Protein AF-0000000087672083 (afdb_homodimer)

Nearest PDB structures (foldseek):
  3wfo-assembly3_C  TM=3.255E-01  e=3.707E+00  Aquifex aeolicus VF5
  3wfo-assembly2_B  TM=3.212E-01  e=5.115E+00  Aquifex aeolicus VF5
  3wfp-assembly9_A  TM=3.029E-01  e=4.848E+00  Aquifex aeolicus VF5
  3wfo-assembly3_C  TM=3.254E-01  e=4.378E+00  Aquifex aeolicus VF5
  3wfo-assembly2_B  TM=3.212E-01  e=5.744E+00  Aquifex aeolicus VF5

Structure (mmCIF, N/CA/C/O backbone):
data_AF-0000000087672083-model_v1
#
loop_
_entity.id
_entity.type
_entity.pdbx_description
1 polymer 'DUF1353 domain-containing protein'
#
loop_
_atom_site.group_PDB
_atom_site.id
_atom_site.type_symbol
_atom_site.label_atom_id
_atom_site.label_alt_id
_atom_site.label_comp_id
_atom_site.label_asym_id
_atom_site.label_entity_id
_atom_site.label_seq_id
_atom_site.pdbx_PDB_ins_code
_atom_site.Cartn_x
_atom_site.Cartn_y
_atom_site.Cartn_z
_atom_site.occupancy
_atom_site.B_iso_or_equiv
_atom_site.auth_seq_id
_atom_site.auth_comp_id
_atom_site.auth_asym_id
_atom_site.auth_atom_id
_atom_site.pdbx_PDB_model_num
ATOM 1 N N . MET A 1 1 ? -14.633 42.812 -26.453 1 24.3 1 MET A N 1
ATOM 2 C CA . MET A 1 1 ? -14.539 42.719 -25 1 24.3 1 MET A CA 1
ATOM 3 C C . MET A 1 1 ? -13.562 41.625 -24.594 1 24.3 1 MET A C 1
ATOM 5 O O . MET A 1 1 ? -13.766 40.469 -24.922 1 24.3 1 MET A O 1
ATOM 9 N N . ALA A 1 2 ? -12.234 41.938 -24.375 1 26.53 2 ALA A N 1
ATOM 10 C CA . ALA A 1 2 ? -11.055 41.125 -24.094 1 26.53 2 ALA A CA 1
ATOM 11 C C . ALA A 1 2 ? -11.172 40.438 -22.734 1 26.53 2 ALA A C 1
ATOM 13 O O . ALA A 1 2 ? -11.273 41.125 -21.703 1 26.53 2 ALA A O 1
ATOM 14 N N . ALA A 1 3 ? -11.906 39.406 -22.609 1 29.39 3 ALA A N 1
ATOM 15 C CA . ALA A 1 3 ? -12.031 38.75 -21.312 1 29.39 3 ALA A CA 1
ATOM 16 C C . ALA A 1 3 ? -10.656 38.469 -20.703 1 29.39 3 ALA A C 1
ATOM 18 O O . ALA A 1 3 ? -9.852 37.719 -21.266 1 29.39 3 ALA A O 1
ATOM 19 N N . ILE A 1 4 ? -10.023 39.5 -20.094 1 28.81 4 ILE A N 1
ATOM 20 C CA . ILE A 1 4 ? -8.82 39.344 -19.297 1 28.81 4 ILE A CA 1
ATOM 21 C C . ILE A 1 4 ? -8.977 38.188 -18.312 1 28.81 4 ILE A C 1
ATOM 23 O O . ILE A 1 4 ? -9.875 38.188 -17.469 1 28.81 4 ILE A O 1
ATOM 27 N N . ILE A 1 5 ? -8.711 37.062 -18.766 1 32.25 5 ILE A N 1
ATOM 28 C CA . ILE A 1 5 ? -8.57 35.938 -17.875 1 32.25 5 ILE A CA 1
ATOM 29 C C . ILE A 1 5 ? -7.766 36.344 -16.641 1 32.25 5 ILE A C 1
ATOM 31 O O . ILE A 1 5 ? -6.602 36.719 -16.75 1 32.25 5 ILE A O 1
ATOM 35 N N . MET A 1 6 ? -8.367 37.031 -15.727 1 29.22 6 MET A N 1
ATOM 36 C CA . MET A 1 6 ? -7.777 37.375 -14.445 1 29.22 6 MET A CA 1
ATOM 37 C C . MET A 1 6 ? -6.938 36.25 -13.891 1 29.22 6 MET A C 1
ATOM 39 O O . MET A 1 6 ? -7.449 35.125 -13.68 1 29.22 6 MET A O 1
ATOM 43 N N . LEU A 1 7 ? -5.738 36.125 -14.328 1 33.31 7 LEU A N 1
ATOM 44 C CA . LEU A 1 7 ? -4.66 35.375 -13.711 1 33.31 7 LEU A CA 1
ATOM 45 C C . LEU A 1 7 ? -4.648 35.594 -12.203 1 33.31 7 LEU A C 1
ATOM 47 O O . LEU A 1 7 ? -4.246 36.625 -11.711 1 33.31 7 LEU A O 1
ATOM 51 N N . SER A 1 8 ? -5.727 35.406 -11.531 1 34.47 8 SER A N 1
ATOM 52 C CA . SER A 1 8 ? -5.617 35.469 -10.078 1 34.47 8 SER A CA 1
ATOM 53 C C . SER A 1 8 ? -4.219 35.094 -9.609 1 34.47 8 SER A C 1
ATOM 55 O O . SER A 1 8 ? -3.533 34.312 -10.266 1 34.47 8 SER A O 1
ATOM 57 N N . ALA A 1 9 ? -3.486 35.844 -8.906 1 34.03 9 ALA A N 1
ATOM 58 C CA . ALA A 1 9 ? -2.184 35.75 -8.258 1 34.03 9 ALA A CA 1
ATOM 59 C C . ALA A 1 9 ? -1.976 34.344 -7.688 1 34.03 9 ALA A C 1
ATOM 61 O O . ALA A 1 9 ? -2.443 34.031 -6.59 1 34.03 9 ALA A O 1
ATOM 62 N N . CYS A 1 10 ? -2.209 33.219 -8.289 1 40.88 10 CYS A N 1
ATOM 63 C CA . CYS A 1 10 ? -1.862 31.828 -8 1 40.88 10 CYS A CA 1
ATOM 64 C C . CYS A 1 10 ? -0.426 31.719 -7.508 1 40.88 10 CYS A C 1
ATOM 66 O O . CYS A 1 10 ? 0.514 32.031 -8.234 1 40.88 10 CYS A O 1
ATOM 68 N N . THR A 1 11 ? -0.114 32.188 -6.289 1 45.75 11 THR A N 1
ATOM 69 C CA . THR A 1 11 ? 1.214 32.031 -5.715 1 45.75 11 THR A CA 1
ATOM 70 C C . THR A 1 11 ? 1.834 30.703 -6.188 1 45.75 11 THR A C 1
ATOM 72 O O . THR A 1 11 ? 1.262 29.625 -5.984 1 45.75 11 THR A O 1
ATOM 75 N N . THR A 1 12 ? 2.41 30.656 -7.395 1 58.56 12 THR A N 1
ATOM 76 C CA . THR A 1 12 ? 3.135 29.562 -8.039 1 58.56 12 THR A CA 1
ATOM 77 C C . THR A 1 12 ? 4.234 29.031 -7.129 1 58.56 12 THR A C 1
ATOM 79 O O . THR A 1 12 ? 5.059 29.797 -6.625 1 58.56 12 THR A O 1
ATOM 82 N N . ILE A 1 13 ? 3.91 28.047 -6.281 1 68.69 13 ILE A N 1
ATOM 83 C CA . ILE A 1 13 ? 4.961 27.359 -5.539 1 68.69 13 ILE A CA 1
ATOM 84 C C . ILE A 1 13 ? 6.105 27 -6.477 1 68.69 13 ILE A C 1
ATOM 86 O O . ILE A 1 13 ? 5.887 26.406 -7.539 1 68.69 13 ILE A O 1
ATOM 90 N N . SER A 1 14 ? 7.324 27.656 -6.211 1 80.81 14 SER A N 1
ATOM 91 C CA . SER A 1 14 ? 8.516 27.234 -6.938 1 80.81 14 SER A CA 1
ATOM 92 C C . SER A 1 14 ? 9.055 25.906 -6.395 1 80.81 14 SER A C 1
ATOM 94 O O . SER A 1 14 ? 9.883 25.891 -5.484 1 80.81 14 SER A O 1
ATOM 96 N N . PHE A 1 15 ? 8.625 24.891 -6.941 1 84.62 15 PHE A N 1
ATOM 97 C CA . PHE A 1 15 ? 8.953 23.562 -6.469 1 84.62 15 PHE A CA 1
ATOM 98 C C . PHE A 1 15 ? 10.461 23.375 -6.371 1 84.62 15 PHE A C 1
ATOM 100 O O . PHE A 1 15 ? 10.969 22.859 -5.363 1 84.62 15 PHE A O 1
ATOM 107 N N . ASP A 1 16 ? 11.203 23.875 -7.324 1 84.25 16 ASP A N 1
ATOM 108 C CA . ASP A 1 16 ? 12.633 23.594 -7.422 1 84.25 16 ASP A CA 1
ATOM 109 C C . ASP A 1 16 ? 13.406 24.328 -6.328 1 84.25 16 ASP A C 1
ATOM 111 O O . ASP A 1 16 ? 14.539 23.969 -6.008 1 84.25 16 ASP A O 1
ATOM 115 N N . GLU A 1 17 ? 12.766 25.266 -5.73 1 89.25 17 GLU A N 1
ATOM 116 C CA . GLU A 1 17 ? 13.453 26.078 -4.723 1 89.25 17 GLU A CA 1
ATOM 117 C C . GLU A 1 17 ? 13.109 25.609 -3.312 1 89.25 17 GLU A C 1
ATOM 119 O O . GLU A 1 17 ? 13.688 26.094 -2.336 1 89.25 17 GLU A O 1
ATOM 124 N N . LEU A 1 18 ? 12.266 24.672 -3.234 1 92.19 18 LEU A N 1
ATOM 125 C CA . LEU A 1 18 ? 11.875 24.188 -1.908 1 92.19 18 LEU A CA 1
ATOM 126 C C . LEU A 1 18 ? 12.984 23.344 -1.289 1 92.19 18 LEU A C 1
ATOM 128 O O . LEU A 1 18 ? 13.523 22.453 -1.94 1 92.19 18 LEU A O 1
ATOM 132 N N . PRO A 1 19 ? 13.328 23.719 -0.019 1 95.75 19 PRO A N 1
ATOM 133 C CA . PRO A 1 19 ? 14.352 22.891 0.64 1 95.75 19 PRO A CA 1
ATOM 134 C C . PRO A 1 19 ? 13.859 21.484 0.981 1 95.75 19 PRO A C 1
ATOM 136 O O . PRO A 1 19 ? 12.727 21.328 1.437 1 95.75 19 PRO A O 1
ATOM 139 N N . PRO A 1 20 ? 14.742 20.5 0.75 1 96 20 PRO A N 1
ATOM 140 C CA . PRO A 1 20 ? 14.352 19.141 1.126 1 96 20 PRO A CA 1
ATOM 141 C C . PRO A 1 20 ? 14.281 18.938 2.639 1 96 20 PRO A C 1
ATOM 143 O O . PRO A 1 20 ? 15.125 19.453 3.371 1 96 20 PRO A O 1
ATOM 146 N N . GLY A 1 21 ? 13.219 18.266 3.059 1 97.81 21 GLY A N 1
ATOM 147 C CA . GLY A 1 21 ? 13.188 17.766 4.422 1 97.81 21 GLY A CA 1
ATOM 148 C C . GLY A 1 21 ? 13.906 16.438 4.586 1 97.81 21 GLY A C 1
ATOM 149 O O . GLY A 1 21 ? 14.891 16.172 3.889 1 97.81 21 GLY A O 1
ATOM 150 N N . LYS A 1 22 ? 13.406 15.742 5.59 1 97.94 22 LYS A N 1
ATOM 151 C CA . LYS A 1 22 ? 13.969 14.422 5.871 1 97.94 22 LYS A CA 1
ATOM 152 C C . LYS A 1 22 ? 12.891 13.469 6.367 1 97.94 22 LYS A C 1
ATOM 154 O O . LYS A 1 22 ? 12.102 13.805 7.254 1 97.94 22 LYS A O 1
ATOM 159 N N . PHE A 1 23 ? 12.922 12.336 5.672 1 97.38 23 PHE A N 1
ATOM 160 C CA . PHE A 1 23 ? 12.039 11.266 6.125 1 97.38 23 PHE A CA 1
ATOM 161 C C . PHE A 1 23 ? 12.797 10.258 6.973 1 97.38 23 PHE A C 1
ATOM 163 O O . PHE A 1 23 ? 13.945 9.922 6.668 1 97.38 23 PHE A O 1
ATOM 170 N N . THR A 1 24 ? 12.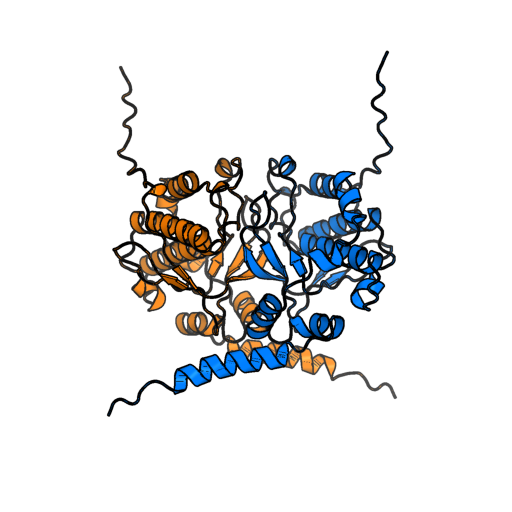156 9.828 8.023 1 97.31 24 THR A N 1
ATOM 171 C CA . THR A 1 24 ? 12.57 8.656 8.781 1 97.31 24 THR A CA 1
ATOM 172 C C . THR A 1 24 ? 11.375 7.758 9.086 1 97.31 24 THR A C 1
ATOM 174 O O . THR A 1 24 ? 10.227 8.188 8.977 1 97.31 24 THR A O 1
ATOM 177 N N . GLY A 1 25 ? 11.727 6.5 9.32 1 96.69 25 GLY A N 1
ATOM 178 C CA . GLY A 1 25 ? 10.688 5.547 9.68 1 96.69 25 GLY A CA 1
ATOM 179 C C . GLY A 1 25 ? 10.148 4.773 8.492 1 96.69 25 GLY A C 1
ATOM 180 O O . GLY A 1 25 ? 10.703 4.848 7.395 1 96.69 25 GLY A O 1
ATOM 181 N N . SER A 1 26 ? 9.102 3.973 8.789 1 95.56 26 SER A N 1
ATOM 182 C CA . SER A 1 26 ? 8.578 3.062 7.777 1 95.56 26 SER A CA 1
ATOM 183 C C . SER A 1 26 ? 7.133 3.393 7.434 1 95.56 26 SER A C 1
ATOM 185 O O . SER A 1 26 ? 6.449 4.082 8.195 1 95.56 26 SER A O 1
ATOM 187 N N . LEU A 1 27 ? 6.727 2.951 6.223 1 95.69 27 LEU A N 1
ATOM 188 C CA . LEU A 1 27 ? 5.359 3.18 5.762 1 95.69 27 LEU A CA 1
ATOM 189 C C . LEU A 1 27 ? 4.652 1.857 5.484 1 95.69 27 LEU A C 1
ATOM 191 O O . LEU A 1 27 ? 4.961 1.174 4.508 1 95.69 27 LEU A O 1
ATOM 195 N N . PHE A 1 28 ? 3.75 1.547 6.398 1 95.56 28 PHE A N 1
ATOM 196 C CA . PHE A 1 28 ? 2.889 0.378 6.262 1 95.56 28 PHE A CA 1
ATOM 197 C C . PHE A 1 28 ? 1.454 0.794 5.961 1 95.56 28 PHE A C 1
ATOM 199 O O . PHE A 1 28 ? 0.945 1.754 6.543 1 95.56 28 PHE A O 1
ATOM 206 N N . VAL A 1 29 ? 0.848 0.032 5.039 1 94.69 29 VAL A N 1
ATOM 207 C CA . VAL A 1 29 ? -0.569 0.279 4.789 1 94.69 29 VAL A CA 1
ATOM 208 C C . VAL A 1 29 ? -1.313 -1.05 4.676 1 94.69 29 VAL A C 1
ATOM 210 O O . VAL A 1 29 ? -0.71 -2.082 4.375 1 94.69 29 VAL A O 1
ATOM 213 N N . MET A 1 30 ? -2.557 -0.983 4.992 1 95.19 30 MET A N 1
ATOM 214 C CA . MET A 1 30 ? -3.477 -2.102 4.812 1 95.19 30 MET A CA 1
ATOM 215 C C . MET A 1 30 ? -4.555 -1.759 3.787 1 95.19 30 MET A C 1
ATOM 217 O O . MET A 1 30 ? -5.238 -0.742 3.916 1 95.19 30 MET A O 1
ATOM 221 N N . TRP A 1 31 ? -4.668 -2.619 2.807 1 91.81 31 TRP A N 1
ATOM 222 C CA . TRP A 1 31 ? -5.68 -2.408 1.776 1 91.81 31 TRP A CA 1
ATOM 223 C C . TRP A 1 31 ? -7.074 -2.697 2.318 1 91.81 31 TRP A C 1
ATOM 225 O O . TRP A 1 31 ? -7.285 -3.697 3.008 1 91.81 31 TRP A O 1
ATOM 235 N N . VAL A 1 32 ? -8.047 -1.75 1.985 1 91.5 32 VAL A N 1
ATOM 236 C CA . VAL A 1 32 ? -9.383 -1.965 2.521 1 91.5 32 VAL A CA 1
ATOM 237 C C . VAL A 1 32 ? -10.414 -1.854 1.398 1 91.5 32 VAL A C 1
ATOM 239 O O . VAL A 1 32 ? -11.617 -2.008 1.632 1 91.5 32 VAL A O 1
ATOM 242 N N . GLY A 1 33 ? -9.961 -1.588 0.198 1 85.94 33 GLY A N 1
ATOM 243 C CA . GLY A 1 33 ? -10.914 -1.52 -0.894 1 85.94 33 GLY A CA 1
ATOM 244 C C . GLY A 1 33 ? -10.391 -0.769 -2.104 1 85.94 33 GLY A C 1
ATOM 245 O O . GLY A 1 33 ? -9.227 -0.36 -2.129 1 85.94 33 GLY A O 1
ATOM 246 N N . GLU A 1 34 ? -11.211 -0.625 -3.033 1 78.12 34 GLU A N 1
ATOM 247 C CA . GLU A 1 34 ? -10.812 -0.081 -4.328 1 78.12 34 GLU A CA 1
ATOM 248 C C . GLU A 1 34 ? -10.609 1.429 -4.254 1 78.12 34 GLU A C 1
ATOM 250 O O . GLU A 1 34 ? -9.945 2.016 -5.117 1 78.12 34 GLU A O 1
ATOM 255 N N . GLY A 1 35 ? -11.141 1.939 -3.273 1 71.5 35 GLY A N 1
ATOM 256 C CA . GLY A 1 35 ? -11.062 3.389 -3.18 1 71.5 35 GLY A CA 1
ATOM 257 C C . GLY A 1 35 ? -12.141 4.094 -3.982 1 71.5 35 GLY A C 1
ATOM 258 O O . GLY A 1 35 ? -13.172 3.506 -4.297 1 71.5 35 GLY A O 1
ATOM 259 N N . GLY A 1 36 ? -11.977 5.348 -4.172 1 63.97 36 GLY A N 1
ATOM 260 C CA . GLY A 1 36 ? -12.969 6.164 -4.855 1 63.97 36 GLY A CA 1
ATOM 261 C C . GLY A 1 36 ? -12.992 5.945 -6.355 1 63.97 36 GLY A C 1
ATOM 262 O O . GLY A 1 36 ? -12.602 4.879 -6.84 1 63.97 36 GLY A O 1
ATOM 263 N N . SER A 1 37 ? -13.508 6.848 -6.977 1 59.03 37 SER A N 1
ATOM 264 C CA . SER A 1 37 ? -13.789 6.754 -8.406 1 59.03 37 SER A CA 1
ATOM 265 C C . SER A 1 37 ? -12.508 6.57 -9.211 1 59.03 37 SER A C 1
ATOM 267 O O . SER A 1 37 ? -12.539 6.047 -10.328 1 59.03 37 SER A O 1
ATOM 269 N N . SER A 1 38 ? -11.398 6.883 -8.648 1 57.69 38 SER A N 1
ATOM 270 C CA . SER A 1 38 ? -10.148 6.762 -9.383 1 57.69 38 SER A CA 1
ATOM 271 C C . SER A 1 38 ? -9.578 5.352 -9.273 1 57.69 38 SER A C 1
ATOM 273 O O . SER A 1 38 ? -8.703 4.969 -10.055 1 57.69 38 SER A O 1
ATOM 275 N N . GLY A 1 39 ? -10.094 4.656 -8.383 1 60.34 39 GLY A N 1
ATOM 276 C CA . GLY A 1 39 ? -9.672 3.271 -8.242 1 60.34 39 GLY A CA 1
ATOM 277 C C . GLY A 1 39 ? -8.25 3.127 -7.734 1 60.34 39 GLY A C 1
ATOM 278 O O . GLY A 1 39 ? -7.539 2.199 -8.125 1 60.34 39 GLY A O 1
ATOM 279 N N . ASP A 1 40 ? -7.699 4.043 -6.984 1 65.81 40 ASP A N 1
ATOM 280 C CA . ASP A 1 40 ? -6.32 4.062 -6.516 1 65.81 40 ASP A CA 1
ATOM 281 C C . ASP A 1 40 ? -6.137 3.154 -5.305 1 65.81 40 ASP A C 1
ATOM 283 O O . ASP A 1 40 ? -5.031 3.033 -4.773 1 65.81 40 ASP A O 1
ATOM 287 N N . GLY A 1 41 ? -7.215 2.473 -4.984 1 75 41 GLY A N 1
ATOM 288 C CA . GLY A 1 41 ? -7.18 1.704 -3.75 1 75 41 GLY A CA 1
ATOM 289 C C . GLY A 1 41 ? -7.406 2.553 -2.514 1 75 41 GLY A C 1
ATOM 290 O O . GLY A 1 41 ? -7.113 3.75 -2.512 1 75 41 GLY A O 1
ATOM 291 N N . LYS A 1 42 ? -8.008 2.045 -1.545 1 85.19 42 LYS A N 1
ATOM 292 C CA . LYS A 1 42 ? -8.156 2.635 -0.217 1 85.19 42 LYS A CA 1
ATOM 293 C C . LYS A 1 42 ? -7.371 1.841 0.826 1 85.19 42 LYS A C 1
ATOM 295 O O . LYS A 1 42 ? -7.438 0.61 0.856 1 85.19 42 LYS A O 1
ATOM 300 N N . PHE A 1 43 ? -6.633 2.633 1.58 1 90.81 43 PHE A N 1
ATOM 301 C CA . PHE A 1 43 ? -5.754 1.987 2.547 1 90.81 43 PHE A CA 1
ATOM 302 C C . PHE A 1 43 ? -5.895 2.629 3.922 1 90.81 43 PHE A C 1
ATOM 304 O O . PHE A 1 43 ? -6.301 3.789 4.031 1 90.81 43 PHE A O 1
ATOM 311 N N . VAL A 1 44 ? -5.594 1.835 4.91 1 94.44 44 VAL A N 1
ATOM 312 C CA . VAL A 1 44 ? -5.293 2.377 6.23 1 94.44 44 VAL A CA 1
ATOM 313 C C . VAL A 1 44 ? -3.785 2.561 6.387 1 94.44 44 VAL A C 1
ATOM 315 O O . VAL A 1 44 ? -3.014 1.625 6.16 1 94.44 44 VAL A O 1
ATOM 318 N N . PHE A 1 45 ? -3.379 3.764 6.617 1 95.94 45 PHE A N 1
ATOM 319 C CA . PHE A 1 45 ? -2.006 3.955 7.062 1 95.94 45 PHE A CA 1
ATOM 320 C C . PHE A 1 45 ? -1.804 3.379 8.461 1 95.94 45 PHE A C 1
ATOM 322 O O . PHE A 1 45 ? -2.562 3.689 9.383 1 95.94 45 PHE A O 1
ATOM 329 N N . VAL A 1 46 ? -0.755 2.529 8.57 1 96.38 46 VAL A N 1
ATOM 330 C CA . VAL A 1 46 ? -0.514 1.783 9.797 1 96.38 46 VAL A CA 1
ATOM 331 C C . VAL A 1 46 ? 0.82 2.209 10.406 1 96.38 46 VAL A C 1
ATOM 333 O O . VAL A 1 46 ? 1.869 1.658 10.062 1 96.38 46 VAL A O 1
ATOM 336 N N . PRO A 1 47 ? 0.769 3.074 11.438 1 96.19 47 PRO A N 1
ATOM 337 C CA . PRO A 1 47 ? 2.033 3.453 12.07 1 96.19 47 PRO A CA 1
ATOM 338 C C . PRO A 1 47 ? 2.727 2.277 12.758 1 96.19 47 PRO A C 1
ATOM 340 O O . PRO A 1 47 ? 2.092 1.536 13.516 1 96.19 47 PRO A O 1
ATOM 343 N N . ASP A 1 48 ? 3.936 2.143 12.422 1 94 48 ASP A N 1
ATOM 344 C CA . ASP A 1 48 ? 4.781 1.239 13.195 1 94 48 ASP A CA 1
ATOM 345 C C . ASP A 1 48 ? 5.27 1.91 14.477 1 94 48 ASP A C 1
ATOM 347 O O . ASP A 1 48 ? 6.055 2.855 14.43 1 94 48 ASP A O 1
ATOM 351 N N . PRO A 1 49 ? 4.801 1.381 15.656 1 92 49 PRO A N 1
ATOM 352 C CA . PRO A 1 49 ? 5.164 2.07 16.891 1 92 49 PRO A CA 1
ATOM 353 C C . PRO A 1 49 ? 6.672 2.09 17.141 1 92 49 PRO A C 1
ATOM 355 O O . PRO A 1 49 ? 7.176 2.965 17.844 1 92 49 PRO A O 1
ATOM 358 N N . SER A 1 50 ? 7.426 1.164 16.516 1 90.12 50 SER A N 1
ATOM 359 C CA . SER A 1 50 ? 8.867 1.09 16.75 1 90.12 50 SER A CA 1
ATOM 360 C C . SER A 1 50 ? 9.641 1.883 15.695 1 90.12 50 SER A C 1
ATOM 362 O O . SER A 1 50 ? 10.844 2.098 15.836 1 90.12 50 SER A O 1
ATOM 364 N N . ASP A 1 51 ? 9 2.314 14.695 1 95.06 51 ASP A N 1
ATOM 365 C CA . ASP A 1 51 ? 9.641 2.998 13.578 1 95.06 51 ASP A CA 1
ATOM 366 C C . ASP A 1 51 ? 8.648 3.91 12.852 1 95.06 51 ASP A C 1
ATOM 368 O O . ASP A 1 51 ? 8.461 3.789 11.641 1 95.06 51 ASP A O 1
ATOM 372 N N . ARG A 1 52 ? 8.164 4.883 13.57 1 96.38 52 ARG A N 1
ATOM 373 C CA . ARG A 1 52 ? 7.102 5.738 13.062 1 96.38 52 ARG A CA 1
ATOM 374 C C . ARG A 1 52 ? 7.59 6.594 11.898 1 96.38 52 ARG A C 1
ATOM 376 O O . ARG A 1 52 ? 8.656 7.203 11.977 1 96.38 52 ARG A O 1
ATOM 383 N N . LEU A 1 53 ? 6.785 6.645 10.836 1 97.44 53 LEU A N 1
ATOM 384 C CA . LEU A 1 53 ? 7.07 7.586 9.758 1 97.44 53 LEU A CA 1
ATOM 385 C C . LEU A 1 53 ? 7.086 9.016 10.281 1 97.44 53 LEU A C 1
ATOM 387 O O . LEU A 1 53 ? 6.133 9.461 10.922 1 97.44 53 LEU A O 1
ATOM 391 N N . THR A 1 54 ? 8.18 9.664 10.062 1 98.12 54 THR A N 1
ATOM 392 C CA . THR A 1 54 ? 8.375 11.031 10.523 1 98.12 54 THR A CA 1
ATOM 393 C C . THR A 1 54 ? 8.961 11.906 9.422 1 98.12 54 THR A C 1
ATOM 395 O O . THR A 1 54 ? 9.891 11.484 8.727 1 98.12 54 THR A O 1
ATOM 398 N N . PHE A 1 55 ? 8.367 13.055 9.25 1 98.5 55 PHE A N 1
ATOM 399 C CA . PHE A 1 55 ? 8.898 14.031 8.312 1 98.5 55 PHE A CA 1
ATOM 400 C C . PHE A 1 55 ? 9.352 15.289 9.047 1 98.5 55 PHE A C 1
ATOM 402 O O . PHE A 1 55 ? 8.578 15.891 9.797 1 98.5 55 PHE A O 1
ATOM 409 N N . GLN A 1 56 ? 10.578 15.609 8.867 1 98.5 56 GLN A N 1
ATOM 410 C CA . GLN A 1 56 ? 11.125 16.891 9.32 1 98.5 56 GLN A CA 1
ATOM 411 C C . GLN A 1 56 ? 11.242 17.875 8.164 1 98.5 56 GLN A C 1
ATOM 413 O O . GLN A 1 56 ? 11.914 17.594 7.168 1 98.5 56 GLN A O 1
ATOM 418 N N . ARG A 1 57 ? 10.656 18.969 8.328 1 97.56 57 ARG A N 1
ATOM 419 C CA . ARG A 1 57 ? 10.656 19.953 7.258 1 97.56 57 ARG A CA 1
ATOM 420 C C . ARG A 1 57 ? 12.055 20.5 7.016 1 97.56 57 ARG A C 1
ATOM 422 O O . ARG A 1 57 ? 12.875 20.562 7.938 1 97.56 57 ARG A O 1
ATOM 429 N N . GLY A 1 58 ? 12.242 20.844 5.746 1 95.5 58 GLY A N 1
ATOM 430 C CA . GLY A 1 58 ? 13.477 21.547 5.406 1 95.5 58 GLY A CA 1
ATOM 431 C C . GLY A 1 58 ? 13.375 23.047 5.566 1 95.5 58 GLY A C 1
ATOM 432 O O . GLY A 1 58 ? 14.359 23.719 5.879 1 95.5 58 GLY A O 1
ATOM 433 N N . GLY A 1 59 ? 12.227 23.484 5.312 1 93.31 59 GLY A N 1
ATOM 434 C CA . GLY A 1 59 ? 12 24.922 5.375 1 93.31 59 GLY A CA 1
ATOM 435 C C . GLY A 1 59 ? 11.609 25.406 6.758 1 93.31 59 GLY A C 1
ATOM 436 O O . GLY A 1 59 ? 11.641 24.641 7.723 1 93.31 59 GLY A O 1
ATOM 437 N N . THR A 1 60 ? 11.328 26.734 6.762 1 92.06 60 THR A N 1
ATOM 438 C CA . THR A 1 60 ? 10.906 27.359 8 1 92.06 60 THR A CA 1
ATOM 439 C C . THR A 1 60 ? 9.383 27.438 8.078 1 92.06 60 THR A C 1
ATOM 441 O O . THR A 1 60 ? 8.688 27.109 7.109 1 92.06 60 THR A O 1
ATOM 444 N N . GLY A 1 61 ? 8.828 27.625 9.273 1 93.25 61 GLY A N 1
ATOM 445 C CA . GLY A 1 61 ? 7.387 27.75 9.445 1 93.25 61 GLY A CA 1
ATOM 446 C C . GLY A 1 61 ? 6.797 26.656 10.32 1 93.25 61 GLY A C 1
ATOM 447 O O . GLY A 1 61 ? 7.531 25.891 10.953 1 93.25 61 GLY A O 1
ATOM 448 N N . PRO A 1 62 ? 5.516 26.625 10.32 1 96.38 62 PRO A N 1
ATOM 449 C CA . PRO A 1 62 ? 4.859 25.641 11.18 1 96.38 62 PRO A CA 1
ATOM 450 C C . PRO A 1 62 ? 5.004 24.203 10.656 1 96.38 62 PRO A C 1
ATOM 452 O O . PRO A 1 62 ? 5.387 24.016 9.5 1 96.38 62 PRO A O 1
ATOM 455 N N . GLY A 1 63 ? 4.746 23.312 11.516 1 96.81 63 GLY A N 1
ATOM 456 C CA . GLY A 1 63 ? 4.781 21.922 11.102 1 96.81 63 GLY A CA 1
ATOM 457 C C . GLY A 1 63 ? 6.188 21.406 10.875 1 96.81 63 GLY A C 1
ATOM 458 O O . GLY A 1 63 ? 6.441 20.688 9.898 1 96.81 63 GLY A O 1
ATOM 459 N N . GLN A 1 64 ? 7.035 21.688 11.758 1 97.19 64 GLN A N 1
ATOM 460 C CA . GLN A 1 64 ? 8.438 21.328 11.602 1 97.19 64 GLN A CA 1
ATOM 461 C C . GLN A 1 64 ? 8.633 19.828 11.656 1 97.19 64 GLN A C 1
ATOM 463 O O . GLN A 1 64 ? 9.516 19.281 10.992 1 97.19 64 GLN A O 1
ATOM 468 N N . THR A 1 65 ? 7.934 19.203 12.492 1 97.88 65 THR A N 1
ATOM 469 C CA . THR A 1 65 ? 7.941 17.75 12.594 1 97.88 65 THR A CA 1
ATOM 470 C C . THR A 1 65 ? 6.527 17.188 12.453 1 97.88 65 THR A C 1
ATOM 472 O O . THR A 1 65 ? 5.617 17.594 13.172 1 97.88 65 THR A O 1
ATOM 475 N N . ILE A 1 66 ? 6.383 16.297 11.508 1 97.94 66 ILE A N 1
ATOM 476 C CA . ILE A 1 66 ? 5.074 15.719 11.234 1 97.94 66 ILE A CA 1
ATOM 477 C C . ILE A 1 66 ? 5.148 14.203 11.383 1 97.94 66 ILE A C 1
ATOM 479 O O . ILE A 1 66 ? 5.941 13.547 10.703 1 97.94 66 ILE A O 1
ATOM 483 N N . VAL A 1 67 ? 4.363 13.656 12.266 1 97.94 67 VAL A N 1
ATOM 484 C CA . VAL A 1 67 ? 4.25 12.219 12.523 1 97.94 67 VAL A CA 1
ATOM 485 C C . VAL A 1 67 ? 2.809 11.766 12.312 1 97.94 67 VAL A C 1
ATOM 487 O O . VAL A 1 67 ? 1.983 11.859 13.227 1 97.94 67 VAL A O 1
ATOM 490 N N . PRO A 1 68 ? 2.541 11.211 11.141 1 96.94 68 PRO A N 1
ATOM 491 C CA . PRO A 1 68 ? 1.16 10.82 10.844 1 96.94 68 PRO A CA 1
ATOM 492 C C . PRO A 1 68 ? 0.645 9.727 11.773 1 96.94 68 PRO A C 1
ATOM 494 O O . PRO A 1 68 ? 1.401 8.828 12.156 1 96.94 68 PRO A O 1
ATOM 497 N N . GLY A 1 69 ? -0.611 9.875 12.109 1 95.88 69 GLY A N 1
ATOM 498 C CA . GLY A 1 69 ? -1.323 8.805 12.789 1 95.88 69 GLY A CA 1
ATOM 499 C C . GLY A 1 69 ? -2.17 7.957 11.859 1 95.88 69 GLY A C 1
ATOM 500 O O . GLY A 1 69 ? -2.125 8.133 10.641 1 95.88 69 GLY A O 1
ATOM 501 N N . VAL A 1 70 ? -2.881 7.047 12.492 1 95.75 70 VAL A N 1
ATOM 502 C CA . VAL A 1 70 ? -3.744 6.156 11.727 1 95.75 70 VAL A CA 1
ATOM 503 C C . VAL A 1 70 ? -4.754 6.977 10.93 1 95.75 70 VAL A C 1
ATOM 505 O O . VAL A 1 70 ? -5.367 7.906 11.461 1 95.75 70 VAL A O 1
ATOM 508 N N . MET A 1 71 ? -4.914 6.641 9.648 1 94.75 71 MET A N 1
ATOM 509 C CA . MET A 1 71 ? -5.895 7.309 8.797 1 94.75 71 MET A CA 1
ATOM 510 C C . MET A 1 71 ? -6.148 6.5 7.527 1 94.75 71 MET A C 1
ATOM 512 O O . MET A 1 71 ? -5.34 5.648 7.156 1 94.75 71 MET A O 1
ATOM 516 N N . TYR A 1 72 ? -7.266 6.746 6.957 1 91.62 72 TYR A N 1
ATOM 517 C CA . TYR A 1 72 ? -7.438 6.262 5.594 1 91.62 72 TYR A CA 1
ATOM 518 C C . TYR A 1 72 ? -6.648 7.117 4.609 1 91.62 72 TYR A C 1
ATOM 520 O O . TYR A 1 72 ? -6.5 8.328 4.809 1 91.62 72 TYR A O 1
ATOM 528 N N . THR A 1 73 ? -6.086 6.406 3.662 1 87.31 73 THR A N 1
ATOM 529 C CA . THR A 1 73 ? -5.352 7.109 2.617 1 87.31 73 THR A CA 1
ATOM 530 C C . THR A 1 73 ? -5.516 6.406 1.272 1 87.31 73 THR A C 1
ATOM 532 O O . THR A 1 73 ? -5.758 5.199 1.224 1 87.31 73 THR A O 1
ATOM 535 N N . ASP A 1 74 ? -5.465 7.113 0.287 1 74.81 74 ASP A N 1
ATOM 536 C CA . ASP A 1 74 ? -5.492 6.539 -1.055 1 74.81 74 ASP A CA 1
ATOM 537 C C . ASP A 1 74 ? -4.164 6.762 -1.773 1 74.81 74 ASP A C 1
ATOM 539 O O . ASP A 1 74 ? -4.082 6.621 -2.996 1 74.81 74 ASP A O 1
ATOM 543 N N . GLY A 1 75 ? -3.082 6.945 -1.043 1 64.19 75 GLY A N 1
ATOM 544 C CA . GLY A 1 75 ? -1.769 7.125 -1.644 1 64.19 75 GLY A CA 1
ATOM 545 C C . GLY A 1 75 ? -1.689 8.336 -2.551 1 64.19 75 GLY A C 1
ATOM 546 O O . GLY A 1 75 ? -0.792 8.43 -3.391 1 64.19 75 GLY A O 1
ATOM 547 N N . GLY A 1 76 ? -2.447 9.305 -2.539 1 57.44 76 GLY A N 1
ATOM 548 C CA . GLY A 1 76 ? -2.57 10.539 -3.297 1 57.44 76 GLY A CA 1
ATOM 549 C C . GLY A 1 76 ? -3.637 10.477 -4.371 1 57.44 76 GLY A C 1
ATOM 550 O O . GLY A 1 76 ? -3.623 9.578 -5.215 1 57.44 76 GLY A O 1
ATOM 551 N N . SER A 1 77 ? -4.887 10.953 -4.004 1 52.5 77 SER A N 1
ATOM 552 C CA . SER A 1 77 ? -5.961 11 -4.992 1 52.5 77 SER A CA 1
ATOM 553 C C . SER A 1 77 ? -5.629 11.969 -6.121 1 52.5 77 SER A C 1
ATOM 555 O O . SER A 1 77 ? -5.504 13.18 -5.898 1 52.5 77 SER A O 1
ATOM 557 N N . ILE A 1 78 ? -4.801 11.438 -6.984 1 48.81 78 ILE A N 1
ATOM 558 C CA . ILE A 1 78 ? -4.582 12.344 -8.102 1 48.81 78 ILE A CA 1
ATOM 559 C C . ILE A 1 78 ? -5.871 12.484 -8.914 1 48.81 78 ILE A C 1
ATOM 561 O O . ILE A 1 78 ? -6.422 11.492 -9.391 1 48.81 78 ILE A O 1
ATOM 565 N N . PRO A 1 79 ? -6.449 13.625 -8.68 1 44.22 79 PRO A N 1
ATOM 566 C CA . PRO A 1 79 ? -7.59 13.82 -9.578 1 44.22 79 PRO A CA 1
ATOM 567 C C . PRO A 1 79 ? -7.34 13.258 -10.977 1 44.22 79 PRO A C 1
ATOM 569 O O . PRO A 1 79 ? -6.215 13.32 -11.477 1 44.22 79 PRO A O 1
ATOM 572 N N . GLN A 1 80 ? -8.359 12.625 -11.422 1 44.75 80 GLN A N 1
ATOM 573 C CA . GLN A 1 80 ? -8.312 11.914 -12.695 1 44.75 80 GLN A CA 1
ATOM 574 C C . GLN A 1 80 ? -7.664 12.773 -13.781 1 44.75 80 GLN A C 1
ATOM 576 O O . GLN A 1 80 ? -6.922 12.258 -14.617 1 44.75 80 GLN A O 1
ATOM 581 N N . VAL A 1 81 ? -7.98 13.969 -13.719 1 39.16 81 VAL A N 1
ATOM 582 C CA . VAL A 1 81 ? -7.496 14.836 -14.781 1 39.16 81 VAL A CA 1
ATOM 583 C C . VAL A 1 81 ? -5.973 14.883 -14.766 1 39.16 81 VAL A C 1
ATOM 585 O O . VAL A 1 81 ? -5.34 15.117 -15.797 1 39.16 81 VAL A O 1
ATOM 588 N N . PHE A 1 82 ? -5.52 14.602 -13.719 1 45.03 82 PHE A N 1
ATOM 589 C CA . PHE A 1 82 ? -4.066 14.719 -13.633 1 45.03 82 PHE A CA 1
ATOM 590 C C . PHE A 1 82 ? -3.404 13.359 -13.805 1 45.03 82 PHE A C 1
ATOM 592 O O . PHE A 1 82 ? -2.178 13.266 -13.906 1 45.03 82 PHE A O 1
ATOM 599 N N . GLN A 1 83 ? -4.25 12.352 -13.773 1 43.28 83 GLN A N 1
ATOM 600 C CA . GLN A 1 83 ? -3.717 11 -13.852 1 43.28 83 GLN A CA 1
ATOM 601 C C . GLN A 1 83 ? -3.123 10.719 -15.234 1 43.28 83 GLN A C 1
ATOM 603 O O . GLN A 1 83 ? -2.57 9.648 -15.477 1 43.28 83 GLN A O 1
ATOM 608 N N . VAL A 1 84 ? -3.418 11.641 -16.094 1 38.28 84 VAL A N 1
ATOM 609 C CA . VAL A 1 84 ? -2.91 11.5 -17.453 1 38.28 84 VAL A CA 1
ATOM 610 C C . VAL A 1 84 ? -1.392 11.664 -17.453 1 38.28 84 VAL A C 1
ATOM 612 O O . VAL A 1 84 ? -0.723 11.281 -18.422 1 38.28 84 VAL A O 1
ATOM 615 N N . PHE A 1 85 ? -0.912 12.344 -16.562 1 41.25 85 PHE A N 1
ATOM 616 C CA . PHE A 1 85 ? 0.518 12.617 -16.656 1 41.25 85 PHE A CA 1
ATOM 617 C C . PHE A 1 85 ? 1.325 11.484 -16.031 1 41.25 85 PHE A C 1
ATOM 619 O O . PHE A 1 85 ? 0.913 10.906 -15.023 1 41.25 85 PHE A O 1
ATOM 626 N N . ARG A 1 86 ? 2.32 11.133 -16.672 1 40.47 86 ARG A N 1
ATOM 627 C CA . ARG A 1 86 ? 3.352 10.164 -16.312 1 40.47 86 ARG A CA 1
ATOM 628 C C . ARG A 1 86 ? 3.965 10.508 -14.953 1 40.47 86 ARG A C 1
ATOM 630 O O . ARG A 1 86 ? 4.242 11.672 -14.672 1 40.47 86 ARG A O 1
ATOM 637 N N . GLY A 1 87 ? 4.098 9.625 -14.117 1 41.81 87 GLY A N 1
ATOM 638 C CA . GLY A 1 87 ? 4.703 9.906 -12.82 1 41.81 87 GLY A CA 1
ATOM 639 C C . GLY A 1 87 ? 3.691 10.273 -11.758 1 41.81 87 GLY A C 1
ATOM 640 O O . GLY A 1 87 ? 4.047 10.43 -10.586 1 41.81 87 GLY A O 1
ATOM 641 N N . LEU A 1 88 ? 2.607 10.461 -12.234 1 52.16 88 LEU A N 1
ATOM 642 C CA . LEU A 1 88 ? 1.593 10.883 -11.273 1 52.16 88 LEU A CA 1
ATOM 643 C C . LEU A 1 88 ? 0.875 9.672 -10.68 1 52.16 88 LEU A C 1
ATOM 645 O O . LEU A 1 88 ? -0.344 9.695 -10.492 1 52.16 88 LEU A O 1
ATOM 649 N N . HIS A 1 89 ? 1.683 8.742 -10.422 1 60.06 89 HIS A N 1
ATOM 650 C CA . HIS A 1 89 ? 1.016 7.574 -9.852 1 60.06 89 HIS A CA 1
ATOM 651 C C . HIS A 1 89 ? 0.911 7.688 -8.336 1 60.06 89 HIS A C 1
ATOM 653 O O . HIS A 1 89 ? 1.878 8.062 -7.668 1 60.06 89 HIS A O 1
ATOM 659 N N . PRO A 1 90 ? -0.236 7.5 -7.852 1 61.38 90 PRO A N 1
ATOM 660 C CA . PRO A 1 90 ? -0.638 7.75 -6.465 1 61.38 90 PRO A CA 1
ATOM 661 C C . PRO A 1 90 ? 0.289 7.082 -5.449 1 61.38 90 PRO A C 1
ATOM 663 O O . PRO A 1 90 ? 0.406 7.547 -4.312 1 61.38 90 PRO A O 1
ATOM 666 N N . TRP A 1 91 ? 1.356 6.281 -5.895 1 74.38 91 TRP A N 1
ATOM 667 C CA . TRP A 1 91 ? 2.119 5.617 -4.844 1 74.38 91 TRP A CA 1
ATOM 668 C C . TRP A 1 91 ? 3.619 5.742 -5.098 1 74.38 91 TRP A C 1
ATOM 670 O O . TRP A 1 91 ? 4.43 5.223 -4.328 1 74.38 91 TRP A O 1
ATOM 680 N N . GLY A 1 92 ? 3.971 6.543 -5.93 1 78.25 92 GLY A N 1
ATOM 681 C CA . GLY A 1 92 ? 5.379 6.805 -6.176 1 78.25 92 GLY A CA 1
ATOM 682 C C . GLY A 1 92 ? 6.023 7.668 -5.105 1 78.25 92 GLY A C 1
ATOM 683 O O . GLY A 1 92 ? 7.207 7.512 -4.805 1 78.25 92 GLY A O 1
ATOM 684 N N . TYR A 1 93 ? 5.188 8.531 -4.547 1 86.44 93 TYR A N 1
ATOM 685 C CA . TYR A 1 93 ? 5.645 9.43 -3.494 1 86.44 93 TYR A CA 1
ATOM 686 C C . TYR A 1 93 ? 4.875 9.195 -2.201 1 86.44 93 TYR A C 1
ATOM 688 O O . TYR A 1 93 ? 4.578 10.141 -1.467 1 86.44 93 TYR A O 1
ATOM 696 N N . ALA A 1 94 ? 4.641 7.992 -1.932 1 88.75 94 ALA A N 1
ATOM 697 C CA . ALA A 1 94 ? 3.693 7.594 -0.894 1 88.75 94 ALA A CA 1
ATOM 698 C C . ALA A 1 94 ? 4.004 8.289 0.429 1 88.75 94 ALA A C 1
ATOM 700 O O . ALA A 1 94 ? 3.107 8.852 1.067 1 88.75 94 ALA A O 1
ATOM 701 N N . PRO A 1 95 ? 5.246 8.336 0.896 1 94.06 95 PRO A N 1
ATOM 702 C CA . PRO A 1 95 ? 5.488 9.016 2.17 1 94.06 95 PRO A CA 1
ATOM 703 C C . PRO A 1 95 ? 5.066 10.484 2.145 1 94.06 95 PRO A C 1
ATOM 705 O O . PRO A 1 95 ? 4.52 10.992 3.127 1 94.06 95 PRO A O 1
ATOM 708 N N . ALA A 1 96 ? 5.324 11.086 1.038 1 92.81 96 ALA A N 1
ATOM 709 C CA . ALA A 1 96 ? 4.934 12.484 0.909 1 92.81 96 ALA A CA 1
ATOM 710 C C . ALA A 1 96 ? 3.414 12.641 0.934 1 92.81 96 ALA A C 1
ATOM 712 O O . ALA A 1 96 ? 2.885 13.547 1.576 1 92.81 96 ALA A O 1
ATOM 713 N N . TYR A 1 97 ? 2.762 11.758 0.319 1 90.06 97 TYR A N 1
ATOM 714 C CA . TYR A 1 97 ? 1.305 11.812 0.267 1 90.06 97 TYR A CA 1
ATOM 715 C C . TYR A 1 97 ? 0.7 11.539 1.639 1 90.06 97 TYR A C 1
ATOM 717 O O . TYR A 1 97 ? -0.288 12.172 2.025 1 90.06 97 TYR A O 1
ATOM 725 N N . VAL A 1 98 ? 1.297 10.641 2.314 1 93.25 98 VAL A N 1
ATOM 726 C CA . VAL A 1 98 ? 0.799 10.312 3.646 1 93.25 98 VAL A CA 1
ATOM 727 C C . VAL A 1 98 ? 0.95 11.523 4.566 1 93.25 98 VAL A C 1
ATOM 729 O O . VAL A 1 98 ? 0.038 11.844 5.332 1 93.25 98 VAL A O 1
ATOM 732 N N . VAL A 1 99 ? 2.072 12.164 4.469 1 95.94 99 VAL A N 1
ATOM 733 C CA . VAL A 1 99 ? 2.293 13.367 5.258 1 95.94 99 VAL A CA 1
ATOM 734 C C . VAL A 1 99 ? 1.251 14.422 4.895 1 95.94 99 VAL A C 1
ATOM 736 O O . VAL A 1 99 ? 0.646 15.039 5.773 1 95.94 99 VAL A O 1
ATOM 739 N N . HIS A 1 100 ? 1.038 14.578 3.65 1 93.31 100 HIS A N 1
ATOM 740 C CA . HIS A 1 100 ? 0.072 15.562 3.189 1 93.31 100 HIS A CA 1
ATOM 741 C C . HIS A 1 100 ? -1.334 15.234 3.68 1 93.31 100 HIS A C 1
ATOM 743 O O . HIS A 1 100 ? -2.051 16.109 4.164 1 93.31 100 HIS A O 1
ATOM 749 N N . ASP A 1 101 ? -1.711 14.008 3.492 1 92 101 ASP A N 1
ATOM 750 C CA . ASP A 1 101 ? -3.025 13.57 3.955 1 92 101 ASP A CA 1
ATOM 751 C C . ASP A 1 101 ? -3.197 13.836 5.449 1 92 101 ASP A C 1
ATOM 753 O O . ASP A 1 101 ? -4.289 14.188 5.898 1 92 101 ASP A O 1
ATOM 757 N N . TRP A 1 102 ? -2.191 13.625 6.168 1 94.94 102 TRP A N 1
ATOM 758 C CA . TRP A 1 102 ? -2.262 13.836 7.609 1 94.94 102 TRP A CA 1
ATOM 759 C C . TRP A 1 102 ? -2.518 15.305 7.93 1 94.94 102 TRP A C 1
ATOM 761 O O . TRP A 1 102 ? -3.264 15.625 8.859 1 94.94 102 TRP A O 1
ATOM 771 N N . LEU A 1 103 ? -1.854 16.203 7.176 1 96 103 LEU A N 1
ATOM 772 C CA . LEU A 1 103 ? -2.096 17.625 7.367 1 96 103 LEU A CA 1
ATOM 773 C C . LEU A 1 103 ? -3.568 17.969 7.148 1 96 103 LEU A C 1
ATOM 775 O O . LEU A 1 103 ? -4.152 18.734 7.914 1 96 103 LEU A O 1
ATOM 779 N N . PHE A 1 104 ? -4.137 17.359 6.16 1 93.25 104 PHE A N 1
ATOM 780 C CA . PHE A 1 104 ? -5.555 17.562 5.891 1 93.25 104 PHE A CA 1
ATOM 781 C C . PHE A 1 104 ? -6.406 17.016 7.023 1 93.25 104 PHE A C 1
ATOM 783 O O . PHE A 1 104 ? -7.328 17.672 7.5 1 93.25 104 PHE A O 1
ATOM 790 N N . THR A 1 105 ? -6.121 15.852 7.418 1 93.12 105 THR A N 1
ATOM 791 C CA . THR A 1 105 ? -6.863 15.211 8.492 1 93.12 105 THR A CA 1
ATOM 792 C C . THR A 1 105 ? -6.805 16.047 9.766 1 93.12 105 THR A C 1
ATOM 794 O O . THR A 1 105 ? -7.832 16.297 10.398 1 93.12 105 THR A O 1
ATOM 797 N N . ALA A 1 106 ? -5.609 16.469 10.117 1 95.31 106 ALA A N 1
ATOM 798 C CA . ALA A 1 106 ? -5.426 17.266 11.336 1 95.31 106 ALA A CA 1
ATOM 799 C C . ALA A 1 106 ? -6.223 18.562 11.258 1 95.31 106 ALA A C 1
ATOM 801 O O . ALA A 1 106 ? -6.93 18.922 12.203 1 95.31 106 ALA A O 1
ATOM 802 N N . HIS A 1 107 ? -6.129 19.203 10.156 1 96 107 HIS A N 1
ATOM 803 C CA . HIS A 1 107 ? -6.832 20.469 9.984 1 96 107 HIS A CA 1
ATOM 804 C C . HIS A 1 107 ? -8.344 20.266 10.07 1 96 107 HIS A C 1
ATOM 806 O O . HIS A 1 107 ? -9.023 21.016 10.773 1 96 107 HIS A O 1
ATOM 812 N N . GLN A 1 108 ? -8.812 19.297 9.383 1 94.31 108 GLN A N 1
ATOM 813 C CA . GLN A 1 108 ? -10.25 19.062 9.344 1 94.31 108 GLN A CA 1
ATOM 814 C C . GLN A 1 108 ? -10.773 18.641 10.719 1 94.31 108 GLN A C 1
ATOM 816 O O . GLN A 1 108 ? -11.867 19.047 11.117 1 94.31 108 GLN A O 1
ATOM 821 N N . CYS A 1 109 ? -10.023 17.891 11.359 1 94.94 109 CYS A N 1
ATOM 822 C CA . CYS A 1 109 ? -10.453 17.453 12.688 1 94.94 109 CYS A CA 1
ATOM 823 C C . CYS A 1 109 ? -10.43 18.609 13.672 1 94.94 109 CYS A C 1
ATOM 825 O O . CYS A 1 109 ? -11.336 18.75 14.5 1 94.94 109 CYS A O 1
ATOM 827 N N . LEU A 1 110 ? -9.414 19.453 13.562 1 95.88 110 LEU A N 1
ATOM 828 C CA . LEU A 1 110 ? -9.383 20.656 14.383 1 95.88 110 LEU A CA 1
ATOM 829 C C . LEU A 1 110 ? -10.57 21.562 14.07 1 95.88 110 LEU A C 1
ATOM 831 O O . LEU A 1 110 ? -11.227 22.078 14.977 1 95.88 110 LEU A O 1
ATOM 835 N N . SER A 1 111 ? -10.828 21.703 12.805 1 95.31 111 SER A N 1
ATOM 836 C CA . SER A 1 111 ? -11.938 22.547 12.367 1 95.31 111 SER A CA 1
ATOM 837 C C . SER A 1 111 ? -13.273 22.016 12.875 1 95.31 111 SER A C 1
ATOM 839 O O . SER A 1 111 ? -14.211 22.781 13.102 1 95.31 111 SER A O 1
ATOM 841 N N . ASP A 1 112 ? -13.297 20.766 13.055 1 94.94 112 ASP A N 1
ATOM 842 C CA . ASP A 1 112 ? -14.523 20.125 13.516 1 94.94 112 ASP A CA 1
ATOM 843 C C . ASP A 1 112 ? -14.57 20.047 15.039 1 94.94 112 ASP A C 1
ATOM 845 O O . ASP A 1 112 ? -15.445 19.391 15.609 1 94.94 112 ASP A O 1
ATOM 849 N N . GLY A 1 113 ? -13.555 20.578 15.727 1 93.88 113 GLY A N 1
ATOM 850 C CA . GLY A 1 113 ? -13.641 20.75 17.1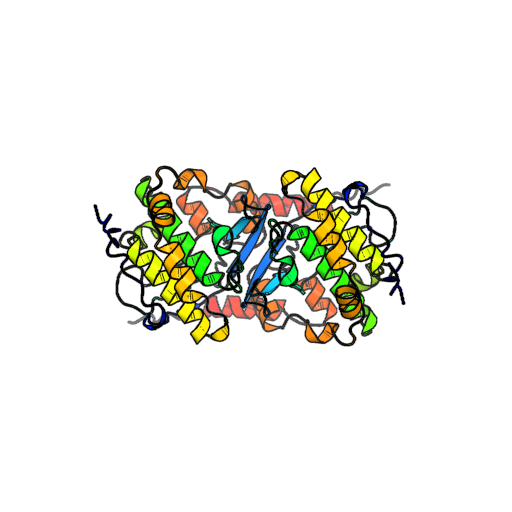56 1 93.88 113 GLY A CA 1
ATOM 851 C C . GLY A 1 113 ? -12.789 19.766 17.938 1 93.88 113 GLY A C 1
ATOM 852 O O . GLY A 1 113 ? -12.773 19.781 19.172 1 93.88 113 GLY A O 1
ATOM 853 N N . ARG A 1 114 ? -12.086 18.922 17.203 1 93.12 114 ARG A N 1
ATOM 854 C CA . ARG A 1 114 ? -11.203 18.016 17.922 1 93.12 114 ARG A CA 1
ATOM 855 C C . ARG A 1 114 ? -9.977 18.75 18.453 1 93.12 114 ARG A C 1
ATOM 857 O O . ARG A 1 114 ? -9.508 19.703 17.844 1 93.12 114 ARG A O 1
ATOM 864 N N . THR A 1 115 ? -9.453 18.219 19.641 1 91.5 115 THR A N 1
ATOM 865 C CA . THR A 1 115 ? -8.375 18.953 20.297 1 91.5 115 THR A CA 1
ATOM 866 C C . THR A 1 115 ? -7.223 18.016 20.656 1 91.5 115 THR A C 1
ATOM 868 O O . THR A 1 115 ? -6.438 18.297 21.547 1 91.5 115 THR A O 1
ATOM 871 N N . ASP A 1 116 ? -7.176 16.953 20 1 91.75 116 ASP A N 1
ATOM 872 C CA . ASP A 1 116 ? -6.102 16 20.25 1 91.75 116 ASP A CA 1
ATOM 873 C C . ASP A 1 116 ? -4.73 16.641 20.031 1 91.75 116 ASP A C 1
ATOM 875 O O . ASP A 1 116 ? -4.551 17.438 19.109 1 91.75 116 ASP A O 1
ATOM 879 N N . LYS A 1 117 ? -3.787 16.156 20.859 1 92.44 117 LYS A N 1
ATOM 880 C CA . LYS A 1 117 ? -2.451 16.75 20.844 1 92.44 117 LYS A CA 1
ATOM 881 C C . LYS A 1 117 ? -1.803 16.609 19.469 1 92.44 117 LYS A C 1
ATOM 883 O O . LYS A 1 117 ? -1.086 17.5 19.016 1 92.44 117 LYS A O 1
ATOM 888 N N . ASP A 1 118 ? -2.016 15.516 18.812 1 91.88 118 ASP A N 1
ATOM 889 C CA . ASP A 1 118 ? -1.405 15.266 17.516 1 91.88 118 ASP A CA 1
ATOM 890 C C . ASP A 1 118 ? -1.93 16.25 16.469 1 91.88 118 ASP A C 1
ATOM 892 O O . ASP A 1 118 ? -1.197 16.641 15.555 1 91.88 118 ASP A O 1
ATOM 896 N N . TYR A 1 119 ? -3.166 16.609 16.609 1 95.12 119 TYR A N 1
ATOM 897 C CA . TYR A 1 119 ? -3.74 17.578 15.695 1 95.12 119 TYR A CA 1
ATOM 898 C C . TYR A 1 119 ? -3.277 19 16.047 1 95.12 119 TYR A C 1
ATOM 900 O O . TYR A 1 119 ? -2.904 19.766 15.164 1 95.12 119 TYR A O 1
ATOM 908 N N . ARG A 1 120 ? -3.275 19.312 17.281 1 95.31 120 ARG A N 1
ATOM 909 C CA . ARG A 1 120 ? -2.934 20.656 17.75 1 95.31 120 ARG A CA 1
ATOM 910 C C . ARG A 1 120 ? -1.502 21.016 17.359 1 95.31 120 ARG A C 1
ATOM 912 O O . ARG A 1 120 ? -1.202 22.188 17.094 1 95.31 120 ARG A O 1
ATOM 919 N N . ALA A 1 121 ? -0.651 19.969 17.297 1 94.56 121 ALA A N 1
ATOM 920 C CA . ALA A 1 121 ? 0.73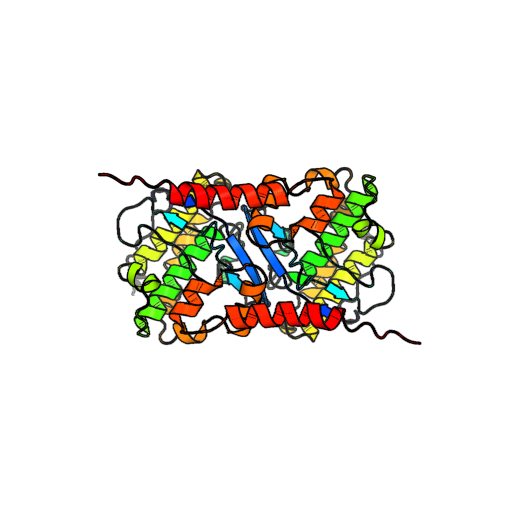9 20.203 16.922 1 94.56 121 ALA A CA 1
ATOM 921 C C . ALA A 1 121 ? 0.829 20.797 15.508 1 94.56 121 ALA A C 1
ATOM 923 O O . ALA A 1 121 ? 1.849 21.375 15.141 1 94.56 121 ALA A O 1
ATOM 924 N N . LEU A 1 122 ? -0.279 20.719 14.789 1 97.31 122 LEU A N 1
ATOM 925 C CA . LEU A 1 122 ? -0.281 21.172 13.406 1 97.31 122 LEU A CA 1
ATOM 926 C C . LEU A 1 122 ? -1.272 22.312 13.211 1 97.31 122 LEU A C 1
ATOM 928 O O . LEU A 1 122 ? -1.644 22.625 12.078 1 97.31 122 LEU A O 1
ATOM 932 N N . SER A 1 123 ? -1.668 22.938 14.273 1 96.62 123 SER A N 1
ATOM 933 C CA . SER A 1 123 ? -2.738 23.922 14.242 1 96.62 123 SER A CA 1
ATOM 934 C C . SER A 1 123 ? -2.33 25.156 13.438 1 96.62 123 SER A C 1
ATOM 936 O O . SER A 1 123 ? -3.18 25.844 12.867 1 96.62 123 SER A O 1
ATOM 938 N N . ASP A 1 124 ? -1.024 25.391 13.383 1 97.12 124 ASP A N 1
ATOM 939 C CA . ASP A 1 124 ? -0.561 26.609 12.719 1 97.12 124 ASP A CA 1
ATOM 940 C C . ASP A 1 124 ? -0.289 26.359 11.234 1 97.12 124 ASP A C 1
ATOM 942 O O . ASP A 1 124 ? 0.065 27.281 10.5 1 97.12 124 ASP A O 1
ATOM 946 N N . VAL A 1 125 ? -0.442 25.172 10.805 1 97.56 125 VAL A N 1
ATOM 947 C CA . VAL A 1 125 ? -0.258 24.859 9.391 1 97.56 125 VAL A CA 1
ATOM 948 C C . VAL A 1 125 ? -1.498 25.281 8.602 1 97.56 125 VAL A C 1
ATOM 950 O O . VAL A 1 125 ? -2.596 24.766 8.844 1 97.56 125 VAL A O 1
ATOM 953 N N . ASP A 1 126 ? -1.304 26.203 7.684 1 96.56 126 ASP A N 1
ATOM 954 C CA . ASP A 1 126 ? -2.422 26.594 6.832 1 96.56 126 ASP A CA 1
ATOM 955 C C . ASP A 1 126 ? -2.348 25.906 5.473 1 96.56 126 ASP A C 1
ATOM 957 O O . ASP A 1 126 ? -1.464 25.078 5.242 1 96.56 126 ASP A O 1
ATOM 961 N N . PHE A 1 127 ? -3.316 26.188 4.621 1 95.19 127 PHE A N 1
ATOM 962 C CA . PHE A 1 127 ? -3.447 25.531 3.324 1 95.19 127 PHE A CA 1
ATOM 963 C C . PHE A 1 127 ? -2.197 25.734 2.482 1 95.19 127 PHE A C 1
ATOM 965 O O . PHE A 1 127 ? -1.69 24.797 1.865 1 95.19 127 PHE A O 1
ATOM 972 N N . ASP A 1 128 ? -1.717 26.906 2.451 1 92.31 128 ASP A N 1
ATOM 973 C CA . ASP A 1 128 ? -0.528 27.203 1.657 1 92.31 128 ASP A CA 1
ATOM 974 C C . ASP A 1 128 ? 0.693 26.469 2.199 1 92.31 128 ASP A C 1
ATOM 976 O O . ASP A 1 128 ? 1.497 25.938 1.428 1 92.31 128 ASP A O 1
ATOM 980 N N . ASN A 1 129 ? 0.803 26.453 3.52 1 94.5 129 ASN A N 1
ATOM 981 C CA . ASN A 1 129 ? 1.861 25.656 4.141 1 94.5 129 ASN A CA 1
ATOM 982 C C . ASN A 1 129 ? 1.787 24.188 3.715 1 94.5 129 ASN A C 1
ATOM 984 O O . ASN A 1 129 ? 2.816 23.562 3.473 1 94.5 129 ASN A O 1
ATOM 988 N N . SER A 1 130 ? 0.613 23.703 3.668 1 94.88 130 SER A N 1
ATOM 989 C CA . SER A 1 130 ? 0.439 22.281 3.354 1 94.88 130 SER A CA 1
ATOM 990 C C . SER A 1 130 ? 0.985 21.953 1.968 1 94.88 130 SER A C 1
ATOM 992 O O . SER A 1 130 ? 1.581 20.891 1.767 1 94.88 130 SER A O 1
ATOM 994 N N . ALA A 1 131 ? 0.777 22.797 1.039 1 91.62 131 ALA A N 1
ATOM 995 C CA . ALA A 1 131 ? 1.3 22.594 -0.31 1 91.62 131 ALA A CA 1
ATOM 996 C C . ALA A 1 131 ? 2.824 22.656 -0.323 1 91.62 131 ALA A C 1
ATOM 998 O O . ALA A 1 131 ? 3.484 21.844 -0.956 1 91.62 131 ALA A O 1
ATOM 999 N N . ASN A 1 132 ? 3.326 23.625 0.362 1 93.81 132 ASN A N 1
ATOM 1000 C CA . ASN A 1 132 ? 4.777 23.75 0.479 1 93.81 132 ASN A CA 1
ATOM 1001 C C . ASN A 1 132 ? 5.383 22.5 1.13 1 93.81 132 ASN A C 1
ATOM 1003 O O . ASN A 1 132 ? 6.418 22 0.684 1 93.81 132 ASN A O 1
ATOM 1007 N N . ILE A 1 133 ? 4.738 22.062 2.148 1 96.12 133 ILE A N 1
ATOM 1008 C CA . ILE A 1 133 ? 5.219 20.891 2.885 1 96.12 133 ILE A CA 1
ATOM 1009 C C . ILE A 1 133 ? 5.23 19.672 1.969 1 96.12 133 ILE A C 1
ATOM 1011 O O . ILE A 1 133 ? 6.176 18.891 1.992 1 96.12 133 ILE A O 1
ATOM 1015 N N . LEU A 1 134 ? 4.23 19.547 1.161 1 93.25 134 LEU A N 1
ATOM 1016 C CA . LEU A 1 134 ? 4.238 18.453 0.204 1 93.25 134 LEU A CA 1
ATOM 1017 C C . LEU A 1 134 ? 5.438 18.562 -0.733 1 93.25 134 LEU A C 1
ATOM 1019 O O . LEU A 1 134 ? 6.105 17.562 -1.01 1 93.25 134 LEU A O 1
ATOM 1023 N N . GLY A 1 135 ? 5.648 19.703 -1.202 1 91.25 135 GLY A N 1
ATOM 1024 C CA . GLY A 1 135 ? 6.809 19.906 -2.055 1 91.25 135 GLY A CA 1
ATOM 1025 C C . GLY A 1 135 ? 8.117 19.562 -1.37 1 91.25 135 GLY A C 1
ATOM 1026 O O . GLY A 1 135 ? 8.977 18.906 -1.955 1 91.25 135 GLY A O 1
ATOM 1027 N N . GLU A 1 136 ? 8.289 20.031 -0.165 1 95.81 136 GLU A N 1
ATOM 1028 C CA . GLU A 1 136 ? 9.477 19.719 0.619 1 95.81 136 GLU A CA 1
ATOM 1029 C C . GLU A 1 136 ? 9.617 18.203 0.822 1 95.81 136 GLU A C 1
ATOM 1031 O O . GLU A 1 136 ? 10.734 17.688 0.823 1 95.81 136 GLU A O 1
ATOM 1036 N N . ALA A 1 137 ? 8.539 17.609 1.044 1 94.81 137 ALA A N 1
ATOM 1037 C CA . ALA A 1 137 ? 8.531 16.172 1.246 1 94.81 137 ALA A CA 1
ATOM 1038 C C . ALA A 1 137 ? 8.984 15.43 -0.012 1 94.81 137 ALA A C 1
ATOM 1040 O O . ALA A 1 137 ? 9.742 14.461 0.068 1 94.81 137 ALA A O 1
ATOM 1041 N N . ILE A 1 138 ? 8.5 15.891 -1.101 1 91 138 ILE A N 1
ATOM 1042 C CA . ILE A 1 138 ? 8.906 15.273 -2.359 1 91 138 ILE A CA 1
ATOM 1043 C C . ILE A 1 138 ? 10.398 15.5 -2.582 1 91 138 ILE A C 1
ATOM 1045 O O . ILE A 1 138 ? 11.125 14.586 -2.969 1 91 138 ILE A O 1
ATOM 1049 N N . GLN A 1 139 ? 10.859 16.672 -2.285 1 93.19 139 GLN A N 1
ATOM 1050 C CA . GLN A 1 139 ? 12.289 16.953 -2.379 1 93.19 139 GLN A CA 1
ATOM 1051 C C . GLN A 1 139 ? 13.094 16.031 -1.462 1 93.19 139 GLN A C 1
ATOM 1053 O O . GLN A 1 139 ? 14.203 15.617 -1.81 1 93.19 139 GLN A O 1
ATOM 1058 N N . ALA A 1 140 ? 12.578 15.789 -0.314 1 95.62 140 ALA A N 1
ATOM 1059 C CA . ALA A 1 140 ? 13.242 14.898 0.633 1 95.62 140 ALA A CA 1
ATOM 1060 C C . ALA A 1 140 ? 13.422 13.5 0.041 1 95.62 140 ALA A C 1
ATOM 1062 O O . ALA A 1 140 ? 14.484 12.891 0.174 1 95.62 140 ALA A O 1
ATOM 1063 N N . LEU A 1 141 ? 12.383 13.055 -0.587 1 93 141 LEU A N 1
ATOM 1064 C CA . LEU A 1 141 ? 12.445 11.727 -1.19 1 93 141 LEU A CA 1
ATOM 1065 C C . LEU A 1 141 ? 13.492 11.68 -2.297 1 93 141 LEU A C 1
ATOM 1067 O O . LEU A 1 141 ? 14.195 10.68 -2.447 1 93 141 LEU A O 1
ATOM 1071 N N . ILE A 1 142 ? 13.578 12.727 -2.998 1 89.81 142 ILE A N 1
ATOM 1072 C CA . ILE A 1 142 ? 14.578 12.82 -4.059 1 89.81 142 ILE A CA 1
ATOM 1073 C C . ILE A 1 142 ? 15.977 12.836 -3.449 1 89.81 142 ILE A C 1
ATOM 1075 O O . ILE A 1 142 ? 16.844 12.062 -3.863 1 89.81 142 ILE A O 1
ATOM 1079 N N . LYS A 1 143 ? 16.141 13.641 -2.516 1 92.94 143 LYS A N 1
ATOM 1080 C CA . LYS A 1 143 ? 17.453 13.773 -1.878 1 92.94 143 LYS A CA 1
ATOM 1081 C C . LYS A 1 143 ? 17.891 12.461 -1.24 1 92.94 143 LYS A C 1
ATOM 1083 O O . LYS A 1 143 ? 19.078 12.117 -1.26 1 92.94 143 LYS A O 1
ATOM 1088 N N . GLN A 1 144 ? 16.969 11.812 -0.693 1 94.44 144 GLN A N 1
ATOM 1089 C CA . GLN A 1 144 ? 17.266 10.555 -0.018 1 94.44 144 GLN A CA 1
ATOM 1090 C C . GLN A 1 144 ? 17.312 9.398 -1.009 1 94.44 144 GLN A C 1
ATOM 1092 O O . GLN A 1 144 ? 17.391 8.234 -0.608 1 94.44 144 GLN A O 1
ATOM 1097 N N . ARG A 1 145 ? 17.141 9.633 -2.232 1 89.25 145 ARG A N 1
ATOM 1098 C CA . ARG A 1 145 ? 17.266 8.695 -3.338 1 89.25 145 ARG A CA 1
ATOM 1099 C C . ARG A 1 145 ? 16.219 7.59 -3.242 1 89.25 145 ARG A C 1
ATOM 1101 O O . ARG A 1 145 ? 16.484 6.438 -3.582 1 89.25 145 ARG A O 1
ATOM 1108 N N . GLN A 1 146 ? 15.172 8.023 -2.732 1 88.56 146 GLN A N 1
ATOM 1109 C CA . GLN A 1 146 ? 14.055 7.09 -2.697 1 88.56 146 GLN A CA 1
ATOM 1110 C C . GLN A 1 146 ? 13.172 7.234 -3.939 1 88.56 146 GLN A C 1
ATOM 1112 O O . GLN A 1 146 ? 12.406 6.328 -4.273 1 88.56 146 GLN A O 1
ATOM 1117 N N . VAL A 1 147 ? 13.227 8.391 -4.543 1 83.75 147 VAL A N 1
ATOM 1118 C CA . VAL A 1 147 ? 12.57 8.664 -5.812 1 83.75 147 VAL A CA 1
ATOM 1119 C C . VAL A 1 147 ? 13.539 9.359 -6.762 1 83.75 147 VAL A C 1
ATOM 1121 O O . VAL A 1 147 ? 14.383 10.156 -6.328 1 83.75 147 VAL A O 1
ATOM 1124 N N . SER A 1 148 ? 13.438 8.93 -8.047 1 76.56 148 SER A N 1
ATOM 1125 C CA . SER A 1 148 ? 14.328 9.539 -9.031 1 76.56 148 SER A CA 1
ATOM 1126 C C . SER A 1 148 ? 13.883 10.961 -9.367 1 76.56 148 SER A C 1
ATOM 1128 O O . SER A 1 148 ? 12.688 11.25 -9.398 1 76.56 148 SER A O 1
ATOM 1130 N N . ARG A 1 149 ? 14.883 11.766 -9.625 1 67.12 149 ARG A N 1
ATOM 1131 C CA . ARG A 1 149 ? 14.609 13.156 -9.984 1 67.12 149 ARG A CA 1
ATOM 1132 C C . ARG A 1 149 ? 13.891 13.25 -11.32 1 67.12 149 ARG A C 1
ATOM 1134 O O . ARG A 1 149 ? 13.094 14.164 -11.539 1 67.12 149 ARG A O 1
ATOM 1141 N N . ASP A 1 150 ? 14.227 12.477 -12.25 1 57.5 150 ASP A N 1
ATOM 1142 C CA . ASP A 1 150 ? 13.75 12.555 -13.633 1 57.5 150 ASP A CA 1
ATOM 1143 C C . ASP A 1 150 ? 12.234 12.344 -13.695 1 57.5 150 ASP A C 1
ATOM 1145 O O . ASP A 1 150 ? 11.594 12.75 -14.664 1 57.5 150 ASP A O 1
ATOM 1149 N N . ASP A 1 151 ? 11.781 11.93 -12.789 1 52.66 151 ASP A N 1
ATOM 1150 C CA . ASP A 1 151 ? 10.375 11.539 -12.766 1 52.66 151 ASP A CA 1
ATOM 1151 C C . ASP A 1 151 ? 9.516 12.617 -12.109 1 52.66 151 ASP A C 1
ATOM 1153 O O . ASP A 1 151 ? 8.289 12.516 -12.086 1 52.66 151 ASP A O 1
ATOM 1157 N N . VAL A 1 152 ? 10.18 13.758 -11.75 1 55.09 152 VAL A N 1
ATOM 1158 C CA . VAL A 1 152 ? 9.508 14.547 -10.719 1 55.09 152 VAL A CA 1
ATOM 1159 C C . VAL A 1 152 ? 8.531 15.523 -11.367 1 55.09 152 VAL A C 1
ATOM 1161 O O . VAL A 1 152 ? 8.938 16.375 -12.156 1 55.09 152 VAL A O 1
ATOM 1164 N N . ALA A 1 153 ? 7.316 14.984 -11.344 1 66.25 153 ALA A N 1
ATOM 1165 C CA . ALA A 1 153 ? 6.09 15.742 -11.578 1 66.25 153 ALA A CA 1
ATOM 1166 C C . ALA A 1 153 ? 5.801 16.688 -10.414 1 66.25 153 ALA A C 1
ATOM 1168 O O . ALA A 1 153 ? 4.668 17.156 -10.258 1 66.25 153 ALA A O 1
ATOM 1169 N N . GLY A 1 154 ? 6.91 17.125 -9.82 1 70.75 154 GLY A N 1
ATOM 1170 C CA . GLY A 1 154 ? 6.758 17.859 -8.57 1 70.75 154 GLY A CA 1
ATOM 1171 C C . GLY A 1 154 ? 5.977 19.141 -8.734 1 70.75 154 GLY A C 1
ATOM 1172 O O . GLY A 1 154 ? 5.102 19.453 -7.926 1 70.75 154 GLY A O 1
ATOM 1173 N N . SER A 1 155 ? 6.223 19.828 -9.766 1 73.81 155 SER A N 1
ATOM 1174 C CA . SER A 1 155 ? 5.516 21.094 -10 1 73.81 155 SER A CA 1
ATOM 1175 C C . SER A 1 155 ? 4.035 20.844 -10.258 1 73.81 155 SER A C 1
ATOM 1177 O O . SER A 1 155 ? 3.186 21.609 -9.781 1 73.81 155 SER A O 1
ATOM 1179 N N . ALA A 1 156 ? 3.809 19.875 -10.938 1 75.75 156 ALA A N 1
ATOM 1180 C CA . ALA A 1 156 ? 2.418 19.531 -11.234 1 75.75 156 ALA A CA 1
ATOM 1181 C C . ALA A 1 156 ? 1.681 19.094 -9.977 1 75.75 156 ALA A C 1
ATOM 1183 O O . ALA A 1 156 ? 0.53 19.469 -9.75 1 75.75 156 ALA A O 1
ATOM 1184 N N . ILE A 1 157 ? 2.379 18.359 -9.195 1 79.06 157 ILE A N 1
ATOM 1185 C CA . ILE A 1 157 ? 1.769 17.844 -7.977 1 79.06 157 ILE A CA 1
ATOM 1186 C C . ILE A 1 157 ? 1.505 18.984 -7 1 79.06 157 ILE A C 1
ATOM 1188 O O . ILE A 1 157 ? 0.418 19.078 -6.426 1 79.06 157 ILE A O 1
ATOM 1192 N N . THR A 1 158 ? 2.443 19.844 -6.898 1 80.88 158 THR A N 1
ATOM 1193 C CA . THR A 1 158 ? 2.275 20.953 -5.969 1 80.88 158 THR A CA 1
ATOM 1194 C C . THR A 1 158 ? 1.206 21.922 -6.465 1 80.88 158 THR A C 1
ATOM 1196 O O . THR A 1 158 ? 0.448 22.469 -5.672 1 80.88 158 THR A O 1
ATOM 1199 N N . ALA A 1 159 ? 1.126 22.078 -7.707 1 78.88 159 ALA A N 1
ATOM 1200 C CA . ALA A 1 159 ? 0.075 22.922 -8.273 1 78.88 159 ALA A CA 1
ATOM 1201 C C . ALA A 1 159 ? -1.306 22.328 -8.016 1 78.88 159 ALA A C 1
ATOM 1203 O O . ALA A 1 159 ? -2.256 23.062 -7.719 1 78.88 159 ALA A O 1
ATOM 1204 N N . ALA A 1 160 ? -1.368 21.047 -8.125 1 78.81 160 ALA A N 1
ATOM 1205 C CA . ALA A 1 160 ? -2.645 20.375 -7.922 1 78.81 160 ALA A CA 1
ATOM 1206 C C . ALA A 1 160 ? -3.127 20.531 -6.484 1 78.81 160 ALA A C 1
ATOM 1208 O O . ALA A 1 160 ? -4.305 20.812 -6.242 1 78.81 160 ALA A O 1
ATOM 1209 N N . VAL A 1 161 ? -2.193 20.406 -5.582 1 83.62 161 VAL A N 1
ATOM 1210 C CA . VAL A 1 161 ? -2.615 20.422 -4.184 1 83.62 161 VAL A CA 1
ATOM 1211 C C . VAL A 1 161 ? -2.779 21.859 -3.707 1 83.62 161 VAL A C 1
ATOM 1213 O O . VAL A 1 161 ? -3.262 22.109 -2.6 1 83.62 161 VAL A O 1
ATOM 1216 N N . ALA A 1 162 ? -2.43 22.766 -4.5 1 85.94 162 ALA A N 1
ATOM 1217 C CA . ALA A 1 162 ? -2.658 24.188 -4.199 1 85.94 162 ALA A CA 1
ATOM 1218 C C . ALA A 1 162 ? -3.871 24.719 -4.957 1 85.94 162 ALA A C 1
ATOM 1220 O O . ALA A 1 162 ? -4.156 25.906 -4.918 1 85.94 162 ALA A O 1
ATOM 1221 N N . SER A 1 163 ? -4.574 23.906 -5.527 1 82.38 163 SER A N 1
ATOM 1222 C CA . SER A 1 163 ? -5.688 24.297 -6.395 1 82.38 163 SER A CA 1
ATOM 1223 C C . SER A 1 163 ? -6.902 24.719 -5.574 1 82.38 163 SER A C 1
ATOM 1225 O O . SER A 1 163 ? -6.992 24.406 -4.383 1 82.38 163 SER A O 1
ATOM 1227 N N . PRO A 1 164 ? -7.836 25.391 -6.309 1 84.06 164 PRO A N 1
ATOM 1228 C CA . PRO A 1 164 ? -9.086 25.75 -5.633 1 84.06 164 PRO A CA 1
ATOM 1229 C C . PRO A 1 164 ? -9.875 24.516 -5.18 1 84.06 164 PRO A C 1
ATOM 1231 O O . PRO A 1 164 ? -10.531 24.547 -4.133 1 84.06 164 PRO A O 1
ATOM 1234 N N . ILE A 1 165 ? -9.867 23.484 -5.922 1 80.62 165 ILE A N 1
ATOM 1235 C CA . ILE A 1 165 ? -10.555 22.25 -5.543 1 80.62 165 ILE A CA 1
ATOM 1236 C C . ILE A 1 165 ? -9.969 21.719 -4.242 1 80.62 165 ILE A C 1
ATOM 1238 O O . ILE A 1 165 ? -10.711 21.312 -3.342 1 80.62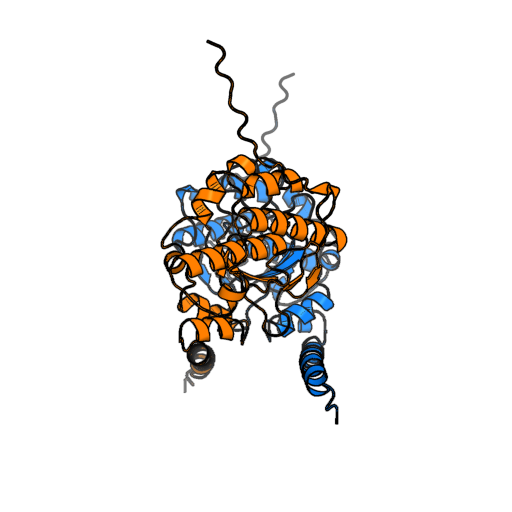 165 ILE A O 1
ATOM 1242 N N . ALA A 1 166 ? -8.695 21.688 -4.188 1 83.75 166 ALA A N 1
ATOM 1243 C CA . ALA A 1 166 ? -8.031 21.234 -2.963 1 83.75 166 ALA A CA 1
ATOM 1244 C C . ALA A 1 166 ? -8.375 22.156 -1.792 1 83.75 166 ALA A C 1
ATOM 1246 O O . ALA A 1 166 ? -8.562 21.688 -0.666 1 83.75 166 ALA A O 1
ATOM 1247 N N . ARG A 1 167 ? -8.438 23.406 -2.02 1 90.06 167 ARG A N 1
ATOM 1248 C CA . ARG A 1 167 ? -8.797 24.359 -0.975 1 90.06 167 ARG A CA 1
ATOM 1249 C C . ARG A 1 167 ? -10.203 24.094 -0.449 1 90.06 167 ARG A C 1
ATOM 1251 O O . ARG A 1 167 ? -10.445 24.188 0.755 1 90.06 167 ARG A O 1
ATOM 1258 N N . ASN A 1 168 ? -11.031 23.812 -1.327 1 87 168 ASN A N 1
ATOM 1259 C CA . ASN A 1 168 ? -12.391 23.469 -0.925 1 87 168 ASN A CA 1
ATOM 1260 C C . ASN A 1 168 ? -12.414 22.234 -0.028 1 87 168 ASN A C 1
ATOM 1262 O O . ASN A 1 168 ? -13.141 22.188 0.963 1 87 168 ASN A O 1
ATOM 1266 N N . SER A 1 169 ? -11.641 21.266 -0.348 1 86.12 169 SER A N 1
ATOM 1267 C CA . SER A 1 169 ? -11.539 20.078 0.483 1 86.12 169 SER A CA 1
ATOM 1268 C C . SER A 1 169 ? -10.945 20.406 1.851 1 86.12 169 SER A C 1
ATOM 1270 O O . SER A 1 169 ? -11.391 19.859 2.867 1 86.12 169 SER A O 1
ATOM 1272 N N . TRP A 1 170 ? -9.969 21.281 1.844 1 90.88 170 TRP A N 1
ATOM 1273 C CA . TRP A 1 170 ? -9.328 21.734 3.074 1 90.88 170 TRP A CA 1
ATOM 1274 C C . TRP A 1 170 ? -10.359 22.359 4.016 1 90.88 170 TRP A C 1
ATOM 1276 O O . TRP A 1 170 ? -10.305 22.141 5.227 1 90.88 170 TRP A O 1
ATOM 1286 N N . ASN A 1 171 ? -11.32 22.984 3.443 1 92.44 171 ASN A N 1
ATOM 1287 C CA . ASN A 1 171 ? -12.266 23.75 4.242 1 92.44 171 ASN A CA 1
ATOM 1288 C C . ASN A 1 171 ? -13.562 22.984 4.473 1 92.44 171 ASN A C 1
ATOM 1290 O O . ASN A 1 171 ? -14.516 23.531 5.035 1 92.44 171 ASN A O 1
ATOM 1294 N N . LYS A 1 172 ? -13.578 21.781 4.016 1 88.94 172 LYS A N 1
ATOM 1295 C CA . LYS A 1 172 ? -14.797 20.984 4.164 1 88.94 172 LYS A CA 1
ATOM 1296 C C . LYS A 1 172 ? -15.125 20.766 5.637 1 88.94 172 LYS A C 1
ATOM 1298 O O . LYS A 1 172 ? -14.289 20.266 6.395 1 88.94 172 LYS A O 1
ATOM 1303 N N . LYS A 1 173 ? -16.328 21.016 5.961 1 88.69 173 LYS A N 1
ATOM 1304 C CA . LYS A 1 173 ? -16.797 20.812 7.328 1 88.69 173 LYS A CA 1
ATOM 1305 C C . LYS A 1 173 ? -17.297 19.375 7.531 1 88.69 173 LYS A C 1
ATOM 1307 O O . LYS A 1 173 ? -17.875 18.781 6.621 1 88.69 173 LYS A O 1
ATOM 1312 N N . GLY A 1 174 ? -17.062 18.844 8.734 1 89.75 174 GLY A N 1
ATOM 1313 C CA . GLY A 1 174 ? -17.562 17.531 9.086 1 89.75 174 GLY A CA 1
ATOM 1314 C C . GLY A 1 174 ? -16.75 16.391 8.492 1 89.75 174 GLY A C 1
ATOM 1315 O O . GLY A 1 174 ? -17.125 15.227 8.633 1 89.75 174 GLY A O 1
ATOM 1316 N N . ALA A 1 175 ? -15.648 16.672 7.914 1 87.94 175 ALA A N 1
ATOM 1317 C CA . ALA A 1 175 ? -14.844 15.672 7.211 1 87.94 175 ALA A CA 1
ATOM 1318 C C . ALA A 1 175 ? -14.156 14.727 8.195 1 87.94 175 ALA A C 1
ATOM 1320 O O . ALA A 1 175 ? -13.891 13.57 7.871 1 87.94 175 ALA A O 1
ATOM 1321 N N . CYS A 1 176 ? -13.961 15.188 9.352 1 90.62 176 CYS A N 1
ATOM 1322 C CA . CYS A 1 176 ? -13.227 14.406 10.344 1 90.62 176 CYS A CA 1
ATOM 1323 C C . CYS A 1 176 ? -13.969 13.117 10.68 1 90.62 176 CYS A C 1
ATOM 1325 O O . CYS A 1 176 ? -13.391 12.031 10.617 1 90.62 176 CYS A O 1
ATOM 1327 N N . ALA A 1 177 ? -15.203 13.227 11.023 1 87.19 177 ALA A N 1
ATOM 1328 C CA . ALA A 1 177 ? -16.016 12.07 11.398 1 87.19 177 ALA A CA 1
ATOM 1329 C C . ALA A 1 177 ? -16.203 11.133 10.203 1 87.19 177 ALA A C 1
ATOM 1331 O O . ALA A 1 177 ? -16.188 9.914 10.359 1 87.19 177 ALA A O 1
ATOM 1332 N N . ASP A 1 178 ? -16.297 11.672 9.039 1 82.12 178 ASP A N 1
ATOM 1333 C CA . ASP A 1 178 ? -16.578 10.906 7.828 1 82.12 178 ASP A CA 1
ATOM 1334 C C . ASP A 1 178 ? -15.391 10.008 7.469 1 82.12 178 ASP A C 1
ATOM 1336 O O . ASP A 1 178 ? -15.562 8.938 6.883 1 82.12 178 ASP A O 1
ATOM 1340 N N . ASP A 1 179 ? -14.273 10.438 7.883 1 85.44 179 ASP A N 1
ATOM 1341 C CA . ASP A 1 179 ? -13.086 9.742 7.398 1 85.44 179 ASP A CA 1
ATOM 1342 C C . ASP A 1 179 ? -12.375 9.008 8.531 1 85.44 179 ASP A C 1
ATOM 1344 O O . ASP A 1 179 ? -11.211 8.633 8.406 1 85.44 179 ASP A O 1
ATOM 1348 N N . GLU A 1 180 ? -13.133 8.836 9.555 1 90.19 180 GLU A N 1
ATOM 1349 C CA . GLU A 1 180 ? -12.555 8.125 10.688 1 90.19 180 GLU A CA 1
ATOM 1350 C C . GLU A 1 180 ? -12.406 6.637 10.383 1 90.19 180 GLU A C 1
ATOM 1352 O O . GLU A 1 180 ? -13.32 6.016 9.828 1 90.19 180 GLU A O 1
ATOM 1357 N N . VAL A 1 181 ? -11.242 6.129 10.742 1 94.12 181 VAL A N 1
ATOM 1358 C CA . VAL A 1 181 ? -11.008 4.703 10.539 1 94.12 181 VAL A CA 1
ATOM 1359 C C . VAL A 1 181 ? -11.945 3.896 11.438 1 94.12 181 VAL A C 1
ATOM 1361 O O . VAL A 1 181 ? -12.062 4.18 12.633 1 94.12 181 VAL A O 1
ATOM 1364 N N . THR A 1 182 ? -12.562 2.887 10.922 1 94.31 182 THR A N 1
ATOM 1365 C CA . THR A 1 182 ? -13.539 2.105 11.672 1 94.31 182 THR A CA 1
ATOM 1366 C C . THR A 1 182 ? -12.852 1.286 12.758 1 94.31 182 THR A C 1
ATOM 1368 O O . THR A 1 182 ? -11.664 0.966 12.648 1 94.31 182 THR A O 1
ATOM 1371 N N . GLU A 1 183 ? -13.641 0.909 13.758 1 93.56 183 GLU A N 1
ATOM 1372 C CA . GLU A 1 183 ? -13.094 0.071 14.828 1 93.56 183 GLU A CA 1
ATOM 1373 C C . GLU A 1 183 ? -12.648 -1.286 14.289 1 93.56 183 GLU A C 1
ATOM 1375 O O . GLU A 1 183 ? -11.664 -1.857 14.766 1 93.56 183 GLU A O 1
ATOM 1380 N N . ALA A 1 184 ? -13.359 -1.817 13.344 1 92.38 184 ALA A N 1
ATOM 1381 C CA . ALA A 1 184 ? -13 -3.1 12.75 1 92.38 184 ALA A CA 1
ATOM 1382 C C . ALA A 1 184 ? -11.617 -3.031 12.102 1 92.38 184 ALA A C 1
ATOM 1384 O O . ALA A 1 184 ? -10.789 -3.922 12.297 1 92.38 184 ALA A O 1
ATOM 1385 N N . ASP A 1 185 ? -11.43 -1.927 11.367 1 93.75 185 ASP A N 1
ATOM 1386 C CA . ASP A 1 185 ? -10.125 -1.765 10.719 1 93.75 185 ASP A CA 1
ATOM 1387 C C . ASP A 1 185 ? -9.031 -1.528 11.75 1 93.75 185 ASP A C 1
ATOM 1389 O O . ASP A 1 185 ? -7.898 -1.997 11.586 1 93.75 185 ASP A O 1
ATOM 1393 N N . LEU A 1 186 ? -9.344 -0.853 12.805 1 95.56 186 LEU A N 1
ATOM 1394 C CA . LEU A 1 186 ? -8.367 -0.638 13.867 1 95.56 186 LEU A CA 1
ATOM 1395 C C . LEU A 1 186 ? -7.969 -1.961 14.516 1 95.56 186 LEU A C 1
ATOM 1397 O O . LEU A 1 186 ? -6.789 -2.184 14.805 1 95.56 186 LEU A O 1
ATOM 1401 N N . ARG A 1 187 ? -8.898 -2.801 14.711 1 92.81 187 ARG A N 1
ATOM 1402 C CA . ARG A 1 187 ? -8.602 -4.09 15.32 1 92.81 187 ARG A CA 1
ATOM 1403 C C . ARG A 1 187 ? -7.719 -4.938 14.406 1 92.81 187 ARG A C 1
ATOM 1405 O O . ARG A 1 187 ? -6.816 -5.633 14.883 1 92.81 187 ARG A O 1
ATOM 1412 N N . GLU A 1 188 ? -8.023 -4.832 13.172 1 92.69 188 GLU A N 1
ATOM 1413 C CA . GLU A 1 188 ? -7.234 -5.598 12.219 1 92.69 188 GLU A CA 1
ATOM 1414 C C . GLU A 1 188 ? -5.777 -5.145 12.211 1 92.69 188 GLU A C 1
ATOM 1416 O O . GLU A 1 188 ? -4.863 -5.969 12.242 1 92.69 188 GLU A O 1
ATOM 1421 N N . ILE A 1 189 ? -5.555 -3.83 12.172 1 94.88 189 ILE A N 1
ATOM 1422 C CA . ILE A 1 189 ? -4.176 -3.355 12.094 1 94.88 189 ILE A CA 1
ATOM 1423 C C . ILE A 1 189 ? -3.482 -3.557 13.438 1 94.88 189 ILE A C 1
ATOM 1425 O O . ILE A 1 189 ? -2.277 -3.812 13.492 1 94.88 189 ILE A O 1
ATOM 1429 N N . GLU A 1 190 ? -4.215 -3.529 14.523 1 94.06 190 GLU A N 1
ATOM 1430 C CA . GLU A 1 190 ? -3.627 -3.797 15.828 1 94.06 190 GLU A CA 1
ATOM 1431 C C . GLU A 1 190 ? -3.154 -5.242 15.938 1 94.06 190 GLU A C 1
ATOM 1433 O O . GLU A 1 190 ? -2.096 -5.516 16.516 1 94.06 190 GLU A O 1
ATOM 1438 N N . LYS A 1 191 ? -3.936 -6.082 15.414 1 91.56 191 LYS A N 1
ATOM 1439 C CA . LYS A 1 191 ? -3.574 -7.496 15.43 1 91.56 191 LYS A CA 1
ATOM 1440 C C . LYS A 1 191 ? -2.301 -7.75 14.633 1 91.56 191 LYS A C 1
ATOM 1442 O O . LYS A 1 191 ? -1.446 -8.539 15.047 1 91.56 191 LYS A O 1
ATOM 1447 N N . ALA A 1 192 ? -2.162 -7.094 13.562 1 92.69 192 ALA A N 1
ATOM 1448 C CA . ALA A 1 192 ? -1.036 -7.309 12.656 1 92.69 192 ALA A CA 1
ATOM 1449 C C . ALA A 1 192 ? 0.208 -6.57 13.148 1 92.69 192 ALA A C 1
ATOM 1451 O O . ALA A 1 192 ? 1.312 -7.121 13.117 1 92.69 192 ALA A O 1
ATOM 1452 N N . VAL A 1 193 ? -0.005 -5.336 13.523 1 94.12 193 VAL A N 1
ATOM 1453 C CA . VAL A 1 193 ? 1.066 -4.473 14 1 94.12 193 VAL A CA 1
ATOM 1454 C C . VAL A 1 193 ? 0.755 -3.998 15.422 1 94.12 193 VAL A C 1
ATOM 1456 O O . VAL A 1 193 ? 0.256 -2.887 15.617 1 94.12 193 VAL A O 1
ATOM 1459 N N . PRO A 1 194 ? 1.159 -4.746 16.375 1 91.25 194 PRO A N 1
ATOM 1460 C CA . PRO A 1 194 ? 0.81 -4.402 17.75 1 91.25 194 PRO A CA 1
ATOM 1461 C C . PRO A 1 194 ? 1.333 -3.029 18.156 1 91.25 194 PRO A C 1
ATOM 1463 O O . PRO A 1 194 ? 2.502 -2.711 17.922 1 91.25 194 PRO A O 1
ATOM 1466 N N . GLY A 1 195 ? 0.422 -2.219 18.703 1 93.38 195 GLY A N 1
ATOM 1467 C CA . GLY A 1 195 ? 0.781 -0.885 19.156 1 93.38 195 GLY A CA 1
ATOM 1468 C C . GLY A 1 195 ? 0.5 0.193 18.125 1 93.38 195 GLY A C 1
ATOM 1469 O O . GLY A 1 195 ? 0.583 1.385 18.438 1 93.38 195 GLY A O 1
ATOM 1470 N N . SER A 1 196 ? 0.095 -0.229 16.922 1 94.75 196 SER A N 1
ATOM 1471 C CA . SER A 1 196 ? -0.116 0.71 15.828 1 94.75 196 SER A CA 1
ATOM 1472 C C . SER A 1 196 ? -1.296 1.634 16.109 1 94.75 196 SER A C 1
ATOM 1474 O O . SER A 1 196 ? -1.38 2.73 15.555 1 94.75 196 SER A O 1
ATOM 1476 N N . THR A 1 197 ? -2.18 1.232 17.031 1 94.88 197 THR A N 1
ATOM 1477 C CA . THR A 1 197 ? -3.412 1.99 17.219 1 94.88 197 THR A CA 1
ATOM 1478 C C . THR A 1 197 ? -3.402 2.715 18.562 1 94.88 197 THR A C 1
ATOM 1480 O O . THR A 1 197 ? -4.375 3.385 18.922 1 94.88 197 THR A O 1
ATOM 1483 N N . THR A 1 198 ? -2.318 2.658 19.234 1 91.75 198 THR A N 1
ATOM 1484 C CA . THR A 1 198 ? -2.279 3.16 20.594 1 91.75 198 THR A CA 1
ATOM 1485 C C . THR A 1 198 ? -2.703 4.625 20.656 1 91.75 198 THR A C 1
ATOM 1487 O O . THR A 1 198 ? -3.566 5 21.453 1 91.75 198 THR A O 1
ATOM 1490 N N . ARG A 1 199 ? -2.172 5.41 19.812 1 90.81 199 ARG A N 1
ATOM 1491 C CA . ARG A 1 199 ? -2.475 6.84 19.828 1 90.81 199 ARG A CA 1
ATOM 1492 C C . ARG A 1 199 ? -3.918 7.094 19.406 1 90.81 199 ARG A C 1
ATOM 1494 O O . ARG A 1 199 ? -4.605 7.93 19.984 1 90.81 199 ARG A O 1
ATOM 1501 N N . GLU A 1 200 ? -4.316 6.395 18.406 1 90.88 200 GLU A N 1
ATOM 1502 C CA . GLU A 1 200 ? -5.691 6.531 17.938 1 90.88 200 GLU A CA 1
ATOM 1503 C C . GLU A 1 200 ? -6.688 6.086 19 1 90.88 200 GLU A C 1
ATOM 1505 O O . GLU A 1 200 ? -7.715 6.734 19.203 1 90.88 200 GLU A O 1
ATOM 1510 N N . ALA A 1 201 ? -6.387 4.992 19.625 1 90.19 201 ALA A N 1
ATOM 1511 C CA . ALA A 1 201 ? -7.246 4.473 20.688 1 90.19 201 ALA A CA 1
ATOM 1512 C C . ALA A 1 201 ? -7.359 5.469 21.844 1 90.19 201 ALA A C 1
ATOM 1514 O O . ALA A 1 201 ? -8.445 5.668 22.391 1 90.19 201 ALA A O 1
ATOM 1515 N N . ARG A 1 202 ? -6.309 6.027 22.188 1 87.62 202 ARG A N 1
ATOM 1516 C CA . ARG A 1 202 ? -6.32 7.035 23.234 1 87.62 202 ARG A CA 1
ATOM 1517 C C . ARG A 1 202 ? -7.148 8.25 22.828 1 87.62 202 ARG A C 1
ATOM 1519 O O . ARG A 1 202 ? -7.965 8.734 23.609 1 87.62 202 ARG A O 1
ATOM 1526 N N . ARG A 1 203 ? -6.965 8.648 21.609 1 87.31 203 ARG A N 1
ATOM 1527 C CA . ARG A 1 203 ? -7.668 9.82 21.094 1 87.31 203 ARG A CA 1
ATOM 1528 C C . ARG A 1 203 ? -9.18 9.602 21.109 1 87.31 203 ARG A C 1
ATOM 1530 O O . ARG A 1 203 ? -9.945 10.523 21.406 1 87.31 203 ARG A O 1
ATOM 1537 N N . ARG A 1 204 ? -9.523 8.477 20.844 1 89.12 204 ARG A N 1
ATOM 1538 C CA . ARG A 1 204 ? -10.945 8.195 20.672 1 89.12 204 ARG A CA 1
ATOM 1539 C C . ARG A 1 204 ? -11.5 7.457 21.891 1 89.12 204 ARG A C 1
ATOM 1541 O O . ARG A 1 204 ? -12.68 7.094 21.906 1 89.12 204 ARG A O 1
ATOM 1548 N N . ASN A 1 205 ? -10.703 7.246 22.828 1 87.31 205 ASN A N 1
ATOM 1549 C CA . ASN A 1 205 ? -11.102 6.516 24.031 1 87.31 205 ASN A CA 1
ATOM 1550 C C . ASN A 1 205 ? -11.688 5.148 23.688 1 87.31 205 ASN A C 1
ATOM 1552 O O . ASN A 1 205 ? -12.797 4.816 24.094 1 87.31 205 ASN A O 1
ATOM 1556 N N . LEU A 1 206 ? -10.914 4.383 22.844 1 87.94 206 LEU A N 1
ATOM 1557 C CA . LEU A 1 206 ? -11.305 3.037 22.438 1 87.94 206 LEU A CA 1
ATOM 1558 C C . LEU A 1 206 ? -10.406 1.988 23.078 1 87.94 206 LEU A C 1
ATOM 1560 O O . LEU A 1 206 ? -9.227 2.242 23.328 1 87.94 206 LEU A O 1
ATOM 1564 N N . ASP A 1 207 ? -10.953 0.871 23.344 1 84 207 ASP A N 1
ATOM 1565 C CA . ASP A 1 207 ? -10.188 -0.284 23.797 1 84 207 ASP A CA 1
ATOM 1566 C C . ASP A 1 207 ? -9.93 -1.254 22.641 1 84 207 ASP A C 1
ATOM 1568 O O . ASP A 1 207 ? -10.633 -2.252 22.484 1 84 207 ASP A O 1
ATOM 1572 N N . ILE A 1 208 ? -8.953 -1.04 21.938 1 82.5 208 ILE A N 1
ATOM 1573 C CA . ILE A 1 208 ? -8.672 -1.819 20.734 1 82.5 208 ILE A CA 1
ATOM 1574 C C . ILE A 1 208 ? -7.797 -3.021 21.094 1 82.5 208 ILE A C 1
ATOM 1576 O O . ILE A 1 208 ? -8.031 -4.129 20.609 1 82.5 208 ILE A O 1
ATOM 1580 N N . ALA A 1 209 ? -6.805 -2.82 21.953 1 72.06 209 ALA A N 1
ATOM 1581 C CA . ALA A 1 209 ? -5.859 -3.883 22.297 1 72.06 209 ALA A CA 1
ATOM 1582 C C . ALA A 1 209 ? -6.566 -5.051 22.969 1 72.06 209 ALA A C 1
ATOM 1584 O O . ALA A 1 209 ? -6.277 -6.215 22.688 1 72.06 209 ALA A O 1
ATOM 1585 N N . ALA A 1 210 ? -7.344 -4.723 23.75 1 62.91 210 ALA A N 1
ATOM 1586 C CA . ALA A 1 210 ? -8.07 -5.785 24.453 1 62.91 210 ALA A CA 1
ATOM 1587 C C . ALA A 1 210 ? -8.883 -6.625 23.469 1 62.91 210 ALA A C 1
ATOM 1589 O O . ALA A 1 210 ? -8.914 -7.855 23.562 1 62.91 210 ALA A O 1
ATOM 1590 N N . GLY A 1 211 ? -9.328 -6.062 22.531 1 53.94 211 GLY A N 1
ATOM 1591 C CA . GLY A 1 211 ? -10.102 -6.758 21.516 1 53.94 211 GLY A CA 1
ATOM 1592 C C . GLY A 1 211 ? -9.242 -7.594 20.578 1 53.94 211 GLY A C 1
ATOM 1593 O O . GLY A 1 211 ? -9.641 -8.688 20.172 1 53.94 211 GLY A O 1
ATOM 1594 N N . ALA A 1 212 ? -8.094 -7.094 20.297 1 60.16 212 ALA A N 1
ATOM 1595 C CA . ALA A 1 212 ? -7.184 -7.801 19.406 1 60.16 212 ALA A CA 1
ATOM 1596 C C . ALA A 1 212 ? -6.621 -9.055 20.078 1 60.16 212 ALA A C 1
ATOM 1598 O O . ALA A 1 212 ? -6.457 -10.086 19.422 1 60.16 212 ALA A O 1
ATOM 1599 N N . LYS A 1 213 ? -6.309 -8.891 21.297 1 56.44 213 LYS A N 1
ATOM 1600 C CA . LYS A 1 213 ? -5.84 -10.047 22.062 1 56.44 213 LYS A CA 1
ATOM 1601 C C . LYS A 1 213 ? -6.895 -11.148 22.094 1 56.44 213 LYS A C 1
ATOM 1603 O O . LYS A 1 213 ? -6.566 -12.328 21.953 1 56.44 213 LYS A O 1
ATOM 1608 N N . ASN A 1 214 ? -8.062 -10.617 22.125 1 44.31 214 ASN A N 1
ATOM 1609 C CA . ASN A 1 214 ? -9.148 -11.586 22.203 1 44.31 214 ASN A CA 1
ATOM 1610 C C . ASN A 1 214 ? -9.344 -12.305 20.859 1 44.31 214 ASN A C 1
ATOM 1612 O O . ASN A 1 214 ? -9.617 -13.508 20.844 1 44.31 214 ASN A O 1
ATOM 1616 N N . LEU A 1 215 ? -9.133 -11.648 19.844 1 47.28 215 LEU A N 1
ATOM 1617 C CA . LEU A 1 215 ? -9.297 -12.242 18.531 1 47.28 215 LEU A CA 1
ATOM 1618 C C . LEU A 1 215 ? -8.148 -13.195 18.219 1 47.28 215 LEU A C 1
ATOM 1620 O O . LEU A 1 215 ? -8.359 -14.258 17.609 1 47.28 215 LEU A O 1
ATOM 1624 N N . ARG A 1 216 ? -6.945 -12.859 18.609 1 49.72 216 ARG A N 1
ATOM 1625 C CA . ARG A 1 216 ? -5.801 -13.75 18.453 1 49.72 216 ARG A CA 1
ATOM 1626 C C . ARG A 1 216 ? -5.957 -14.992 19.312 1 49.72 216 ARG A C 1
ATOM 1628 O O . ARG A 1 216 ? -5.625 -16.109 18.891 1 49.72 216 ARG A O 1
ATOM 1635 N N . ARG A 1 217 ? -6.453 -14.75 20.562 1 43.62 217 ARG A N 1
ATOM 1636 C CA . ARG A 1 217 ? -6.715 -15.875 21.438 1 43.62 217 ARG A CA 1
ATOM 1637 C C . ARG A 1 217 ? -7.824 -16.766 20.891 1 43.62 217 ARG A C 1
ATOM 1639 O O . ARG A 1 217 ? -7.723 -18 20.938 1 43.62 217 ARG A O 1
ATOM 1646 N N . ALA A 1 218 ? -8.727 -16.156 20.359 1 41.66 218 ALA A N 1
ATOM 1647 C CA . ALA A 1 218 ? -9.836 -16.938 19.828 1 41.66 218 ALA A CA 1
ATOM 1648 C C . ALA A 1 218 ? -9.391 -17.75 18.609 1 41.66 218 ALA A C 1
ATOM 1650 O O . ALA A 1 218 ? -9.797 -18.891 18.438 1 41.66 218 ALA A O 1
ATOM 1651 N N . SER A 1 219 ? -8.617 -17.156 17.781 1 37.88 219 SER A N 1
ATOM 1652 C CA . SER A 1 219 ? -8.117 -17.891 16.609 1 37.88 219 SER A CA 1
ATOM 1653 C C . SER A 1 219 ? -7.191 -19.031 17.016 1 37.88 219 SER A C 1
ATOM 1655 O O . SER A 1 219 ? -7.23 -20.109 16.438 1 37.88 219 SER A O 1
ATOM 1657 N N . ARG A 1 220 ? -6.484 -18.734 18.109 1 42.09 220 ARG A N 1
ATOM 1658 C CA . ARG A 1 220 ? -5.668 -19.828 18.641 1 42.09 220 ARG A CA 1
ATOM 1659 C C . ARG A 1 220 ? -6.531 -20.859 19.359 1 42.09 220 ARG A C 1
ATOM 1661 O O . ARG A 1 220 ? -6.277 -22.062 19.25 1 42.09 220 ARG A O 1
ATOM 1668 N N . ALA A 1 221 ? -7.516 -20.375 20.125 1 35.78 221 ALA A N 1
ATOM 1669 C CA . ALA A 1 221 ? -8.375 -21.297 20.875 1 35.78 221 ALA A CA 1
ATOM 1670 C C . ALA A 1 221 ? -9.156 -22.203 19.922 1 35.78 221 ALA A C 1
ATOM 1672 O O . ALA A 1 221 ? -9.359 -23.391 20.203 1 35.78 221 ALA A O 1
ATOM 1673 N N . ARG A 1 222 ? -9.562 -21.609 18.797 1 38.09 222 ARG A N 1
ATOM 1674 C CA . ARG A 1 222 ? -10.273 -22.453 17.859 1 38.09 222 ARG A CA 1
ATOM 1675 C C . ARG A 1 222 ? -9.352 -23.5 17.25 1 38.09 222 ARG A C 1
ATOM 1677 O O . ARG A 1 222 ? -9.789 -24.594 16.891 1 38.09 222 ARG A O 1
ATOM 1684 N N . LEU A 1 223 ? -8.07 -23.172 17.172 1 31.31 223 LEU A N 1
ATOM 1685 C CA . LEU A 1 223 ? -7.172 -24.203 16.641 1 31.31 223 LEU A CA 1
ATOM 1686 C C . LEU A 1 223 ? -7.027 -25.344 17.641 1 31.31 223 LEU A C 1
ATOM 1688 O O . LEU A 1 223 ? -6.91 -26.516 17.25 1 31.31 223 LEU A O 1
ATOM 1692 N N . VAL A 1 224 ? -7.223 -24.984 18.891 1 35.06 224 VAL A N 1
ATOM 1693 C CA . VAL A 1 224 ? -6.965 -26.047 19.859 1 35.06 224 VAL A CA 1
ATOM 1694 C C . VAL A 1 224 ? -8.164 -26.984 19.922 1 35.06 224 VAL A C 1
ATOM 1696 O O . VAL A 1 224 ? -8.055 -28.094 20.453 1 35.06 224 VAL A O 1
ATOM 1699 N N . THR A 1 225 ? -9.266 -26.422 19.578 1 30.31 225 THR A N 1
ATOM 1700 C CA . THR A 1 225 ? -10.367 -27.344 19.859 1 30.31 225 THR A CA 1
ATOM 1701 C C . THR A 1 225 ? -10.539 -28.344 18.703 1 30.31 225 THR A C 1
ATOM 1703 O O . THR A 1 225 ? -11.578 -29 18.609 1 30.31 225 THR A O 1
ATOM 1706 N N . ARG A 1 226 ? -9.617 -28.469 17.766 1 31.5 226 ARG A N 1
ATOM 1707 C CA . ARG A 1 226 ? -9.875 -29.578 16.844 1 31.5 226 ARG A CA 1
ATOM 1708 C C . ARG A 1 226 ? -10.016 -30.891 17.578 1 31.5 226 ARG A C 1
ATOM 1710 O O . ARG A 1 226 ? -9.375 -31.109 18.609 1 31.5 226 ARG A O 1
ATOM 1717 N N . VAL A 1 227 ? -10.938 -31.734 17.031 1 29.89 227 VAL A N 1
ATOM 1718 C CA . VAL A 1 227 ? -11.656 -32.938 17.359 1 29.89 227 VAL A CA 1
ATOM 1719 C C . VAL A 1 227 ? -10.664 -34.094 17.531 1 29.89 227 VAL A C 1
ATOM 1721 O O . VAL A 1 227 ? -9.883 -34.375 16.625 1 29.89 227 VAL A O 1
ATOM 1724 N N . SER A 1 228 ? -10.211 -34.312 18.656 1 26.31 228 SER A N 1
ATOM 1725 C CA . SER A 1 228 ? -9.75 -35.656 19.031 1 26.31 228 SER A CA 1
ATOM 1726 C C . SER A 1 228 ? -10.766 -36.719 18.625 1 26.31 228 SER A C 1
ATOM 1728 O O . SER A 1 228 ? -11.883 -36.75 19.141 1 26.31 228 SER A O 1
ATOM 1730 N N . LEU A 1 229 ? -11.047 -36.938 17.328 1 24.38 229 LEU A N 1
ATOM 1731 C CA . LEU A 1 229 ? -11.719 -38.219 17.125 1 24.38 229 LEU A CA 1
ATOM 1732 C C . LEU A 1 229 ? -10.93 -39.344 17.734 1 24.38 229 LEU A C 1
ATOM 1734 O O . LEU A 1 229 ? -9.742 -39.5 17.469 1 24.38 229 LEU A O 1
ATOM 1738 N N . GLN A 1 230 ? -11.516 -39.938 18.812 1 23.66 230 GLN A N 1
ATOM 1739 C CA . GLN A 1 230 ? -11.383 -41.344 19.219 1 23.66 230 GLN A CA 1
ATOM 1740 C C . GLN A 1 230 ? -11.711 -42.281 18.062 1 23.66 230 GLN A C 1
ATOM 1742 O O . GLN A 1 230 ? -12.656 -42.062 17.312 1 23.66 230 GLN A O 1
ATOM 1747 N N . MET B 1 1 ? -0.567 -8.477 -52.719 1 25.5 1 MET B N 1
ATOM 1748 C CA . MET B 1 1 ? -0.212 -9.461 -51.719 1 25.5 1 MET B CA 1
ATOM 1749 C C . MET B 1 1 ? -0.837 -9.102 -50.375 1 25.5 1 MET B C 1
ATOM 1751 O O . MET B 1 1 ? -0.566 -8.031 -49.812 1 25.5 1 MET B O 1
ATOM 1755 N N . ALA B 1 2 ? -2.055 -9.656 -50.031 1 27.2 2 ALA B N 1
ATOM 1756 C CA . ALA B 1 2 ? -2.943 -9.422 -48.906 1 27.2 2 ALA B CA 1
ATOM 1757 C C . ALA B 1 2 ? -2.295 -9.867 -47.594 1 27.2 2 ALA B C 1
ATOM 1759 O O . ALA B 1 2 ? -1.963 -11.039 -47.406 1 27.2 2 ALA B O 1
ATOM 1760 N N . ALA B 1 3 ? -1.438 -9.133 -47.031 1 30.05 3 ALA B N 1
ATOM 1761 C CA . ALA B 1 3 ? -0.797 -9.531 -45.781 1 30.05 3 ALA B CA 1
ATOM 1762 C C . ALA B 1 3 ? -1.833 -9.953 -44.75 1 30.05 3 ALA B C 1
ATOM 1764 O O . ALA B 1 3 ? -2.676 -9.148 -44.344 1 30.05 3 ALA B O 1
ATOM 1765 N N . ILE B 1 4 ? -2.363 -11.172 -44.844 1 29.27 4 ILE B N 1
ATOM 1766 C CA . ILE B 1 4 ? -3.219 -11.805 -43.844 1 29.27 4 ILE B CA 1
ATOM 1767 C C . ILE B 1 4 ? -2.621 -11.609 -42.438 1 29.27 4 ILE B C 1
ATOM 1769 O O . ILE B 1 4 ? -1.507 -12.062 -42.156 1 29.27 4 ILE B O 1
ATOM 1773 N N . ILE B 1 5 ? -2.855 -10.531 -41.906 1 31.89 5 ILE B N 1
ATOM 1774 C CA . ILE B 1 5 ? -2.557 -10.328 -40.5 1 31.89 5 ILE B CA 1
ATOM 1775 C C . ILE B 1 5 ? -2.996 -11.547 -39.688 1 31.89 5 ILE B C 1
ATOM 1777 O O . ILE B 1 5 ? -4.18 -11.891 -39.656 1 31.89 5 ILE B O 1
ATOM 1781 N N . MET B 1 6 ? -2.238 -12.602 -39.75 1 29.17 6 MET B N 1
ATOM 1782 C CA . MET B 1 6 ? -2.449 -13.812 -38.938 1 29.17 6 MET B CA 1
ATOM 1783 C C . MET B 1 6 ? -2.896 -13.453 -37.531 1 29.17 6 MET B C 1
ATOM 1785 O O . MET B 1 6 ? -2.191 -12.742 -36.812 1 29.17 6 MET B O 1
ATOM 1789 N N . LEU B 1 7 ? -4.137 -13.203 -37.344 1 33.25 7 LEU B N 1
ATOM 1790 C CA . LEU B 1 7 ? -4.859 -13.195 -36.094 1 33.25 7 LEU B CA 1
ATOM 1791 C C . LEU B 1 7 ? -4.441 -14.383 -35.219 1 33.25 7 LEU B C 1
ATOM 1793 O O . LEU B 1 7 ? -4.816 -15.523 -35.5 1 33.25 7 LEU B O 1
ATOM 1797 N N . SER B 1 8 ? -3.191 -14.562 -34.938 1 34.44 8 SER B N 1
ATOM 1798 C CA . SER B 1 8 ? -2.834 -15.625 -34 1 34.44 8 SER B CA 1
ATOM 1799 C C . SER B 1 8 ? -3.949 -15.875 -33 1 34.44 8 SER B C 1
ATOM 1801 O O . SER B 1 8 ? -4.672 -14.945 -32.625 1 34.44 8 SER B O 1
ATOM 1803 N N . ALA B 1 9 ? -4.562 -16.969 -32.906 1 34 9 ALA B N 1
ATOM 1804 C CA . ALA B 1 9 ? -5.59 -17.516 -32.031 1 34 9 ALA B CA 1
ATOM 1805 C C . ALA B 1 9 ? -5.391 -17.031 -30.578 1 34 9 ALA B C 1
ATOM 1807 O O . ALA B 1 9 ? -4.566 -17.578 -29.844 1 34 9 ALA B O 1
ATOM 1808 N N . CYS B 1 10 ? -5.184 -15.805 -30.188 1 40.91 10 CYS B N 1
ATOM 1809 C CA . CYS B 1 10 ? -5.207 -15.141 -28.875 1 40.91 10 CYS B CA 1
ATOM 1810 C C . CYS B 1 10 ? -6.379 -15.633 -28.047 1 40.91 10 CYS B C 1
ATOM 1812 O O . CYS B 1 10 ? -7.539 -15.453 -28.422 1 40.91 10 CYS B O 1
ATOM 1814 N N . THR B 1 11 ? -6.375 -16.875 -27.547 1 45.88 11 THR B N 1
ATOM 1815 C CA . THR B 1 11 ? -7.418 -17.375 -26.656 1 45.88 11 THR B CA 1
ATOM 1816 C C . THR B 1 11 ? -7.945 -16.25 -25.766 1 45.88 11 THR B C 1
ATOM 1818 O O . THR B 1 11 ? -7.18 -15.594 -25.062 1 45.88 11 THR B O 1
ATOM 1821 N N . THR B 1 12 ? -8.875 -15.406 -26.266 1 58.84 12 THR B N 1
ATOM 1822 C CA . THR B 1 12 ? -9.602 -14.328 -25.594 1 58.84 12 THR B CA 1
ATOM 1823 C C . THR B 1 12 ? -10.258 -14.82 -24.312 1 58.84 12 THR B C 1
ATOM 1825 O O . THR B 1 12 ? -10.977 -15.82 -24.328 1 58.84 12 THR B O 1
ATOM 1828 N N . ILE B 1 13 ? -9.547 -14.727 -23.172 1 68.75 13 ILE B N 1
ATOM 1829 C CA . ILE B 1 13 ? -10.188 -14.984 -21.891 1 68.75 13 ILE B CA 1
ATOM 1830 C C . ILE B 1 13 ? -11.516 -14.242 -21.812 1 68.75 13 ILE B C 1
ATOM 1832 O O . ILE B 1 13 ? -11.578 -13.039 -22.094 1 68.75 13 ILE B O 1
ATOM 1836 N N . SER B 1 14 ? -12.656 -15.07 -21.766 1 81.19 14 SER B N 1
ATOM 1837 C CA . SER B 1 14 ? -13.953 -14.445 -21.5 1 81.19 14 SER B CA 1
ATOM 1838 C C . SER B 1 14 ? -14.086 -14.039 -20.031 1 81.19 14 SER B C 1
ATOM 1840 O O . SER B 1 14 ? -14.555 -14.828 -19.203 1 81.19 14 SER B O 1
ATOM 1842 N N . PHE B 1 15 ? -13.719 -12.898 -19.734 1 84.62 15 PHE B N 1
ATOM 1843 C CA . PHE B 1 15 ? -13.672 -12.406 -18.359 1 84.62 15 PHE B CA 1
ATOM 1844 C C . PHE B 1 15 ? -15.023 -12.578 -17.688 1 84.62 15 PHE B C 1
ATOM 1846 O O . PHE B 1 15 ? -15.094 -13.047 -16.547 1 84.62 15 PHE B O 1
ATOM 1853 N N . ASP B 1 16 ? -16.094 -12.336 -18.391 1 84.5 16 ASP B N 1
ATOM 1854 C CA . ASP B 1 16 ? -17.422 -12.297 -17.797 1 84.5 16 ASP B CA 1
ATOM 1855 C C . ASP B 1 16 ? -17.891 -13.703 -17.422 1 84.5 16 ASP B C 1
ATOM 1857 O O . ASP B 1 16 ? -18.797 -13.859 -16.594 1 84.5 16 ASP B O 1
ATOM 1861 N N . GLU B 1 17 ? -17.25 -14.656 -17.953 1 89.5 17 GLU B N 1
ATOM 1862 C CA . GLU B 1 17 ? -17.672 -16.031 -17.719 1 89.5 17 GLU B CA 1
ATOM 1863 C C . GLU B 1 17 ? -16.828 -16.703 -16.641 1 89.5 17 GLU B C 1
ATOM 1865 O O . GLU B 1 17 ? -17.125 -17.812 -16.219 1 89.5 17 GLU B O 1
ATOM 1870 N N . LEU B 1 18 ? -15.875 -15.992 -16.188 1 92.44 18 LEU B N 1
ATOM 1871 C CA . LEU B 1 18 ? -15.016 -16.594 -15.164 1 92.44 18 LEU B CA 1
ATOM 1872 C C . LEU B 1 18 ? -15.727 -16.641 -13.82 1 92.44 18 LEU B C 1
ATOM 1874 O O . LEU B 1 18 ? -16.312 -15.656 -13.375 1 92.44 18 LEU B O 1
ATOM 1878 N N . PRO B 1 19 ? -15.688 -17.875 -13.203 1 95.88 19 PRO B N 1
ATOM 1879 C CA . PRO B 1 19 ? -16.312 -17.969 -11.875 1 95.88 19 PRO B CA 1
ATOM 1880 C C . PRO B 1 19 ? -15.531 -17.219 -10.805 1 95.88 19 PRO B C 1
ATOM 1882 O O . PRO B 1 19 ? -14.297 -17.266 -10.781 1 95.88 19 PRO B O 1
ATOM 1885 N N . PRO B 1 20 ? -16.281 -16.5 -9.938 1 96.12 20 PRO B N 1
ATOM 1886 C CA . PRO B 1 20 ? -15.594 -15.812 -8.836 1 96.12 20 PRO B CA 1
ATOM 1887 C C . PRO B 1 20 ? -15.016 -16.781 -7.809 1 96.12 20 PRO B C 1
ATOM 1889 O O . PRO B 1 20 ? -15.648 -17.781 -7.469 1 96.12 20 PRO B O 1
ATOM 1892 N N . GLY B 1 21 ? -13.781 -16.516 -7.41 1 97.88 21 GLY B N 1
ATOM 1893 C CA . GLY B 1 21 ? -13.234 -17.172 -6.238 1 97.88 21 GLY B CA 1
ATOM 1894 C C . GLY B 1 21 ? -13.656 -16.516 -4.934 1 97.88 21 GLY B C 1
ATOM 1895 O O . GLY B 1 21 ? -14.758 -15.977 -4.832 1 97.88 21 GLY B O 1
ATOM 1896 N N . LYS B 1 22 ? -12.766 -16.719 -3.986 1 98 22 LYS B N 1
ATOM 1897 C CA . LYS B 1 22 ? -13.008 -16.125 -2.67 1 98 22 LYS B CA 1
ATOM 1898 C C . LYS B 1 22 ? -11.695 -15.695 -2.018 1 98 22 LYS B C 1
ATOM 1900 O O . LYS B 1 22 ? -10.727 -16.453 -1.988 1 98 22 LYS B O 1
ATOM 1905 N N . PHE B 1 23 ? -11.781 -14.445 -1.602 1 97.5 23 PHE B N 1
ATOM 1906 C CA . PHE B 1 23 ? -10.648 -13.938 -0.833 1 97.5 23 PHE B CA 1
ATOM 1907 C C . PHE B 1 23 ? -10.938 -14 0.663 1 97.5 23 PHE B C 1
ATOM 1909 O O . PHE B 1 23 ? -12.062 -13.734 1.096 1 97.5 23 PHE B O 1
ATOM 1916 N N . THR B 1 24 ? -9.93 -14.391 1.391 1 97.44 24 THR B N 1
ATOM 1917 C CA . THR B 1 24 ? -9.898 -14.227 2.84 1 97.44 24 THR B CA 1
ATOM 1918 C C . THR B 1 24 ? -8.555 -13.672 3.293 1 97.44 24 THR B C 1
ATOM 1920 O O . THR B 1 24 ? -7.574 -13.719 2.545 1 97.44 24 THR B O 1
ATOM 1923 N N . GLY B 1 25 ? -8.625 -13.062 4.469 1 96.69 25 GLY B N 1
ATOM 1924 C CA . GLY B 1 25 ? -7.398 -12.539 5.047 1 96.69 25 GLY B CA 1
ATOM 1925 C C . GLY B 1 25 ? -7.164 -11.078 4.73 1 96.69 25 GLY B C 1
ATOM 1926 O O . GLY B 1 25 ? -8.047 -10.406 4.191 1 96.69 25 GLY B O 1
ATOM 1927 N N . SER B 1 26 ? -5.98 -10.602 5.164 1 95.5 26 SER B N 1
ATOM 1928 C CA . SER B 1 26 ? -5.684 -9.18 5.055 1 95.5 26 SER B CA 1
ATOM 1929 C C . SER B 1 26 ? -4.488 -8.93 4.137 1 95.5 26 SER B C 1
ATOM 1931 O O . SER B 1 26 ? -3.705 -9.844 3.871 1 95.5 26 SER B O 1
ATOM 1933 N N . LEU B 1 27 ? -4.438 -7.691 3.6 1 95.75 27 LEU B N 1
ATOM 1934 C CA . LEU B 1 27 ? -3.344 -7.301 2.717 1 95.75 27 LEU B CA 1
ATOM 1935 C C . LEU B 1 27 ? -2.576 -6.117 3.291 1 95.75 27 LEU B C 1
ATOM 1937 O O . LEU B 1 27 ? -3.082 -4.992 3.309 1 95.75 27 LEU B O 1
ATOM 1941 N N . PHE B 1 28 ? -1.384 -6.441 3.773 1 95.62 28 PHE B N 1
ATOM 1942 C CA . PHE B 1 28 ? -0.451 -5.434 4.27 1 95.62 28 PHE B CA 1
ATOM 1943 C C . PHE B 1 28 ? 0.729 -5.273 3.318 1 95.62 28 PHE B C 1
ATOM 1945 O O . PHE B 1 28 ? 1.253 -6.262 2.799 1 95.62 28 PHE B O 1
ATOM 1952 N N . VAL B 1 29 ? 1.102 -4.004 3.135 1 94.62 29 VAL B N 1
ATOM 1953 C CA . VAL B 1 29 ? 2.309 -3.771 2.346 1 94.62 29 VAL B CA 1
ATOM 1954 C C . VAL B 1 29 ? 3.164 -2.699 3.016 1 94.62 29 VAL B C 1
ATOM 1956 O O . VAL B 1 29 ? 2.656 -1.881 3.785 1 94.62 29 VAL B O 1
ATOM 1959 N N . MET B 1 30 ? 4.418 -2.793 2.75 1 95.19 30 MET B N 1
ATOM 1960 C CA . MET B 1 30 ? 5.387 -1.782 3.168 1 95.19 30 MET B CA 1
ATOM 1961 C C . MET B 1 30 ? 6.012 -1.098 1.957 1 95.19 30 MET B C 1
ATOM 1963 O O . MET B 1 30 ? 6.547 -1.765 1.068 1 95.19 30 MET B O 1
ATOM 1967 N N . TRP B 1 31 ? 5.934 0.202 1.965 1 91.81 31 TRP B N 1
ATOM 1968 C CA . TRP B 1 31 ? 6.516 0.969 0.868 1 91.81 31 TRP B CA 1
ATOM 1969 C C . TRP B 1 31 ? 8.039 0.967 0.949 1 91.81 31 TRP B C 1
ATOM 1971 O O . TRP B 1 31 ? 8.609 1.15 2.027 1 91.81 31 TRP B O 1
ATOM 1981 N N . VAL B 1 32 ? 8.695 0.737 -0.256 1 91.56 32 VAL B N 1
ATOM 1982 C CA . VAL B 1 32 ? 10.156 0.683 -0.214 1 91.56 32 VAL B CA 1
ATOM 1983 C C . VAL B 1 32 ? 10.734 1.588 -1.298 1 91.56 32 VAL B C 1
ATOM 1985 O O . VAL B 1 32 ? 11.961 1.697 -1.434 1 91.56 32 VAL B O 1
ATOM 1988 N N . GLY B 1 33 ? 9.883 2.217 -2.062 1 86.06 33 GLY B N 1
ATOM 1989 C CA . GLY B 1 33 ? 10.414 3.117 -3.074 1 86.06 33 GLY B CA 1
ATOM 1990 C C . GLY B 1 33 ? 9.422 3.424 -4.18 1 86.06 33 GLY B C 1
ATOM 1991 O O . GLY B 1 33 ? 8.266 2.998 -4.121 1 86.06 33 GLY B O 1
ATOM 1992 N N . GLU B 1 34 ? 9.867 4.145 -5.109 1 78.25 34 GLU B N 1
ATOM 1993 C CA . GLU B 1 34 ? 8.992 4.668 -6.156 1 78.25 34 GLU B CA 1
ATOM 1994 C C . GLU B 1 34 ? 8.609 3.578 -7.152 1 78.25 34 GLU B C 1
ATOM 1996 O O . GLU B 1 34 ? 7.629 3.721 -7.891 1 78.25 34 GLU B O 1
ATOM 2001 N N . GLY B 1 35 ? 9.344 2.605 -7.105 1 71.94 35 GLY B N 1
ATOM 2002 C CA . GLY B 1 35 ? 9.094 1.562 -8.086 1 71.94 35 GLY B CA 1
ATOM 2003 C C . GLY B 1 35 ? 9.734 1.843 -9.43 1 71.94 35 GLY B C 1
ATOM 2004 O O . GLY B 1 35 ? 10.695 2.611 -9.523 1 71.94 35 GLY B O 1
ATOM 2005 N N . GLY B 1 36 ? 9.336 1.13 -10.422 1 64.25 36 GLY B N 1
ATOM 2006 C CA . GLY B 1 36 ? 9.914 1.237 -11.75 1 64.25 36 GLY B CA 1
ATOM 2007 C C . GLY B 1 36 ? 9.492 2.494 -12.484 1 64.25 36 GLY B C 1
ATOM 2008 O O . GLY B 1 36 ? 9.125 3.494 -11.867 1 64.25 36 GLY B O 1
ATOM 2009 N N . SER B 1 37 ? 9.625 2.426 -13.68 1 59.09 37 SER B N 1
ATOM 2010 C CA . SER B 1 37 ? 9.445 3.584 -14.555 1 59.09 37 SER B CA 1
ATOM 2011 C C . SER B 1 37 ? 8.016 4.113 -14.484 1 59.09 37 SER B C 1
ATOM 2013 O O . SER B 1 37 ? 7.766 5.285 -14.766 1 59.09 37 SER B O 1
ATOM 2015 N N . SER B 1 38 ? 7.109 3.336 -14.016 1 58.19 38 SER B N 1
ATOM 2016 C CA . SER B 1 38 ? 5.719 3.77 -13.961 1 58.19 38 SER B CA 1
ATOM 2017 C C . SER B 1 38 ? 5.426 4.543 -12.68 1 58.19 38 SER B C 1
ATOM 2019 O O . SER B 1 38 ? 4.418 5.246 -12.594 1 58.19 38 SER B O 1
ATOM 2021 N N . GLY B 1 39 ? 6.293 4.414 -11.812 1 60.75 39 GLY B N 1
ATOM 2022 C CA . GLY B 1 39 ? 6.148 5.168 -10.578 1 60.75 39 GLY B CA 1
ATOM 2023 C C . GLY B 1 39 ? 5.008 4.676 -9.703 1 60.75 39 GLY B C 1
ATOM 2024 O O . GLY B 1 39 ? 4.359 5.465 -9.016 1 60.75 39 GLY B O 1
ATOM 2025 N N . ASP B 1 40 ? 4.605 3.43 -9.742 1 66 40 ASP B N 1
ATOM 2026 C CA . ASP B 1 40 ? 3.467 2.859 -9.031 1 66 40 ASP B CA 1
ATOM 2027 C C . ASP B 1 40 ? 3.832 2.541 -7.582 1 66 40 ASP B C 1
ATOM 2029 O O . ASP B 1 40 ? 2.99 2.07 -6.812 1 66 40 ASP B O 1
ATOM 2033 N N . GLY B 1 41 ? 5.043 2.922 -7.25 1 75.25 41 GLY B N 1
ATOM 2034 C CA . GLY B 1 41 ? 5.527 2.52 -5.938 1 75.25 41 GLY B CA 1
ATOM 2035 C C . GLY B 1 41 ? 6.008 1.082 -5.895 1 75.25 41 GLY B C 1
ATOM 2036 O O . GLY B 1 41 ? 5.551 0.245 -6.676 1 75.25 41 GLY B O 1
ATOM 2037 N N . LYS B 1 42 ? 6.957 0.796 -5.137 1 85.25 42 LYS B N 1
ATOM 2038 C CA . LYS B 1 42 ? 7.434 -0.547 -4.824 1 85.25 42 LYS B CA 1
ATOM 2039 C C . LYS B 1 42 ? 7.16 -0.902 -3.363 1 85.25 42 LYS B C 1
ATOM 2041 O O . LYS B 1 42 ? 7.418 -0.098 -2.465 1 85.25 42 LYS B O 1
ATOM 2046 N N . PHE B 1 43 ? 6.59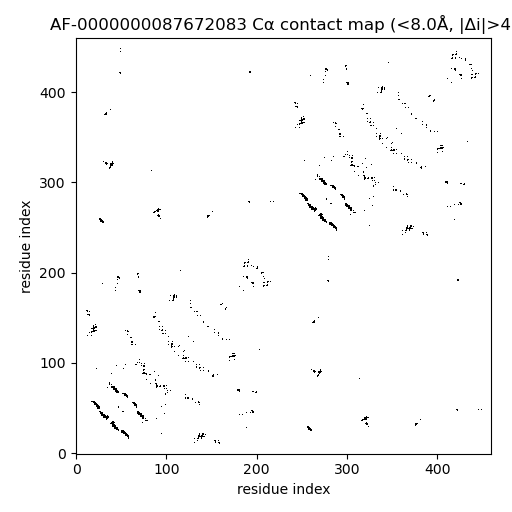8 -2.098 -3.248 1 90.81 43 PHE B N 1
ATOM 2047 C CA . PHE B 1 43 ? 6.184 -2.508 -1.912 1 90.81 43 PHE B CA 1
ATOM 2048 C C . PHE B 1 43 ? 6.664 -3.922 -1.606 1 90.81 43 PHE B C 1
ATOM 2050 O O . PHE B 1 43 ? 6.906 -4.711 -2.521 1 90.81 43 PHE B O 1
ATOM 2057 N N . VAL B 1 44 ? 6.82 -4.16 -0.324 1 94.56 44 VAL B N 1
ATOM 2058 C CA . VAL B 1 44 ? 6.891 -5.531 0.167 1 94.56 44 VAL B CA 1
ATOM 2059 C C . VAL B 1 44 ? 5.5 -5.992 0.609 1 94.56 44 VAL B C 1
ATOM 2061 O O . VAL B 1 44 ? 4.848 -5.324 1.412 1 94.56 44 VAL B O 1
ATOM 2064 N N . PHE B 1 45 ? 5.02 -7.027 -0.017 1 96.06 45 PHE B N 1
ATOM 2065 C CA . PHE B 1 45 ? 3.85 -7.688 0.553 1 96.06 45 PHE B CA 1
ATOM 2066 C C . PHE B 1 45 ? 4.199 -8.359 1.873 1 96.06 45 PHE B C 1
ATOM 2068 O O . PHE B 1 45 ? 5.164 -9.125 1.948 1 96.06 45 PHE B O 1
ATOM 2075 N N . VAL B 1 46 ? 3.391 -8.031 2.912 1 96.5 46 VAL B N 1
ATOM 2076 C CA . VAL B 1 46 ? 3.674 -8.477 4.273 1 96.5 46 VAL B CA 1
ATOM 2077 C C . VAL B 1 46 ? 2.561 -9.398 4.754 1 96.5 46 VAL B C 1
ATOM 2079 O O . VAL B 1 46 ? 1.55 -8.938 5.289 1 96.5 46 VAL B O 1
ATOM 2082 N N . PRO B 1 47 ? 2.805 -10.727 4.723 1 96.31 47 PRO B N 1
ATOM 2083 C CA . PRO B 1 47 ? 1.772 -11.633 5.234 1 96.31 47 PRO B CA 1
ATOM 2084 C C . PRO B 1 47 ? 1.519 -11.453 6.727 1 96.31 47 PRO B C 1
ATOM 2086 O O . PRO B 1 47 ? 2.465 -11.422 7.52 1 96.31 47 PRO B O 1
ATOM 2089 N N . ASP B 1 48 ? 0.298 -11.281 7.008 1 94.12 48 ASP B N 1
ATOM 2090 C CA . ASP B 1 48 ? -0.106 -11.375 8.406 1 94.12 48 ASP B CA 1
ATOM 2091 C C . ASP B 1 48 ? -0.251 -12.836 8.844 1 94.12 48 ASP B C 1
ATOM 2093 O O . ASP B 1 48 ? -1.146 -13.539 8.375 1 94.12 48 ASP B O 1
ATOM 2097 N N . PRO B 1 49 ? 0.642 -13.273 9.789 1 92.12 49 PRO B N 1
ATOM 2098 C CA . PRO B 1 49 ? 0.598 -14.695 10.141 1 92.12 49 PRO B CA 1
ATOM 2099 C C . PRO B 1 49 ? -0.732 -15.109 10.766 1 92.12 49 PRO B C 1
ATOM 2101 O O . PRO B 1 49 ? -1.106 -16.281 10.711 1 92.12 49 PRO B O 1
ATOM 2104 N N . SER B 1 50 ? -1.502 -14.148 11.312 1 90.31 50 SER B N 1
ATOM 2105 C CA . SER B 1 50 ? -2.76 -14.484 11.977 1 90.31 50 SER B CA 1
ATOM 2106 C C . SER B 1 50 ? -3.938 -14.359 11.016 1 90.31 50 SER B C 1
ATOM 2108 O O . SER B 1 50 ? -5.051 -14.789 11.328 1 90.31 50 SER B O 1
ATOM 2110 N N . ASP B 1 51 ? -3.727 -13.812 9.883 1 95.19 51 ASP B N 1
ATOM 2111 C CA . ASP B 1 51 ? -4.785 -13.555 8.914 1 95.19 51 ASP B CA 1
ATOM 2112 C C . ASP B 1 51 ? -4.227 -13.477 7.496 1 95.19 51 ASP B C 1
ATOM 2114 O O . ASP B 1 51 ? -4.418 -12.484 6.801 1 95.19 51 ASP B O 1
ATOM 2118 N N . ARG B 1 52 ? -3.686 -14.586 7.059 1 96.44 52 ARG B N 1
ATOM 2119 C CA . ARG B 1 52 ? -2.979 -14.617 5.781 1 96.44 52 ARG B CA 1
ATOM 2120 C C . ARG B 1 52 ? -3.939 -14.406 4.617 1 96.44 52 ARG B C 1
ATOM 2122 O O . ARG B 1 52 ? -5.004 -15.031 4.566 1 96.44 52 ARG B O 1
ATOM 2129 N N . LEU B 1 53 ? -3.529 -13.539 3.68 1 97.5 53 LEU B N 1
ATOM 2130 C CA . LEU B 1 53 ? -4.285 -13.422 2.438 1 97.5 53 LEU B CA 1
ATOM 2131 C C . LEU B 1 53 ? -4.344 -14.758 1.704 1 97.5 53 LEU B C 1
ATOM 2133 O O . LEU B 1 53 ? -3.307 -15.375 1.453 1 97.5 53 LEU B O 1
ATOM 2137 N N . THR B 1 54 ? -5.527 -15.18 1.459 1 98.19 54 THR B N 1
ATOM 2138 C CA . THR B 1 54 ? -5.758 -16.453 0.798 1 98.19 54 THR B CA 1
ATOM 2139 C C . THR B 1 54 ? -6.797 -16.312 -0.31 1 98.19 54 THR B C 1
ATOM 2141 O O . THR B 1 54 ? -7.828 -15.664 -0.121 1 98.19 54 THR B O 1
ATOM 2144 N N . PHE B 1 55 ? -6.465 -16.859 -1.45 1 98.56 55 PHE B N 1
ATOM 2145 C CA . PHE B 1 55 ? -7.418 -16.906 -2.555 1 98.56 55 PHE B CA 1
ATOM 2146 C C . PHE B 1 55 ? -7.785 -18.344 -2.896 1 98.56 55 PHE B C 1
ATOM 2148 O O . PHE B 1 55 ? -6.91 -19.172 -3.139 1 98.56 55 PHE B O 1
ATOM 2155 N N . GLN B 1 56 ? -9.055 -18.609 -2.83 1 98.56 56 GLN B N 1
ATOM 2156 C CA . GLN B 1 56 ? -9.602 -19.859 -3.318 1 98.56 56 GLN B CA 1
ATOM 2157 C C . GLN B 1 56 ? -10.234 -19.688 -4.699 1 98.56 56 GLN B C 1
ATOM 2159 O O . GLN B 1 56 ? -11.141 -18.875 -4.875 1 98.56 56 GLN B O 1
ATOM 2164 N N . ARG B 1 57 ? -9.781 -20.453 -5.594 1 97.62 57 ARG B N 1
ATOM 2165 C CA . ARG B 1 57 ? -10.273 -20.328 -6.961 1 97.62 57 ARG B CA 1
ATOM 2166 C C . ARG B 1 57 ? -11.742 -20.719 -7.055 1 97.62 57 ARG B C 1
ATOM 2168 O O . ARG B 1 57 ? -12.211 -21.562 -6.289 1 97.62 57 ARG B O 1
ATOM 2175 N N . GLY B 1 58 ? -12.375 -20.031 -8 1 95.5 58 GLY B N 1
ATOM 2176 C CA . GLY B 1 58 ? -13.742 -20.438 -8.312 1 95.5 58 GLY B CA 1
ATOM 2177 C C . GLY B 1 58 ? -13.82 -21.531 -9.352 1 95.5 58 GLY B C 1
ATOM 2178 O O . GLY B 1 58 ? -14.742 -22.359 -9.336 1 95.5 58 GLY B O 1
ATOM 2179 N N . GLY B 1 59 ? -12.891 -21.469 -10.211 1 93.5 59 GLY B N 1
ATOM 2180 C CA . GLY B 1 59 ? -12.875 -22.422 -11.297 1 93.5 59 GLY B CA 1
ATOM 2181 C C . GLY B 1 59 ? -12.133 -23.703 -10.953 1 93.5 59 GLY B C 1
ATOM 2182 O O . GLY B 1 59 ? -11.742 -23.906 -9.805 1 93.5 59 GLY B O 1
ATOM 2183 N N . THR B 1 60 ? -12.07 -24.547 -12 1 92.31 60 THR B N 1
ATOM 2184 C CA . THR B 1 60 ? -11.367 -25.812 -11.867 1 92.31 60 THR B CA 1
ATOM 2185 C C . THR B 1 60 ? -9.93 -25.688 -12.367 1 92.31 60 THR B C 1
ATOM 2187 O O . THR B 1 60 ? -9.555 -24.656 -12.938 1 92.31 60 THR B O 1
ATOM 2190 N N . GLY B 1 61 ? -9.062 -26.609 -11.969 1 93.56 61 GLY B N 1
ATOM 2191 C CA . GLY B 1 61 ? -7.68 -26.609 -12.422 1 93.56 61 GLY B CA 1
ATOM 2192 C C . GLY B 1 61 ? -6.68 -26.438 -11.297 1 93.56 61 GLY B C 1
ATOM 2193 O O . GLY B 1 61 ? -7.047 -26.5 -10.117 1 93.56 61 GLY B O 1
ATOM 2194 N N . PRO B 1 62 ? -5.477 -26.219 -11.68 1 96.56 62 PRO B N 1
ATOM 2195 C CA . PRO B 1 62 ? -4.438 -26.094 -10.656 1 96.56 62 PRO B CA 1
ATOM 2196 C C . PRO B 1 62 ? -4.527 -24.781 -9.883 1 96.56 62 PRO B C 1
ATOM 2198 O O . PRO B 1 62 ? -5.227 -23.859 -10.305 1 96.56 62 PRO B O 1
ATOM 2201 N N . GLY B 1 63 ? -3.881 -24.781 -8.789 1 96.94 63 GLY B N 1
ATOM 2202 C CA . GLY B 1 63 ? -3.836 -23.562 -8 1 96.94 63 GLY B CA 1
ATOM 2203 C C . GLY B 1 63 ? -5.145 -23.25 -7.305 1 96.94 63 GLY B C 1
ATOM 2204 O O . GLY B 1 63 ? -5.59 -22.109 -7.289 1 96.94 63 GLY B O 1
ATOM 2205 N N . GLN B 1 64 ? -5.695 -24.219 -6.723 1 97.31 64 GLN B N 1
ATOM 2206 C CA . GLN B 1 64 ? -7.008 -24.078 -6.098 1 97.31 64 GLN B CA 1
ATOM 2207 C C . GLN B 1 64 ? -6.941 -23.141 -4.891 1 97.31 64 GLN B C 1
ATOM 2209 O O . GLN B 1 64 ? -7.906 -22.438 -4.59 1 97.31 64 GLN B O 1
ATOM 2214 N N . THR B 1 65 ? -5.922 -23.25 -4.156 1 97.94 65 THR B N 1
ATOM 2215 C CA . THR B 1 65 ? -5.68 -22.359 -3.025 1 97.94 65 THR B CA 1
ATOM 2216 C C . THR B 1 65 ? -4.324 -21.672 -3.16 1 97.94 65 THR B C 1
ATOM 2218 O O . THR B 1 65 ? -3.297 -22.328 -3.328 1 97.94 65 THR B O 1
ATOM 2221 N N . ILE B 1 66 ? -4.371 -20.375 -3.127 1 98 66 ILE B N 1
ATOM 2222 C CA . ILE B 1 66 ? -3.15 -19.594 -3.285 1 98 66 ILE B CA 1
ATOM 2223 C C . ILE B 1 66 ? -2.945 -18.703 -2.061 1 98 66 ILE B C 1
ATOM 2225 O O . ILE B 1 66 ? -3.811 -17.891 -1.722 1 98 66 ILE B O 1
ATOM 2229 N N . VAL B 1 67 ? -1.839 -18.875 -1.388 1 97.94 67 VAL B N 1
ATOM 2230 C CA . VAL B 1 67 ? -1.442 -18.094 -0.219 1 97.94 67 VAL B CA 1
ATOM 2231 C C . VAL B 1 67 ? -0.097 -17.422 -0.478 1 97.94 67 VAL B C 1
ATOM 2233 O O . VAL B 1 67 ? 0.958 -18.016 -0.256 1 97.94 67 VAL B O 1
ATOM 2236 N N . PRO B 1 68 ? -0.147 -16.156 -0.856 1 97 68 PRO B N 1
ATOM 2237 C CA . PRO B 1 68 ? 1.104 -15.477 -1.194 1 97 68 PRO B CA 1
ATOM 2238 C C . PRO B 1 68 ? 2.051 -15.352 -0.001 1 97 68 PRO B C 1
ATOM 2240 O O . PRO B 1 68 ? 1.602 -15.148 1.13 1 97 68 PRO B O 1
ATOM 2243 N N . GLY B 1 69 ? 3.312 -15.516 -0.308 1 95.94 69 GLY B N 1
ATOM 2244 C CA . GLY B 1 69 ? 4.355 -15.203 0.654 1 95.94 69 GLY B CA 1
ATOM 2245 C C . GLY B 1 69 ? 4.969 -13.836 0.448 1 95.94 69 GLY B C 1
ATOM 2246 O O . GLY B 1 69 ? 4.504 -13.062 -0.395 1 95.94 69 GLY B O 1
ATOM 2247 N N . VAL B 1 70 ? 5.977 -13.594 1.264 1 95.81 70 VAL B N 1
ATOM 2248 C CA . VAL B 1 70 ? 6.664 -12.305 1.181 1 95.81 70 VAL B CA 1
ATOM 2249 C C . VAL B 1 70 ? 7.23 -12.109 -0.224 1 95.81 70 VAL B C 1
ATOM 2251 O O . VAL B 1 70 ? 7.844 -13.023 -0.784 1 95.81 70 VAL B O 1
ATOM 2254 N N . MET B 1 71 ? 7.016 -10.914 -0.793 1 94.88 71 MET B N 1
ATOM 2255 C CA . MET B 1 71 ? 7.555 -10.586 -2.109 1 94.88 71 MET B CA 1
ATOM 2256 C C . MET B 1 71 ? 7.504 -9.078 -2.357 1 94.88 71 MET B C 1
ATOM 2258 O O . MET B 1 71 ? 6.754 -8.359 -1.695 1 94.88 71 MET B O 1
ATOM 2262 N N . TYR B 1 72 ? 8.328 -8.664 -3.244 1 91.75 72 TYR B N 1
ATOM 2263 C CA . TYR B 1 72 ? 8.117 -7.32 -3.764 1 91.75 72 TYR B CA 1
ATOM 2264 C C . TYR B 1 72 ? 6.938 -7.285 -4.73 1 91.75 72 TYR B C 1
ATOM 2266 O O . TYR B 1 72 ? 6.691 -8.25 -5.453 1 91.75 72 TYR B O 1
ATOM 2274 N N . THR B 1 73 ? 6.211 -6.199 -4.59 1 87.5 73 THR B N 1
ATOM 2275 C CA . THR B 1 73 ? 5.082 -6.016 -5.496 1 87.5 73 THR B CA 1
ATOM 2276 C C . THR B 1 73 ? 4.902 -4.539 -5.84 1 87.5 73 THR B C 1
ATOM 2278 O O . THR B 1 73 ? 5.289 -3.664 -5.062 1 87.5 73 THR B O 1
ATOM 2281 N N . ASP B 1 74 ? 4.422 -4.289 -6.926 1 75.12 74 ASP B N 1
ATOM 2282 C CA . ASP B 1 74 ? 4.09 -2.924 -7.316 1 75.12 74 ASP B CA 1
ATOM 2283 C C . ASP B 1 74 ? 2.584 -2.746 -7.48 1 75.12 74 ASP B C 1
ATOM 2285 O O . ASP B 1 74 ? 2.129 -1.772 -8.086 1 75.12 74 ASP B O 1
ATOM 2289 N N . GLY B 1 75 ? 1.782 -3.566 -6.824 1 64.44 75 GLY B N 1
ATOM 2290 C CA . GLY B 1 75 ? 0.334 -3.445 -6.895 1 64.44 75 GLY B CA 1
ATOM 2291 C C . GLY B 1 75 ? -0.213 -3.607 -8.297 1 64.44 75 GLY B C 1
ATOM 2292 O O . GLY B 1 75 ? -1.348 -3.217 -8.578 1 64.44 75 GLY B O 1
ATOM 2293 N N . GLY B 1 76 ? 0.361 -4.109 -9.25 1 57.69 76 GLY B N 1
ATOM 2294 C CA . GLY B 1 76 ? 0.057 -4.355 -10.648 1 57.69 76 GLY B CA 1
ATOM 2295 C C . GLY B 1 76 ? 0.722 -3.363 -11.586 1 57.69 76 GLY B C 1
ATOM 2296 O O . GLY B 1 76 ? 0.56 -2.15 -11.43 1 57.69 76 GLY B O 1
ATOM 2297 N N . SER B 1 77 ? 1.933 -3.77 -12.094 1 52.62 77 SER B N 1
ATOM 2298 C CA . SER B 1 77 ? 2.615 -2.92 -13.07 1 52.62 77 SER B CA 1
ATOM 2299 C C . SER B 1 77 ? 1.798 -2.775 -14.344 1 52.62 77 SER B C 1
ATOM 2301 O O . SER B 1 77 ? 1.571 -3.756 -15.055 1 52.62 77 SER B O 1
ATOM 2303 N N . ILE B 1 78 ? 0.824 -1.904 -14.219 1 48.94 78 ILE B N 1
ATOM 2304 C CA . ILE B 1 78 ? 0.121 -1.718 -15.484 1 48.94 78 ILE B CA 1
ATOM 2305 C C . ILE B 1 78 ? 1.039 -1.022 -16.484 1 48.94 78 ILE B C 1
ATOM 2307 O O . ILE B 1 78 ? 1.543 0.072 -16.219 1 48.94 78 ILE B O 1
ATOM 2311 N N . PRO B 1 79 ? 1.483 -1.853 -17.375 1 44.34 79 PRO B N 1
ATOM 2312 C CA . PRO B 1 79 ? 2.232 -1.145 -18.406 1 44.34 79 PRO B CA 1
ATOM 2313 C C . PRO B 1 79 ? 1.626 0.214 -18.75 1 44.34 79 PRO B C 1
ATOM 2315 O O . PRO B 1 79 ? 0.402 0.367 -18.75 1 44.34 79 PRO B O 1
ATOM 2318 N N . GLN B 1 80 ? 2.514 1.116 -18.859 1 44.84 80 GLN B N 1
ATOM 2319 C CA . GLN B 1 80 ? 2.164 2.514 -19.094 1 44.84 80 GLN B CA 1
ATOM 2320 C C . GLN B 1 80 ? 1.089 2.643 -20.172 1 44.84 80 GLN B C 1
ATOM 2322 O O . GLN B 1 80 ? 0.198 3.488 -20.062 1 44.84 80 GLN B O 1
ATOM 2327 N N . VAL B 1 81 ? 1.252 1.84 -21.125 1 38.97 81 VAL B N 1
ATOM 2328 C CA . VAL B 1 81 ? 0.34 1.979 -22.25 1 38.97 81 VAL B CA 1
ATOM 2329 C C . VAL B 1 81 ? -1.093 1.713 -21.797 1 38.97 81 VAL B C 1
ATOM 2331 O O . VAL B 1 81 ? -2.045 2.223 -22.391 1 38.97 81 VAL B O 1
ATOM 2334 N N . PHE B 1 82 ? -1.142 1.053 -20.828 1 45.09 82 PHE B N 1
ATOM 2335 C CA . PHE B 1 82 ? -2.492 0.697 -20.406 1 45.09 82 PHE B CA 1
ATOM 2336 C C . PHE B 1 82 ? -2.977 1.625 -19.297 1 45.09 82 PHE B C 1
ATOM 2338 O O . PHE B 1 82 ? -4.145 1.576 -18.906 1 45.09 82 PHE B O 1
ATOM 2345 N N . GLN B 1 83 ? -2.027 2.408 -18.812 1 43.34 83 GLN B N 1
ATOM 2346 C CA . GLN B 1 83 ? -2.361 3.285 -17.703 1 43.34 83 GLN B CA 1
ATOM 2347 C C . GLN B 1 83 ? -3.314 4.395 -18.141 1 43.34 83 GLN B C 1
ATOM 2349 O O . GLN B 1 83 ? -3.752 5.203 -17.312 1 43.34 83 GLN B O 1
ATOM 2354 N N . VAL B 1 84 ? -3.443 4.473 -19.422 1 38.31 84 VAL B N 1
ATOM 2355 C CA . VAL B 1 84 ? -4.328 5.496 -19.969 1 38.31 84 VAL B CA 1
ATOM 2356 C C . VAL B 1 84 ? -5.777 5.164 -19.609 1 38.31 84 VAL B C 1
ATOM 2358 O O . VAL B 1 84 ? -6.656 6.027 -19.688 1 38.31 84 VAL B O 1
ATOM 2361 N N . PHE B 1 85 ? -6.051 3.99 -19.453 1 40.94 85 PHE B N 1
ATOM 2362 C CA . PHE B 1 85 ? -7.457 3.668 -19.266 1 40.94 85 PHE B CA 1
ATOM 2363 C C . PHE B 1 85 ? -7.855 3.857 -17.797 1 40.94 85 PHE B C 1
ATOM 2365 O O . PHE B 1 85 ? -7.07 3.576 -16.891 1 40.94 85 PHE B O 1
ATOM 2372 N N . ARG B 1 86 ? -8.953 4.441 -17.625 1 39.53 86 ARG B N 1
ATOM 2373 C CA . ARG B 1 86 ? -9.68 4.688 -16.391 1 39.53 86 ARG B CA 1
ATOM 2374 C C . ARG B 1 86 ? -9.883 3.395 -15.609 1 39.53 86 ARG B C 1
ATOM 2376 O O . ARG B 1 86 ? -10.211 2.357 -16.188 1 39.53 86 ARG B O 1
ATOM 2383 N N . GLY B 1 87 ? -9.594 3.373 -14.414 1 41.06 87 GLY B N 1
ATOM 2384 C CA . GLY B 1 87 ? -9.82 2.166 -13.641 1 41.06 87 GLY B CA 1
ATOM 2385 C C . GLY B 1 87 ? -8.602 1.267 -13.555 1 41.06 87 GLY B C 1
ATOM 2386 O O . GLY B 1 87 ? -8.617 0.258 -12.844 1 41.06 87 GLY B O 1
ATOM 2387 N N . LEU B 1 88 ? -7.777 1.651 -14.367 1 51.5 88 LEU B N 1
ATOM 2388 C CA . LEU B 1 88 ? -6.602 0.791 -14.398 1 51.5 88 LEU B CA 1
ATOM 2389 C C . LEU B 1 88 ? -5.555 1.264 -13.391 1 51.5 88 LEU B C 1
ATOM 2391 O O . LEU B 1 88 ? -4.363 1.289 -13.695 1 51.5 88 LEU B O 1
ATOM 2395 N N . HIS B 1 89 ? -6.105 1.786 -12.328 1 58.72 89 HIS B N 1
ATOM 2396 C CA . HIS B 1 89 ? -5.125 2.271 -11.359 1 58.72 89 HIS B CA 1
ATOM 2397 C C . HIS B 1 89 ? -4.516 1.122 -10.562 1 58.72 89 HIS B C 1
ATOM 2399 O O . HIS B 1 89 ? -5.223 0.189 -10.172 1 58.72 89 HIS B O 1
ATOM 2405 N N . PRO B 1 90 ? -3.283 1.395 -10.477 1 61.44 90 PRO B N 1
ATOM 2406 C CA . PRO B 1 90 ? -2.574 0.425 -9.641 1 61.44 90 PRO B CA 1
ATOM 2407 C C . PRO B 1 90 ? -3.152 0.329 -8.234 1 61.44 90 PRO B C 1
ATOM 2409 O O . PRO B 1 90 ? -3.738 1.295 -7.734 1 61.44 90 PRO B O 1
ATOM 2412 N N . TRP B 1 91 ? -3.713 -0.651 -7.75 1 73.12 91 TRP B N 1
ATOM 2413 C CA . TRP B 1 91 ? -4.008 -1.073 -6.383 1 73.12 91 TRP B CA 1
ATOM 2414 C C . TRP B 1 91 ? -5.512 -1.15 -6.152 1 73.12 91 TRP B C 1
ATOM 2416 O O . TRP B 1 91 ? -5.961 -1.476 -5.047 1 73.12 91 TRP B O 1
ATOM 2426 N N . GLY B 1 92 ? -6.289 -0.814 -7.184 1 78.19 92 GLY B N 1
ATOM 2427 C CA . GLY B 1 92 ? -7.727 -1.007 -7.059 1 78.19 92 GLY B CA 1
ATOM 2428 C C . GLY B 1 92 ? -8.117 -2.457 -6.848 1 78.19 92 GLY B C 1
ATOM 2429 O O . GLY B 1 92 ? -9.109 -2.746 -6.176 1 78.19 92 GLY B O 1
ATOM 2430 N N . TYR B 1 93 ? -7.301 -3.275 -7.422 1 86.56 93 TYR B N 1
ATOM 2431 C CA . TYR B 1 93 ? -7.52 -4.711 -7.305 1 86.56 93 TYR B CA 1
ATOM 2432 C C . TYR B 1 93 ? -6.348 -5.391 -6.609 1 86.56 93 TYR B C 1
ATOM 2434 O O . TYR B 1 93 ? -5.973 -6.512 -6.961 1 86.56 93 TYR B O 1
ATOM 2442 N N . ALA B 1 94 ? -5.883 -4.754 -5.633 1 88.75 94 ALA B N 1
ATOM 2443 C CA . ALA B 1 94 ? -4.602 -5.105 -5.023 1 88.75 94 ALA B CA 1
ATOM 2444 C C . ALA B 1 94 ? -4.562 -6.582 -4.645 1 88.75 94 ALA B C 1
ATOM 2446 O O . ALA B 1 94 ? -3.598 -7.285 -4.957 1 88.75 94 ALA B O 1
ATOM 2447 N N . PRO B 1 95 ? -5.578 -7.133 -4.004 1 94.12 95 PRO B N 1
ATOM 2448 C CA . PRO B 1 95 ? -5.492 -8.555 -3.662 1 94.12 95 PRO B CA 1
ATOM 2449 C C . PRO B 1 95 ? -5.32 -9.445 -4.891 1 94.12 95 PRO B C 1
ATOM 2451 O O . PRO B 1 95 ? -4.566 -10.422 -4.848 1 94.12 95 PRO B O 1
ATOM 2454 N N . ALA B 1 96 ? -6.004 -9.07 -5.906 1 93 96 ALA B N 1
ATOM 2455 C CA . ALA B 1 96 ? -5.891 -9.844 -7.133 1 93 96 ALA B CA 1
ATOM 2456 C C . ALA B 1 96 ? -4.484 -9.742 -7.723 1 93 96 ALA B C 1
ATOM 2458 O O . ALA B 1 96 ? -3.916 -10.734 -8.172 1 93 96 ALA B O 1
ATOM 2459 N N . TYR B 1 97 ? -3.945 -8.609 -7.652 1 90.19 97 TYR B N 1
ATOM 2460 C CA . TYR B 1 97 ? -2.609 -8.391 -8.195 1 90.19 97 TYR B CA 1
ATOM 2461 C C . TYR B 1 97 ? -1.56 -9.125 -7.367 1 90.19 97 TYR B C 1
ATOM 2463 O O . TYR B 1 97 ? -0.604 -9.68 -7.918 1 90.19 97 TYR B O 1
ATOM 2471 N N . VAL B 1 98 ? -1.759 -9.117 -6.117 1 93.31 98 VAL B N 1
ATOM 2472 C CA . VAL B 1 98 ? -0.814 -9.805 -5.238 1 93.31 98 VAL B CA 1
ATOM 2473 C C . VAL B 1 98 ? -0.835 -11.305 -5.531 1 93.31 98 VAL B C 1
ATOM 2475 O O . VAL B 1 98 ? 0.217 -11.945 -5.605 1 93.31 98 VAL B O 1
ATOM 2478 N N . VAL B 1 99 ? -2.01 -11.812 -5.695 1 96 99 VAL B N 1
ATOM 2479 C CA . VAL B 1 99 ? -2.137 -13.227 -6.039 1 96 99 VAL B CA 1
ATOM 2480 C C . VAL B 1 99 ? -1.438 -13.5 -7.371 1 96 99 VAL B C 1
ATOM 2482 O O . VAL B 1 99 ? -0.678 -14.461 -7.492 1 96 99 VAL B O 1
ATOM 2485 N N . HIS B 1 100 ? -1.666 -12.656 -8.297 1 93.38 100 HIS B N 1
ATOM 2486 C CA . HIS B 1 100 ? -1.06 -12.82 -9.609 1 93.38 100 HIS B CA 1
ATOM 2487 C C . HIS B 1 100 ? 0.462 -12.758 -9.531 1 93.38 100 HIS B C 1
ATOM 2489 O O . HIS B 1 100 ? 1.157 -13.586 -10.117 1 93.38 100 HIS B O 1
ATOM 2495 N N . ASP B 1 101 ? 0.936 -11.758 -8.859 1 92.06 101 ASP B N 1
ATOM 2496 C CA . ASP B 1 101 ? 2.377 -11.617 -8.68 1 92.06 101 ASP B CA 1
ATOM 2497 C C . ASP B 1 101 ? 2.984 -12.859 -8.039 1 92.06 101 ASP B C 1
ATOM 2499 O O . ASP B 1 101 ? 4.098 -13.266 -8.383 1 92.06 101 ASP B O 1
ATOM 2503 N N . TRP B 1 102 ? 2.301 -13.406 -7.129 1 95.06 102 TRP B N 1
ATOM 2504 C CA . TRP B 1 102 ? 2.801 -14.594 -6.445 1 95.06 102 TRP B CA 1
ATOM 2505 C C . TRP B 1 102 ? 2.928 -15.766 -7.418 1 95.06 102 TRP B C 1
ATOM 2507 O O . TRP B 1 102 ? 3.879 -16.547 -7.336 1 95.06 102 TRP B O 1
ATOM 2517 N N . LEU B 1 103 ? 1.93 -15.898 -8.305 1 96.06 103 LEU B N 1
ATOM 2518 C CA . LEU B 1 103 ? 2.01 -16.953 -9.312 1 96.06 103 LEU B CA 1
ATOM 2519 C C . LEU B 1 103 ? 3.266 -16.797 -10.164 1 96.06 103 LEU B C 1
ATOM 2521 O O . LEU B 1 103 ? 3.945 -17.781 -10.461 1 96.06 103 LEU B O 1
ATOM 2525 N N . PHE B 1 104 ? 3.57 -15.578 -10.492 1 93.31 104 PHE B N 1
ATOM 2526 C CA . PHE B 1 104 ? 4.781 -15.305 -11.266 1 93.31 104 PHE B CA 1
ATOM 2527 C C . PHE B 1 104 ? 6.023 -15.641 -10.453 1 93.31 104 PHE B C 1
ATOM 2529 O O . PHE B 1 104 ? 6.938 -16.297 -10.953 1 93.31 104 PHE B O 1
ATOM 2536 N N . THR B 1 105 ? 6.059 -15.211 -9.266 1 93.25 105 THR B N 1
ATOM 2537 C CA . THR B 1 105 ? 7.195 -15.461 -8.391 1 93.25 105 THR B CA 1
ATOM 2538 C C . THR B 1 105 ? 7.43 -16.969 -8.227 1 93.25 105 THR B C 1
ATOM 2540 O O . THR B 1 105 ? 8.555 -17.438 -8.375 1 93.25 105 THR B O 1
ATOM 2543 N N . ALA B 1 106 ? 6.359 -17.688 -7.945 1 95.38 106 ALA B N 1
ATOM 2544 C CA . ALA B 1 106 ? 6.465 -19.125 -7.746 1 95.38 106 ALA B CA 1
ATOM 2545 C C . ALA B 1 106 ? 6.996 -19.812 -9 1 95.38 106 ALA B C 1
ATOM 2547 O O . ALA B 1 106 ? 7.91 -20.641 -8.922 1 95.38 106 ALA B O 1
ATOM 2548 N N . HIS B 1 107 ? 6.449 -19.438 -10.094 1 96.06 107 HIS B N 1
ATOM 2549 C CA . HIS B 1 107 ? 6.863 -20.047 -11.352 1 96.06 107 HIS B CA 1
ATOM 2550 C C . HIS B 1 107 ? 8.336 -19.766 -11.648 1 96.06 107 HIS B C 1
ATOM 2552 O O . HIS B 1 107 ? 9.086 -20.672 -12 1 96.06 107 HIS B O 1
ATOM 2558 N N . GLN B 1 108 ? 8.703 -18.547 -11.5 1 94.31 108 GLN B N 1
ATOM 2559 C CA . GLN B 1 108 ? 10.07 -18.141 -11.805 1 94.31 108 GLN B CA 1
ATOM 2560 C C . GLN B 1 108 ? 11.062 -18.797 -10.852 1 94.31 108 GLN B C 1
ATOM 2562 O O . GLN B 1 108 ? 12.156 -19.203 -11.258 1 94.31 108 GLN B O 1
ATOM 2567 N N . CYS B 1 109 ? 10.688 -18.875 -9.664 1 94.94 109 CYS B N 1
ATOM 2568 C CA . CYS B 1 109 ? 11.578 -19.5 -8.695 1 94.94 109 CYS B CA 1
ATOM 2569 C C . CYS B 1 109 ? 11.703 -21 -8.953 1 94.94 109 CYS B C 1
ATOM 2571 O O . CYS B 1 109 ? 12.797 -21.562 -8.852 1 94.94 109 CYS B O 1
ATOM 2573 N N . LEU B 1 110 ? 10.594 -21.609 -9.297 1 95.88 110 LEU B N 1
ATOM 2574 C CA . LEU B 1 110 ? 10.648 -23.016 -9.68 1 95.88 110 LEU B CA 1
ATOM 2575 C C . LEU B 1 110 ? 11.531 -23.219 -10.914 1 95.88 110 LEU B C 1
ATOM 2577 O O . LEU B 1 110 ? 12.359 -24.125 -10.961 1 95.88 110 LEU B O 1
ATOM 2581 N N . SER B 1 111 ? 11.336 -22.344 -11.867 1 95.25 111 SER B N 1
ATOM 2582 C CA . SER B 1 111 ? 12.102 -22.406 -13.109 1 95.25 111 SER B CA 1
ATOM 2583 C C . SER B 1 111 ? 13.594 -22.234 -12.844 1 95.25 111 SER B C 1
ATOM 2585 O O . SER B 1 111 ? 14.43 -22.766 -13.578 1 95.25 111 SER B O 1
ATOM 2587 N N . ASP B 1 112 ? 13.852 -21.547 -11.812 1 94.94 112 ASP B N 1
ATOM 2588 C CA . ASP B 1 112 ? 15.25 -21.281 -11.469 1 94.94 112 ASP B CA 1
ATOM 2589 C C . ASP B 1 112 ? 15.789 -22.344 -10.516 1 94.94 112 ASP B C 1
ATOM 2591 O O . ASP B 1 112 ? 16.891 -22.188 -9.977 1 94.94 112 ASP B O 1
ATOM 2595 N N . GLY B 1 113 ? 14.992 -23.328 -10.164 1 93.88 113 GLY B N 1
ATOM 2596 C CA . GLY B 1 113 ? 15.508 -24.484 -9.461 1 93.88 113 GLY B CA 1
ATOM 2597 C C . GLY B 1 113 ? 15.117 -24.516 -8 1 93.88 113 GLY B C 1
ATOM 2598 O O . GLY B 1 113 ? 15.492 -25.438 -7.27 1 93.88 113 GLY B O 1
ATOM 2599 N N . ARG B 1 114 ? 14.344 -23.547 -7.598 1 93.19 114 ARG B N 1
ATOM 2600 C CA . ARG B 1 114 ? 13.883 -23.594 -6.211 1 93.19 114 ARG B CA 1
ATOM 2601 C C . ARG B 1 114 ? 12.805 -24.656 -6.031 1 93.19 114 ARG B C 1
ATOM 2603 O O . ARG B 1 114 ? 12.016 -24.906 -6.945 1 93.19 114 ARG B O 1
ATOM 2610 N N . THR B 1 115 ? 12.773 -25.25 -4.773 1 91.5 115 THR B N 1
ATOM 2611 C CA . THR B 1 115 ? 11.867 -26.375 -4.566 1 91.5 115 THR B CA 1
ATOM 2612 C C . THR B 1 115 ? 11.047 -26.188 -3.289 1 91.5 115 THR B C 1
ATOM 2614 O O . THR B 1 115 ? 10.562 -27.156 -2.709 1 91.5 115 THR B O 1
ATOM 2617 N N . ASP B 1 116 ? 10.945 -25 -2.887 1 91.75 116 ASP B N 1
ATOM 2618 C CA . ASP B 1 116 ? 10.164 -24.719 -1.688 1 91.75 116 ASP B CA 1
ATOM 2619 C C . ASP B 1 116 ? 8.727 -25.188 -1.844 1 91.75 116 ASP B C 1
ATOM 2621 O O . ASP B 1 116 ? 8.141 -25.078 -2.922 1 91.75 116 ASP B O 1
ATOM 2625 N N . LYS B 1 117 ? 8.188 -25.609 -0.697 1 92.38 117 LYS B N 1
ATOM 2626 C CA . LYS B 1 117 ? 6.848 -26.188 -0.705 1 92.38 117 LYS B CA 1
ATOM 2627 C C . LYS B 1 117 ? 5.82 -25.188 -1.216 1 92.38 117 LYS B C 1
ATOM 2629 O O . LYS B 1 117 ? 4.871 -25.562 -1.909 1 92.38 117 LYS B O 1
ATOM 2634 N N . ASP B 1 118 ? 5.965 -23.953 -0.886 1 91.88 118 ASP B N 1
ATOM 2635 C CA . ASP B 1 118 ? 5.012 -22.938 -1.284 1 91.88 118 ASP B CA 1
ATOM 2636 C C . ASP B 1 118 ? 5.016 -22.734 -2.799 1 91.88 118 ASP B C 1
ATOM 2638 O O . ASP B 1 118 ? 3.977 -22.438 -3.393 1 91.88 118 ASP B O 1
ATOM 2642 N N . TYR B 1 119 ? 6.164 -22.906 -3.381 1 95.12 119 TYR B N 1
ATOM 2643 C CA . TYR B 1 119 ? 6.254 -22.797 -4.832 1 95.12 119 TYR B CA 1
ATOM 2644 C C . TYR B 1 119 ? 5.73 -24.062 -5.508 1 95.12 119 TYR B C 1
ATOM 2646 O O . TYR B 1 119 ? 4.977 -23.984 -6.48 1 95.12 119 TYR B O 1
ATOM 2654 N N . ARG B 1 120 ? 6.078 -25.172 -4.996 1 95.38 120 ARG B N 1
ATOM 2655 C CA . ARG B 1 120 ? 5.711 -26.453 -5.59 1 95.38 120 ARG B CA 1
ATOM 2656 C C . ARG B 1 120 ? 4.195 -26.625 -5.617 1 95.38 120 ARG B C 1
ATOM 2658 O O . ARG B 1 120 ? 3.654 -27.25 -6.531 1 95.38 120 ARG B O 1
ATOM 2665 N N . ALA B 1 121 ? 3.531 -26.016 -4.613 1 94.62 121 ALA B N 1
ATOM 2666 C CA . ALA B 1 121 ? 2.074 -26.094 -4.562 1 94.62 121 ALA B CA 1
ATOM 2667 C C . ALA B 1 121 ? 1.449 -25.469 -5.809 1 94.62 121 ALA B C 1
ATOM 2669 O O . ALA B 1 121 ? 0.289 -25.734 -6.129 1 94.62 121 ALA B O 1
ATOM 2670 N N . LEU B 1 122 ? 2.254 -24.719 -6.543 1 97.38 122 LEU B N 1
ATOM 2671 C CA . LEU B 1 122 ? 1.741 -24 -7.707 1 97.38 122 LEU B CA 1
ATOM 2672 C C . LEU B 1 122 ? 2.436 -24.469 -8.984 1 97.38 122 LEU B C 1
ATOM 2674 O O . LEU B 1 122 ? 2.373 -23.797 -10.016 1 97.38 122 LEU B O 1
ATOM 2678 N N . SER B 1 123 ? 3.068 -25.609 -8.93 1 96.75 123 SER B N 1
ATOM 2679 C CA . SER B 1 123 ? 3.912 -26.078 -10.023 1 96.75 123 SER B CA 1
ATOM 2680 C C . SER B 1 123 ? 3.088 -26.375 -11.273 1 96.75 123 SER B C 1
ATOM 2682 O O . SER B 1 123 ? 3.596 -26.281 -12.391 1 96.75 123 SER B O 1
ATOM 2684 N N . ASP B 1 124 ? 1.812 -26.672 -11.055 1 97.25 124 ASP B N 1
ATOM 2685 C CA . ASP B 1 124 ? 0.982 -27.062 -12.188 1 97.25 124 ASP B CA 1
ATOM 2686 C C . ASP B 1 124 ? 0.285 -25.859 -12.805 1 97.25 124 ASP B C 1
ATOM 2688 O O . ASP B 1 124 ? -0.423 -25.984 -13.812 1 97.25 124 ASP B O 1
ATOM 2692 N N . VAL B 1 125 ? 0.467 -24.734 -12.258 1 97.62 125 VAL B N 1
ATOM 2693 C CA . VAL B 1 125 ? -0.117 -23.516 -12.805 1 97.62 125 VAL B CA 1
ATOM 2694 C C . VAL B 1 125 ? 0.724 -23.031 -13.984 1 97.62 125 VAL B C 1
ATOM 2696 O O . VAL B 1 125 ? 1.903 -22.703 -13.82 1 97.62 125 VAL B O 1
ATOM 2699 N N . ASP B 1 126 ? 0.112 -23 -15.148 1 96.62 126 ASP B N 1
ATOM 2700 C CA . ASP B 1 126 ? 0.824 -22.469 -16.312 1 96.62 126 ASP B CA 1
ATOM 2701 C C . ASP B 1 126 ? 0.413 -21.016 -16.594 1 96.62 126 ASP B C 1
ATOM 2703 O O . ASP B 1 126 ? -0.367 -20.438 -15.836 1 96.62 126 ASP B O 1
ATOM 2707 N N . PHE B 1 127 ? 0.991 -20.438 -17.609 1 95.31 127 PHE B N 1
ATOM 2708 C CA . PHE B 1 127 ? 0.792 -19.031 -17.953 1 95.31 127 PHE B CA 1
ATOM 2709 C C . PHE B 1 127 ? -0.682 -18.734 -18.203 1 95.31 127 PHE B C 1
ATOM 2711 O O . PHE B 1 127 ? -1.216 -17.734 -17.719 1 95.31 127 PHE B O 1
ATOM 2718 N N . ASP B 1 128 ? -1.317 -19.562 -18.922 1 92.5 128 ASP B N 1
ATOM 2719 C CA . ASP B 1 128 ? -2.729 -19.344 -19.234 1 92.5 128 ASP B CA 1
ATOM 2720 C C . ASP B 1 128 ? -3.586 -19.438 -17.984 1 92.5 128 ASP B C 1
ATOM 2722 O O . ASP B 1 128 ? -4.508 -18.641 -17.797 1 92.5 128 ASP B O 1
ATOM 2726 N N . ASN B 1 129 ? -3.256 -20.406 -17.141 1 94.56 129 ASN B N 1
ATOM 2727 C CA . ASN B 1 129 ? -3.93 -20.5 -15.844 1 94.56 129 ASN B CA 1
ATOM 2728 C C . ASN B 1 129 ? -3.781 -19.203 -15.047 1 94.56 129 ASN B C 1
ATOM 2730 O O . ASN B 1 129 ? -4.73 -18.75 -14.398 1 94.56 129 ASN B O 1
ATOM 2734 N N . SER B 1 130 ? -2.629 -18.656 -15.102 1 94.94 130 SER B N 1
ATOM 2735 C CA . SER B 1 130 ? -2.359 -17.469 -14.312 1 94.94 130 SER B CA 1
ATOM 2736 C C . SER B 1 130 ? -3.27 -16.312 -14.719 1 94.94 130 SER B C 1
ATOM 2738 O O . SER B 1 130 ? -3.732 -15.555 -13.867 1 94.94 130 SER B O 1
ATOM 2740 N N . ALA B 1 131 ? -3.506 -16.156 -15.961 1 91.62 131 ALA B N 1
ATOM 2741 C CA . ALA B 1 131 ? -4.402 -15.117 -16.453 1 91.62 131 ALA B CA 1
ATOM 2742 C C . ALA B 1 131 ? -5.84 -15.383 -16.016 1 91.62 131 ALA B C 1
ATOM 2744 O O . ALA B 1 131 ? -6.543 -14.469 -15.578 1 91.62 131 ALA B O 1
ATOM 2745 N N . ASN B 1 132 ? -6.219 -16.594 -16.141 1 93.88 132 ASN B N 1
ATOM 2746 C CA . ASN B 1 132 ? -7.551 -16.984 -15.688 1 93.88 132 ASN B CA 1
ATOM 2747 C C . ASN B 1 132 ? -7.723 -16.719 -14.195 1 93.88 132 ASN B C 1
ATOM 2749 O O . ASN B 1 132 ? -8.766 -16.219 -13.766 1 93.88 132 ASN B O 1
ATOM 2753 N N . ILE B 1 133 ? -6.734 -17.078 -13.469 1 96.12 133 ILE B N 1
ATOM 2754 C CA . ILE B 1 133 ? -6.773 -16.922 -12.016 1 96.12 133 ILE B CA 1
ATOM 2755 C C . ILE B 1 133 ? -6.898 -15.438 -11.664 1 96.12 133 ILE B C 1
ATOM 2757 O O . ILE B 1 133 ? -7.66 -15.07 -10.766 1 96.12 133 ILE B O 1
ATOM 2761 N N . LEU B 1 134 ? -6.207 -14.617 -12.383 1 93.25 134 LEU B N 1
ATOM 2762 C CA . LEU B 1 134 ? -6.363 -13.188 -12.148 1 93.25 134 LEU B CA 1
ATOM 2763 C C . LEU B 1 134 ? -7.805 -12.75 -12.398 1 93.25 134 LEU B C 1
ATOM 2765 O O . LEU B 1 134 ? -8.367 -11.984 -11.617 1 93.25 134 LEU B O 1
ATOM 2769 N N . GLY B 1 135 ? -8.32 -13.195 -13.461 1 91.31 135 GLY B N 1
ATOM 2770 C CA . GLY B 1 135 ? -9.711 -12.883 -13.742 1 91.31 135 GLY B CA 1
ATOM 2771 C C . GLY B 1 135 ? -10.664 -13.352 -12.656 1 91.31 135 GLY B C 1
ATOM 2772 O O . GLY B 1 135 ? -11.555 -12.609 -12.242 1 91.31 135 GLY B O 1
ATOM 2773 N N . GLU B 1 136 ? -10.5 -14.57 -12.219 1 95.94 136 GLU B N 1
ATOM 2774 C CA . GLU B 1 136 ? -11.312 -15.117 -11.133 1 95.94 136 GLU B CA 1
ATOM 2775 C C . GLU B 1 136 ? -11.156 -14.281 -9.859 1 95.94 136 GLU B C 1
ATOM 2777 O O . GLU B 1 136 ? -12.117 -14.102 -9.109 1 95.94 136 GLU B O 1
ATOM 2782 N N . ALA B 1 137 ? -9.984 -13.891 -9.641 1 94.94 137 ALA B N 1
ATOM 2783 C CA . ALA B 1 137 ? -9.688 -13.07 -8.469 1 94.94 137 ALA B CA 1
ATOM 2784 C C . ALA B 1 137 ? -10.414 -11.734 -8.531 1 94.94 137 ALA B C 1
ATOM 2786 O O . ALA B 1 137 ? -10.953 -11.258 -7.531 1 94.94 137 ALA B O 1
ATOM 2787 N N . ILE B 1 138 ? -10.391 -11.172 -9.68 1 91 138 ILE B N 1
ATOM 2788 C CA . ILE B 1 138 ? -11.086 -9.906 -9.852 1 91 138 ILE B CA 1
ATOM 2789 C C . ILE B 1 138 ? -12.586 -10.109 -9.672 1 91 138 ILE B C 1
ATOM 2791 O O . ILE B 1 138 ? -13.258 -9.328 -8.992 1 91 138 ILE B O 1
ATOM 2795 N N . GLN B 1 139 ? -13.086 -11.164 -10.195 1 93.25 139 GLN B N 1
ATOM 2796 C CA . GLN B 1 139 ? -14.492 -11.492 -10 1 93.25 139 GLN B CA 1
ATOM 2797 C C . GLN B 1 139 ? -14.82 -11.68 -8.523 1 93.25 139 GLN B C 1
ATOM 2799 O O . GLN B 1 139 ? -15.898 -11.312 -8.07 1 93.25 139 GLN B O 1
ATOM 2804 N N . ALA B 1 140 ? -13.922 -12.289 -7.82 1 95.69 140 ALA B N 1
ATOM 2805 C CA . ALA B 1 140 ? -14.109 -12.492 -6.387 1 95.69 140 ALA B CA 1
ATOM 2806 C C . ALA B 1 140 ? -14.258 -11.156 -5.66 1 95.69 140 ALA B C 1
ATOM 2808 O O . ALA B 1 140 ? -15.125 -11.016 -4.789 1 95.69 140 ALA B O 1
ATOM 2809 N N . LEU B 1 141 ? -13.438 -10.242 -6.051 1 93.12 141 LEU B N 1
ATOM 2810 C CA . LEU B 1 141 ? -13.492 -8.93 -5.418 1 93.12 141 LEU B CA 1
ATOM 2811 C C . LEU B 1 141 ? -14.82 -8.242 -5.707 1 93.12 141 LEU B C 1
ATOM 2813 O O . LEU B 1 141 ? -15.383 -7.578 -4.832 1 93.12 141 LEU B O 1
ATOM 2817 N N . ILE B 1 142 ? -15.297 -8.438 -6.859 1 89.94 142 ILE B N 1
ATOM 2818 C CA . ILE B 1 142 ? -16.594 -7.875 -7.234 1 89.94 142 ILE B CA 1
ATOM 2819 C C . ILE B 1 142 ? -17.688 -8.547 -6.422 1 89.94 142 ILE B C 1
ATOM 2821 O O . ILE B 1 142 ? -18.531 -7.863 -5.82 1 89.94 142 ILE B O 1
ATOM 2825 N N . LYS B 1 143 ? -17.656 -9.789 -6.406 1 93.25 143 LYS B N 1
ATOM 2826 C CA . LYS B 1 143 ? -18.688 -10.539 -5.695 1 93.25 143 LYS B CA 1
ATOM 2827 C C . LYS B 1 143 ? -18.688 -10.203 -4.207 1 93.25 143 LYS B C 1
ATOM 2829 O O . LYS B 1 143 ? -19.75 -10.141 -3.582 1 93.25 143 LYS B O 1
ATOM 2834 N N . GLN B 1 144 ? -17.562 -10.039 -3.701 1 94.56 144 GLN B N 1
ATOM 2835 C CA . GLN B 1 144 ? -17.422 -9.75 -2.279 1 94.56 144 GLN B CA 1
ATOM 2836 C C . GLN B 1 144 ? -17.609 -8.258 -2.006 1 94.56 144 GLN B C 1
ATOM 2838 O O . GLN B 1 144 ? -17.375 -7.793 -0.887 1 94.56 144 GLN B O 1
ATOM 2843 N N . ARG B 1 145 ? -17.875 -7.488 -2.969 1 89.44 145 ARG B N 1
ATOM 2844 C CA . ARG B 1 145 ? -18.219 -6.07 -2.895 1 89.44 145 ARG B CA 1
ATOM 2845 C C . ARG B 1 145 ? -17.047 -5.258 -2.369 1 89.44 145 ARG B C 1
ATOM 2847 O O . ARG B 1 145 ? -17.234 -4.285 -1.632 1 89.44 145 ARG B O 1
ATOM 2854 N N . GLN B 1 146 ? -15.961 -5.766 -2.727 1 88.5 146 GLN B N 1
ATOM 2855 C CA . GLN B 1 146 ? -14.766 -5.004 -2.385 1 88.5 146 GLN B CA 1
ATOM 2856 C C . GLN B 1 146 ? -14.367 -4.059 -3.516 1 88.5 146 GLN B C 1
ATOM 2858 O O . GLN B 1 146 ? -13.617 -3.105 -3.305 1 88.5 146 GLN B O 1
ATOM 2863 N N . VAL B 1 147 ? -14.789 -4.379 -4.703 1 83.75 147 VAL B N 1
ATOM 2864 C CA . VAL B 1 147 ? -14.633 -3.539 -5.883 1 83.75 147 VAL B CA 1
ATOM 2865 C C . VAL B 1 147 ? -15.953 -3.449 -6.641 1 83.75 147 VAL B C 1
ATOM 2867 O O . VAL B 1 147 ? -16.703 -4.422 -6.699 1 83.75 147 VAL B O 1
ATOM 2870 N N . SER B 1 148 ? -16.203 -2.201 -7.117 1 76.56 148 SER B N 1
ATOM 2871 C CA . SER B 1 148 ? -17.453 -2.016 -7.867 1 76.56 148 SER B CA 1
ATOM 2872 C C . SER B 1 148 ? -17.359 -2.641 -9.258 1 76.56 148 SER B C 1
ATOM 2874 O O . SER B 1 148 ? -16.297 -2.617 -9.883 1 76.56 148 SER B O 1
ATOM 2876 N N . ARG B 1 149 ? -18.484 -3.145 -9.664 1 67.75 149 ARG B N 1
ATOM 2877 C CA . ARG B 1 149 ? -18.562 -3.766 -10.984 1 67.75 149 ARG B CA 1
ATOM 2878 C C . ARG B 1 149 ? -18.328 -2.738 -12.086 1 67.75 149 ARG B C 1
ATOM 2880 O O . ARG B 1 149 ? -17.797 -3.064 -13.148 1 67.75 149 ARG B O 1
ATOM 2887 N N . ASP B 1 150 ? -18.828 -1.585 -11.961 1 57.97 150 ASP B N 1
ATOM 2888 C CA . ASP B 1 150 ? -18.828 -0.554 -12.992 1 57.97 150 ASP B CA 1
ATOM 2889 C C . ASP B 1 150 ? -17.406 -0.123 -13.352 1 57.97 150 ASP B C 1
ATOM 2891 O O . ASP B 1 150 ? -17.172 0.434 -14.422 1 57.97 150 ASP B O 1
ATOM 2895 N N . ASP B 1 151 ? -16.609 -0.503 -12.641 1 52.75 151 ASP B N 1
ATOM 2896 C CA . ASP B 1 151 ? -15.234 -0.043 -12.773 1 52.75 151 ASP B CA 1
ATOM 2897 C C . ASP B 1 151 ? -14.367 -1.104 -13.453 1 52.75 151 ASP B C 1
ATOM 2899 O O . ASP B 1 151 ? -13.18 -0.879 -13.688 1 52.75 151 ASP B O 1
ATOM 2903 N N . VAL B 1 152 ? -15.039 -2.189 -13.891 1 55.22 152 VAL B N 1
ATOM 2904 C CA . VAL B 1 152 ? -14.188 -3.359 -14.078 1 55.22 152 VAL B CA 1
ATOM 2905 C C . VAL B 1 152 ? -13.656 -3.383 -15.516 1 55.22 152 VAL B C 1
ATOM 2907 O O . VAL B 1 152 ? -14.43 -3.389 -16.469 1 55.22 152 VAL B O 1
ATOM 2910 N N . ALA B 1 153 ? -12.414 -2.879 -15.484 1 67.06 153 ALA B N 1
ATOM 2911 C CA . ALA B 1 153 ? -11.5 -3.035 -16.609 1 67.06 153 ALA B CA 1
ATOM 2912 C C . ALA B 1 153 ? -10.984 -4.469 -16.703 1 67.06 153 ALA B C 1
ATOM 2914 O O . ALA B 1 153 ? -9.922 -4.723 -17.281 1 67.06 153 ALA B O 1
ATOM 2915 N N . GLY B 1 154 ? -11.898 -5.375 -16.297 1 70.81 154 GLY B N 1
ATOM 2916 C CA . GLY B 1 154 ? -11.461 -6.75 -16.141 1 70.81 154 GLY B CA 1
ATOM 2917 C C . GLY B 1 154 ? -10.969 -7.367 -17.438 1 70.81 154 GLY B C 1
ATOM 2918 O O . GLY B 1 154 ? -9.938 -8.039 -17.469 1 70.81 154 GLY B O 1
ATOM 2919 N N . SER B 1 155 ? -11.633 -7.105 -18.484 1 74.06 155 SER B N 1
ATOM 2920 C CA . SER B 1 155 ? -11.234 -7.664 -19.766 1 74.06 155 SER B CA 1
ATOM 2921 C C . SER B 1 155 ? -9.898 -7.09 -20.234 1 74.06 155 SER B C 1
ATOM 2923 O O . SER B 1 155 ? -9.062 -7.816 -20.766 1 74.06 155 SER B O 1
ATOM 2925 N N . ALA B 1 156 ? -9.766 -5.906 -19.984 1 75.94 156 ALA B N 1
ATOM 2926 C CA . ALA B 1 156 ? -8.516 -5.262 -20.375 1 75.94 156 ALA B CA 1
ATOM 2927 C C . ALA B 1 156 ? -7.352 -5.777 -19.531 1 75.94 156 ALA B C 1
ATOM 2929 O O . ALA B 1 156 ? -6.262 -6.02 -20.047 1 75.94 156 ALA B O 1
ATOM 2930 N N . ILE B 1 157 ? -7.641 -5.973 -18.312 1 79.12 157 ILE B N 1
ATOM 2931 C CA . ILE B 1 157 ? -6.598 -6.43 -17.391 1 79.12 157 ILE B CA 1
ATOM 2932 C C . ILE B 1 157 ? -6.207 -7.867 -17.734 1 79.12 157 ILE B C 1
ATOM 2934 O O . ILE B 1 157 ? -5.02 -8.188 -17.812 1 79.12 157 ILE B O 1
ATOM 2938 N N . THR B 1 158 ? -7.176 -8.641 -18 1 80.75 158 THR B N 1
ATOM 2939 C CA . THR B 1 158 ? -6.883 -10.031 -18.312 1 80.75 158 THR B CA 1
ATOM 2940 C C . THR B 1 158 ? -6.188 -10.148 -19.656 1 80.75 158 THR B C 1
ATOM 2942 O O . THR B 1 158 ? -5.305 -10.992 -19.844 1 80.75 158 THR B O 1
ATOM 2945 N N . ALA B 1 159 ? -6.543 -9.328 -20.562 1 78.81 159 ALA B N 1
ATOM 2946 C CA . ALA B 1 159 ? -5.871 -9.32 -21.859 1 78.81 159 ALA B CA 1
ATOM 2947 C C . ALA B 1 159 ? -4.406 -8.906 -21.703 1 78.81 159 ALA B C 1
ATOM 2949 O O . ALA B 1 159 ? -3.531 -9.469 -22.375 1 78.81 159 ALA B O 1
ATOM 2950 N N . ALA B 1 160 ? -4.195 -7.965 -20.859 1 78.94 160 ALA B N 1
ATOM 2951 C CA . ALA B 1 160 ? -2.838 -7.469 -20.641 1 78.94 160 ALA B CA 1
ATOM 2952 C C . ALA B 1 160 ? -1.944 -8.555 -20.062 1 78.94 160 ALA B C 1
ATOM 2954 O O . ALA B 1 160 ? -0.807 -8.742 -20.5 1 78.94 160 ALA B O 1
ATOM 2955 N N . VAL B 1 161 ? -2.504 -9.281 -19.141 1 83.69 161 VAL B N 1
ATOM 2956 C CA . VAL B 1 161 ? -1.657 -10.25 -18.438 1 83.69 161 VAL B CA 1
ATOM 2957 C C . VAL B 1 161 ? -1.561 -11.531 -19.266 1 83.69 161 VAL B C 1
ATOM 2959 O O . VAL B 1 161 ? -0.79 -12.43 -18.938 1 83.69 161 VAL B O 1
ATOM 2962 N N . ALA B 1 162 ? -2.283 -11.602 -20.281 1 85.94 162 ALA B N 1
ATOM 2963 C CA . ALA B 1 162 ? -2.176 -12.727 -21.203 1 85.94 162 ALA B CA 1
ATOM 2964 C C . ALA B 1 162 ? -1.365 -12.344 -22.453 1 85.94 162 ALA B C 1
ATOM 2966 O O . ALA B 1 162 ? -1.257 -13.133 -23.391 1 85.94 162 ALA B O 1
ATOM 2967 N N . SER B 1 163 ? -0.777 -11.289 -22.422 1 82.44 163 SER B N 1
ATOM 2968 C CA . SER B 1 163 ? -0.075 -10.742 -23.578 1 82.44 163 SER B CA 1
ATOM 2969 C C . SER B 1 163 ? 1.262 -11.445 -23.797 1 82.44 163 SER B C 1
ATOM 2971 O O . SER B 1 163 ? 1.775 -12.109 -22.891 1 82.44 163 SER B O 1
ATOM 2973 N N . PRO B 1 164 ? 1.81 -11.211 -25.031 1 84.25 164 PRO B N 1
ATOM 2974 C CA . PRO B 1 164 ? 3.145 -11.758 -25.297 1 84.25 164 PRO B CA 1
ATOM 2975 C C . PRO B 1 164 ? 4.211 -11.156 -24.375 1 84.25 164 PRO B C 1
ATOM 2977 O O . PRO B 1 164 ? 5.156 -11.852 -24 1 84.25 164 PRO B O 1
ATOM 2980 N N . ILE B 1 165 ? 4.102 -9.93 -24.047 1 80.56 165 ILE B N 1
ATOM 2981 C CA . ILE B 1 165 ? 5.047 -9.289 -23.141 1 80.56 165 ILE B CA 1
ATOM 2982 C C . ILE B 1 165 ? 5.004 -9.977 -21.781 1 80.56 165 ILE B C 1
ATOM 2984 O O . ILE B 1 165 ? 6.043 -10.258 -21.188 1 80.56 165 ILE B O 1
ATOM 2988 N N . ALA B 1 166 ? 3.842 -10.188 -21.312 1 84 166 ALA B N 1
ATOM 2989 C CA . ALA B 1 166 ? 3.684 -10.891 -20.047 1 84 166 ALA B CA 1
ATOM 2990 C C . ALA B 1 166 ? 4.25 -12.312 -20.125 1 84 166 ALA B C 1
ATOM 2992 O O . ALA B 1 166 ? 4.859 -12.797 -19.172 1 84 166 ALA B O 1
ATOM 2993 N N . ARG B 1 167 ? 4.035 -12.969 -21.203 1 90.25 167 ARG B N 1
ATOM 2994 C CA . ARG B 1 167 ? 4.57 -14.312 -21.391 1 90.25 167 ARG B CA 1
ATOM 2995 C C . ARG B 1 167 ? 6.094 -14.305 -21.344 1 90.25 167 ARG B C 1
ATOM 2997 O O . ARG B 1 167 ? 6.699 -15.219 -20.766 1 90.25 167 ARG B O 1
ATOM 3004 N N . ASN B 1 168 ? 6.625 -13.344 -21.922 1 87.12 168 ASN B N 1
ATOM 3005 C CA . ASN B 1 168 ? 8.078 -13.203 -21.859 1 87.12 168 ASN B CA 1
ATOM 3006 C C . ASN B 1 168 ? 8.57 -13.039 -20.438 1 87.12 168 ASN B C 1
ATOM 3008 O O . ASN B 1 168 ? 9.586 -13.633 -20.047 1 87.12 168 ASN B O 1
ATOM 3012 N N . SER B 1 169 ? 7.891 -12.281 -19.672 1 86.12 169 SER B N 1
ATOM 3013 C CA . SER B 1 169 ? 8.242 -12.117 -18.266 1 86.12 169 SER B CA 1
ATOM 3014 C C . SER B 1 169 ? 8.086 -13.422 -17.5 1 86.12 169 SER B C 1
ATOM 3016 O O . SER B 1 169 ? 8.898 -13.742 -16.625 1 86.12 169 SER B O 1
ATOM 3018 N N . TRP B 1 170 ? 7.047 -14.148 -17.828 1 91 170 TRP B N 1
ATOM 3019 C CA . TRP B 1 170 ? 6.785 -15.445 -17.219 1 91 170 TRP B CA 1
ATOM 3020 C C . TRP B 1 170 ? 7.953 -16.406 -17.453 1 91 170 TRP B C 1
ATOM 3022 O O . TRP B 1 170 ? 8.336 -17.156 -16.562 1 91 170 TRP B O 1
ATOM 3032 N N . ASN B 1 171 ? 8.578 -16.25 -18.562 1 92.56 171 ASN B N 1
ATOM 3033 C CA . ASN B 1 171 ? 9.609 -17.203 -18.953 1 92.56 171 ASN B CA 1
ATOM 3034 C C . ASN B 1 171 ? 11.008 -16.672 -18.688 1 92.56 171 ASN B C 1
ATOM 3036 O O . ASN B 1 171 ? 12 -17.297 -19.047 1 92.56 171 ASN B O 1
ATOM 3040 N N . LYS B 1 172 ? 11.047 -15.539 -18.078 1 89 172 LYS B N 1
ATOM 3041 C CA . LYS B 1 172 ? 12.352 -14.938 -17.797 1 89 172 LYS B CA 1
ATOM 3042 C C . LYS B 1 172 ? 13.172 -15.82 -16.859 1 89 172 LYS B C 1
ATOM 3044 O O . LYS B 1 172 ? 12.711 -16.172 -15.766 1 89 172 LYS B O 1
ATOM 3049 N N . LYS B 1 173 ? 14.367 -16.047 -17.234 1 88.81 173 LYS B N 1
ATOM 3050 C CA . LYS B 1 173 ? 15.281 -16.844 -16.422 1 88.81 173 LYS B CA 1
ATOM 3051 C C . LYS B 1 173 ? 16.016 -15.977 -15.406 1 88.81 173 LYS B C 1
ATOM 3053 O O . LYS B 1 173 ? 16.344 -14.82 -15.695 1 88.81 173 LYS B O 1
ATOM 3058 N N . GLY B 1 174 ? 16.25 -16.531 -14.211 1 89.88 174 GLY B N 1
ATOM 3059 C CA . GLY B 1 174 ? 17.031 -15.844 -13.195 1 89.88 174 GLY B CA 1
ATOM 3060 C C . GLY B 1 174 ? 16.25 -14.773 -12.461 1 89.88 174 GLY B C 1
ATOM 3061 O O . GLY B 1 174 ? 16.812 -14.039 -11.641 1 89.88 174 GLY B O 1
ATOM 3062 N N . ALA B 1 175 ? 14.992 -14.703 -12.664 1 88.06 175 ALA B N 1
ATOM 3063 C CA . ALA B 1 175 ? 14.164 -13.648 -12.094 1 88.06 175 ALA B CA 1
ATOM 3064 C C . ALA B 1 175 ? 13.969 -13.844 -10.594 1 88.06 175 ALA B C 1
ATOM 3066 O O . ALA B 1 175 ? 13.789 -12.875 -9.852 1 88.06 175 ALA B O 1
ATOM 3067 N N . CYS B 1 176 ? 14.086 -15.031 -10.172 1 90.69 176 CYS B N 1
ATOM 3068 C CA . CYS B 1 176 ? 13.836 -15.344 -8.773 1 90.69 176 CYS B CA 1
ATOM 3069 C C . CYS B 1 176 ? 14.836 -14.633 -7.863 1 90.69 176 CYS B C 1
ATOM 3071 O O . CYS B 1 176 ? 14.438 -13.945 -6.922 1 90.69 176 CYS B O 1
ATOM 3073 N N . ALA B 1 177 ? 16.078 -14.773 -8.125 1 87.25 177 ALA B N 1
ATOM 3074 C CA . ALA B 1 177 ? 17.125 -14.156 -7.316 1 87.25 177 ALA B CA 1
ATOM 3075 C C . ALA B 1 177 ? 17.062 -12.641 -7.406 1 87.25 177 ALA B C 1
ATOM 3077 O O . ALA B 1 177 ? 17.266 -11.938 -6.41 1 87.25 177 ALA B O 1
ATOM 3078 N N . ASP B 1 178 ? 16.703 -12.109 -8.531 1 81.94 178 ASP B N 1
ATOM 3079 C CA . ASP B 1 178 ? 16.672 -10.672 -8.789 1 81.94 178 ASP B CA 1
ATOM 3080 C C . ASP B 1 178 ? 15.586 -9.992 -7.965 1 81.94 178 ASP B C 1
ATOM 3082 O O . ASP B 1 178 ? 15.719 -8.828 -7.59 1 81.94 178 ASP B O 1
ATOM 3086 N N . ASP B 1 179 ? 14.617 -10.742 -7.668 1 85.38 179 ASP B N 1
ATOM 3087 C CA . ASP B 1 179 ? 13.453 -10.102 -7.059 1 85.38 179 ASP B CA 1
ATOM 3088 C C . ASP B 1 179 ? 13.266 -10.562 -5.613 1 85.38 179 ASP B C 1
ATOM 3090 O O . ASP B 1 179 ? 12.188 -10.406 -5.043 1 85.38 179 ASP B O 1
ATOM 3094 N N . GLU B 1 180 ? 14.328 -11.078 -5.129 1 90.38 180 GLU B N 1
ATOM 3095 C CA . GLU B 1 180 ? 14.258 -11.523 -3.742 1 90.38 180 GLU B CA 1
ATOM 3096 C C . GLU B 1 180 ? 14.242 -10.336 -2.783 1 90.38 180 GLU B C 1
ATOM 3098 O O . GLU B 1 180 ? 15.008 -9.383 -2.949 1 90.38 180 GLU B O 1
ATOM 3103 N N . VAL B 1 181 ? 13.344 -10.438 -1.822 1 94.25 181 VAL B N 1
ATOM 3104 C CA . VAL B 1 181 ? 13.273 -9.375 -0.824 1 94.25 181 VAL B CA 1
ATOM 3105 C C . VAL B 1 181 ? 14.555 -9.359 0.009 1 94.25 181 VAL B C 1
ATOM 3107 O O . VAL B 1 181 ? 15.008 -10.406 0.476 1 94.25 181 VAL B O 1
ATOM 3110 N N . THR B 1 182 ? 15.117 -8.211 0.238 1 94.31 182 THR B N 1
ATOM 3111 C CA . THR B 1 182 ? 16.391 -8.102 0.947 1 94.31 182 THR B CA 1
ATOM 3112 C C . THR B 1 182 ? 16.219 -8.461 2.42 1 94.31 182 THR B C 1
ATOM 3114 O O . THR B 1 182 ? 15.125 -8.344 2.973 1 94.31 182 THR B O 1
ATOM 3117 N N . GLU B 1 183 ? 17.328 -8.836 3.027 1 93.69 183 GLU B N 1
ATOM 3118 C CA . GLU B 1 183 ? 17.297 -9.141 4.453 1 93.69 183 GLU B CA 1
ATOM 3119 C C . GLU B 1 183 ? 16.906 -7.914 5.273 1 93.69 183 GLU B C 1
ATOM 3121 O O . GLU B 1 183 ? 16.219 -8.031 6.293 1 93.69 183 GLU B O 1
ATOM 3126 N N . ALA B 1 184 ? 17.344 -6.766 4.887 1 92.38 184 ALA B N 1
ATOM 3127 C CA . ALA B 1 184 ? 17 -5.535 5.59 1 92.38 184 ALA B CA 1
ATOM 3128 C C . ALA B 1 184 ? 15.492 -5.305 5.598 1 92.38 184 ALA B C 1
ATOM 3130 O O . ALA B 1 184 ? 14.914 -4.984 6.637 1 92.38 184 ALA B O 1
ATOM 3131 N N . ASP B 1 185 ? 14.914 -5.531 4.414 1 93.81 185 ASP B N 1
ATOM 3132 C CA . ASP B 1 185 ? 13.469 -5.359 4.328 1 93.81 185 ASP B CA 1
ATOM 3133 C C . ASP B 1 185 ? 12.742 -6.434 5.125 1 93.81 185 ASP B C 1
ATOM 3135 O O . ASP B 1 185 ? 11.703 -6.168 5.734 1 93.81 185 ASP B O 1
ATOM 3139 N N . LEU B 1 186 ? 13.281 -7.609 5.148 1 95.62 186 LEU B N 1
ATOM 3140 C CA . LEU B 1 186 ? 12.688 -8.68 5.941 1 95.62 186 LEU B CA 1
ATOM 3141 C C . LEU B 1 186 ? 12.711 -8.328 7.426 1 95.62 186 LEU B C 1
ATOM 3143 O O . LEU B 1 186 ? 11.734 -8.57 8.141 1 95.62 186 LEU B O 1
ATOM 3147 N N . ARG B 1 187 ? 13.773 -7.777 7.852 1 92.88 187 ARG B N 1
ATOM 3148 C CA . ARG B 1 187 ? 13.883 -7.414 9.258 1 92.88 187 ARG B CA 1
ATOM 3149 C C . ARG B 1 187 ? 12.891 -6.316 9.625 1 92.88 187 ARG B C 1
ATOM 3151 O O . ARG B 1 187 ? 12.297 -6.34 10.703 1 92.88 187 ARG B O 1
ATOM 3158 N N . GLU B 1 188 ? 12.758 -5.438 8.711 1 92.75 188 GLU B N 1
ATOM 3159 C CA . GLU B 1 188 ? 11.82 -4.344 8.953 1 92.75 188 GLU B CA 1
ATOM 3160 C C . GLU B 1 188 ? 10.391 -4.859 9.086 1 92.75 188 GLU B C 1
ATOM 3162 O O . GLU B 1 188 ? 9.672 -4.469 10.008 1 92.75 188 GLU B O 1
ATOM 3167 N N . ILE B 1 189 ? 9.977 -5.738 8.172 1 94.94 189 ILE B N 1
ATOM 3168 C CA . ILE B 1 189 ? 8.594 -6.199 8.219 1 94.94 189 ILE B CA 1
ATOM 3169 C C . ILE B 1 189 ? 8.406 -7.156 9.391 1 94.94 189 ILE B C 1
ATOM 3171 O O . ILE B 1 189 ? 7.332 -7.203 10 1 94.94 189 ILE B O 1
ATOM 3175 N N . GLU B 1 190 ? 9.43 -7.855 9.781 1 94.19 190 GLU B N 1
ATOM 3176 C CA . GLU B 1 190 ? 9.344 -8.727 10.953 1 94.19 190 GLU B CA 1
ATOM 3177 C C . GLU B 1 190 ? 9.148 -7.918 12.234 1 94.19 190 GLU B C 1
ATOM 3179 O O . GLU B 1 190 ? 8.383 -8.312 13.109 1 94.19 190 GLU B O 1
ATOM 3184 N N . LYS B 1 191 ? 9.836 -6.855 12.266 1 91.56 191 LYS B N 1
ATOM 3185 C CA . LYS B 1 191 ? 9.719 -5.984 13.438 1 91.56 191 LYS B CA 1
ATOM 3186 C C . LYS B 1 191 ? 8.305 -5.41 13.547 1 91.56 191 LYS B C 1
ATOM 3188 O O . LYS B 1 191 ? 7.754 -5.32 14.648 1 91.56 191 LYS B O 1
ATOM 3193 N N . ALA B 1 192 ? 7.738 -5.094 12.477 1 92.69 192 ALA B N 1
ATOM 3194 C CA . ALA B 1 192 ? 6.426 -4.453 12.453 1 92.69 192 ALA B CA 1
ATOM 3195 C C . ALA B 1 192 ? 5.312 -5.48 12.609 1 92.69 192 ALA B C 1
ATOM 3197 O O . ALA B 1 192 ? 4.355 -5.262 13.352 1 92.69 192 ALA B O 1
ATOM 3198 N N . VAL B 1 193 ? 5.449 -6.543 11.859 1 94.12 193 VAL B N 1
ATOM 3199 C CA . VAL B 1 193 ? 4.473 -7.629 11.867 1 94.12 193 VAL B CA 1
ATOM 3200 C C . VAL B 1 193 ? 5.148 -8.938 12.266 1 94.12 193 VAL B C 1
ATOM 3202 O O . VAL B 1 193 ? 5.512 -9.742 11.406 1 94.12 193 VAL B O 1
ATOM 3205 N N . PRO B 1 1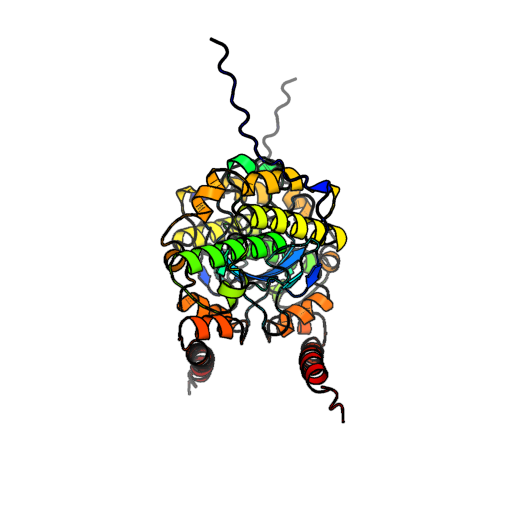94 ? 5.184 -9.188 13.516 1 91.19 194 PRO B N 1
ATOM 3206 C CA . PRO B 1 194 ? 5.898 -10.375 13.977 1 91.19 194 PRO B CA 1
ATOM 3207 C C . PRO B 1 194 ? 5.34 -11.672 13.391 1 91.19 194 PRO B C 1
ATOM 3209 O O . PRO B 1 194 ? 4.125 -11.883 13.391 1 91.19 194 PRO B O 1
ATOM 3212 N N . GLY B 1 195 ? 6.254 -12.469 12.828 1 93.5 195 GLY B N 1
ATOM 3213 C CA . GLY B 1 195 ? 5.867 -13.742 12.242 1 93.5 195 GLY B CA 1
ATOM 3214 C C . GLY B 1 195 ? 5.645 -13.664 10.742 1 93.5 195 GLY B C 1
ATOM 3215 O O . GLY B 1 195 ? 5.496 -14.695 10.078 1 93.5 195 GLY B O 1
ATOM 3216 N N . SER B 1 196 ? 5.695 -12.453 10.203 1 94.81 196 SER B N 1
ATOM 3217 C CA . SER B 1 196 ? 5.398 -12.242 8.789 1 94.81 196 SER B CA 1
ATOM 3218 C C . SER B 1 196 ? 6.453 -12.891 7.902 1 94.81 196 SER B C 1
ATOM 3220 O O . SER B 1 196 ? 6.188 -13.203 6.738 1 94.81 196 SER B O 1
ATOM 3222 N N . THR B 1 197 ? 7.641 -13.164 8.461 1 95.06 197 THR B N 1
ATOM 3223 C CA . THR B 1 197 ? 8.742 -13.617 7.617 1 95.06 197 THR B CA 1
ATOM 3224 C C . THR B 1 197 ? 9.055 -15.086 7.887 1 95.06 197 THR B C 1
ATOM 3226 O O . THR B 1 197 ? 9.977 -15.648 7.297 1 95.06 197 THR B O 1
ATOM 3229 N N . THR B 1 198 ? 8.273 -15.695 8.68 1 92 198 THR B N 1
ATOM 3230 C CA . THR B 1 198 ? 8.602 -17.031 9.148 1 92 198 THR B CA 1
ATOM 3231 C C . THR B 1 198 ? 8.797 -17.984 7.965 1 92 198 THR B C 1
ATOM 3233 O O . THR B 1 198 ? 9.805 -18.688 7.887 1 92 198 THR B O 1
ATOM 3236 N N . ARG B 1 199 ? 7.91 -17.969 7.055 1 91.12 199 ARG B N 1
ATOM 3237 C CA . ARG B 1 199 ? 7.992 -18.875 5.918 1 91.12 199 ARG B CA 1
ATOM 3238 C C . ARG B 1 199 ? 9.164 -18.531 5.012 1 91.12 199 ARG B C 1
ATOM 3240 O O . ARG B 1 199 ? 9.875 -19.422 4.535 1 91.12 199 ARG B O 1
ATOM 3247 N N . GLU B 1 200 ? 9.32 -17.266 4.805 1 91.19 200 GLU B N 1
ATOM 3248 C CA . GLU B 1 200 ? 10.43 -16.812 3.98 1 91.19 200 GLU B CA 1
ATOM 3249 C C . GLU B 1 200 ? 11.773 -17.141 4.625 1 91.19 200 GLU B C 1
ATOM 3251 O O . GLU B 1 200 ? 12.703 -17.578 3.939 1 91.19 200 GLU B O 1
ATOM 3256 N N . ALA B 1 201 ? 11.859 -16.938 5.902 1 90.44 201 ALA B N 1
ATOM 3257 C CA . ALA B 1 201 ? 13.078 -17.234 6.637 1 90.44 201 ALA B CA 1
ATOM 3258 C C . ALA B 1 201 ? 13.414 -18.719 6.562 1 90.44 201 ALA B C 1
ATOM 3260 O O . ALA B 1 201 ? 14.578 -19.094 6.395 1 90.44 201 ALA B O 1
ATOM 3261 N N . ARG B 1 202 ? 12.469 -19.5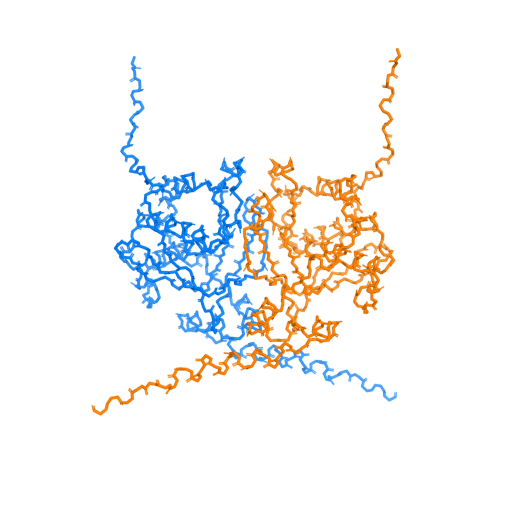 6.695 1 88 202 ARG B N 1
ATOM 3262 C CA . ARG B 1 202 ? 12.672 -20.938 6.582 1 88 202 ARG B CA 1
ATOM 3263 C C . ARG B 1 202 ? 13.141 -21.312 5.18 1 88 202 ARG B C 1
ATOM 3265 O O . ARG B 1 202 ? 14.078 -22.094 5.027 1 88 202 ARG B O 1
ATOM 3272 N N . ARG B 1 203 ? 12.516 -20.703 4.211 1 87.56 203 ARG B N 1
ATOM 3273 C CA . ARG B 1 203 ? 12.836 -21.016 2.818 1 87.56 203 ARG B CA 1
ATOM 3274 C C . ARG B 1 203 ? 14.289 -20.641 2.5 1 87.56 203 ARG B C 1
ATOM 3276 O O . ARG B 1 203 ? 14.961 -21.359 1.754 1 87.56 203 ARG B O 1
ATOM 3283 N N . ARG B 1 204 ? 14.688 -19.656 3.049 1 89.5 204 ARG B N 1
ATOM 3284 C CA . ARG B 1 204 ? 16 -19.141 2.691 1 89.5 204 ARG B CA 1
ATOM 3285 C C . ARG B 1 204 ? 17.031 -19.453 3.779 1 89.5 204 ARG B C 1
ATOM 3287 O O . ARG B 1 204 ? 18.188 -19.047 3.684 1 89.5 204 ARG B O 1
ATOM 3294 N N . ASN B 1 205 ? 16.609 -20.109 4.766 1 87.62 205 ASN B N 1
ATOM 3295 C CA . ASN B 1 205 ? 17.484 -20.453 5.891 1 87.62 205 ASN B CA 1
ATOM 3296 C C . ASN B 1 205 ? 18.109 -19.203 6.496 1 87.62 205 ASN B C 1
ATOM 3298 O O . ASN B 1 205 ? 19.328 -19.125 6.625 1 87.62 205 ASN B O 1
ATOM 3302 N N . LEU B 1 206 ? 17.234 -18.203 6.812 1 88.44 206 LEU B N 1
ATOM 3303 C CA . LEU B 1 206 ? 17.656 -16.938 7.422 1 88.44 206 LEU B CA 1
ATOM 3304 C C . LEU B 1 206 ? 17.188 -16.859 8.867 1 88.44 206 LEU B C 1
ATOM 3306 O O . LEU B 1 206 ? 16.125 -17.375 9.211 1 88.44 206 LEU B O 1
ATOM 3310 N N . ASP B 1 207 ? 17.938 -16.219 9.664 1 84.5 207 ASP B N 1
ATOM 3311 C CA . ASP B 1 207 ? 17.531 -15.883 11.031 1 84.5 207 ASP B CA 1
ATOM 3312 C C . ASP B 1 207 ? 17.062 -14.438 11.125 1 84.5 207 ASP B C 1
ATOM 3314 O O . ASP B 1 207 ? 17.812 -13.555 11.539 1 84.5 207 ASP B O 1
ATOM 3318 N N . ILE B 1 208 ? 15.891 -14.211 10.852 1 82.94 208 ILE B N 1
ATOM 3319 C CA . ILE B 1 208 ? 15.352 -12.859 10.789 1 82.94 208 ILE B CA 1
ATOM 3320 C C . ILE B 1 208 ? 14.82 -12.453 12.164 1 82.94 208 ILE B C 1
ATOM 3322 O O . ILE B 1 208 ? 15.039 -11.32 12.609 1 82.94 208 ILE B O 1
ATOM 3326 N N . ALA B 1 209 ? 14.148 -13.359 12.852 1 72.81 209 ALA B N 1
ATOM 3327 C CA . ALA B 1 209 ? 13.531 -13.039 14.133 1 72.81 209 ALA B CA 1
ATOM 3328 C C . ALA B 1 209 ? 14.586 -12.648 15.164 1 72.81 209 ALA B C 1
ATOM 3330 O O . ALA B 1 209 ? 14.398 -11.703 15.938 1 72.81 209 ALA B O 1
ATOM 3331 N N . ALA B 1 210 ? 15.523 -13.32 15.148 1 64.44 210 ALA B N 1
ATOM 3332 C CA . ALA B 1 210 ? 16.578 -13.008 16.109 1 64.44 210 ALA B CA 1
ATOM 3333 C C . ALA B 1 210 ? 17.141 -11.609 15.867 1 64.44 210 ALA B C 1
ATOM 3335 O O . ALA B 1 210 ? 17.391 -10.859 16.812 1 64.44 210 ALA B O 1
ATOM 3336 N N . GLY B 1 211 ? 17.172 -11.242 14.742 1 55.31 211 GLY B N 1
ATOM 3337 C CA . GLY B 1 211 ? 17.656 -9.922 14.398 1 55.31 211 GLY B CA 1
ATOM 3338 C C . GLY B 1 211 ? 16.672 -8.805 14.727 1 55.31 211 GLY B C 1
ATOM 3339 O O . GLY B 1 211 ? 17.078 -7.723 15.141 1 55.31 211 GLY B O 1
ATOM 3340 N N . ALA B 1 212 ? 15.469 -9.117 14.57 1 60.12 212 ALA B N 1
ATOM 3341 C CA . ALA B 1 212 ? 14.43 -8.125 14.844 1 60.12 212 ALA B CA 1
ATOM 3342 C C . ALA B 1 212 ? 14.32 -7.844 16.344 1 60.12 212 ALA B C 1
ATOM 3344 O O . ALA B 1 212 ? 14.102 -6.699 16.75 1 60.12 212 ALA B O 1
ATOM 3345 N N . LYS B 1 213 ? 14.406 -8.867 17.078 1 56.81 213 LYS B N 1
ATOM 3346 C CA . LYS B 1 213 ? 14.398 -8.719 18.531 1 56.81 213 LYS B CA 1
ATOM 3347 C C . LYS B 1 213 ? 15.547 -7.832 19 1 56.81 213 LYS B C 1
ATOM 3349 O O . LYS B 1 213 ? 15.375 -6.992 19.891 1 56.81 213 LYS B O 1
ATOM 3354 N N . ASN B 1 214 ? 16.562 -8.031 18.234 1 43.59 214 ASN B N 1
ATOM 3355 C CA . ASN B 1 214 ? 17.75 -7.258 18.609 1 43.59 214 ASN B CA 1
ATOM 3356 C C . ASN B 1 214 ? 17.578 -5.781 18.266 1 43.59 214 ASN B C 1
ATOM 3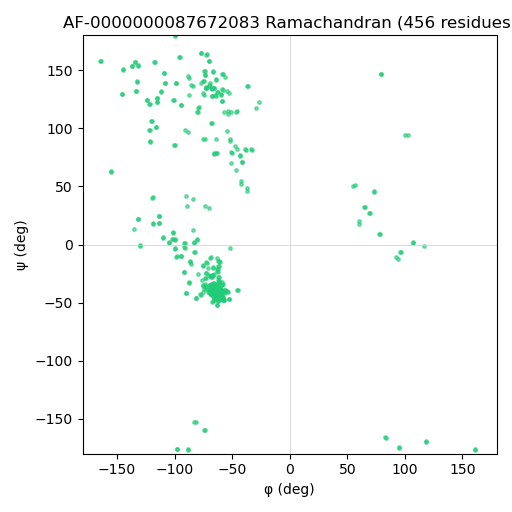358 O O . ASN B 1 214 ? 18.016 -4.91 19.031 1 43.59 214 ASN B O 1
ATOM 3362 N N . LEU B 1 215 ? 16.953 -5.508 17.219 1 46.75 215 LEU B N 1
ATOM 3363 C CA . LEU B 1 215 ? 16.75 -4.125 16.812 1 46.75 215 LEU B CA 1
ATOM 3364 C C . LEU B 1 215 ? 15.727 -3.432 17.703 1 46.75 215 LEU B C 1
ATOM 3366 O O . LEU B 1 215 ? 15.891 -2.258 18.047 1 46.75 215 LEU B O 1
ATOM 3370 N N . ARG B 1 216 ? 14.703 -4.113 18.094 1 49.31 216 ARG B N 1
ATOM 3371 C CA . ARG B 1 216 ? 13.727 -3.566 19.031 1 49.31 216 ARG B CA 1
ATOM 3372 C C . ARG B 1 216 ? 14.359 -3.336 20.406 1 49.31 216 ARG B C 1
ATOM 3374 O O . ARG B 1 216 ? 14.094 -2.32 21.047 1 49.31 216 ARG B O 1
ATOM 3381 N N . ARG B 1 217 ? 15.188 -4.305 20.812 1 43.41 217 ARG B N 1
ATOM 3382 C CA . ARG B 1 217 ? 15.898 -4.137 22.078 1 43.41 217 ARG B CA 1
ATOM 3383 C C . ARG B 1 217 ? 16.859 -2.959 22 1 43.41 217 ARG B C 1
ATOM 3385 O O . ARG B 1 217 ? 16.969 -2.174 22.953 1 43.41 217 ARG B O 1
ATOM 3392 N N . ALA B 1 218 ? 17.453 -2.854 20.953 1 41.78 218 ALA B N 1
ATOM 3393 C CA . ALA B 1 218 ? 18.422 -1.771 20.828 1 41.78 218 ALA B CA 1
ATOM 3394 C C . ALA B 1 218 ? 17.734 -0.41 20.844 1 41.78 218 ALA B C 1
ATOM 3396 O O . ALA B 1 218 ? 18.219 0.539 21.453 1 41.78 218 ALA B O 1
ATOM 3397 N N . SER B 1 219 ? 16.672 -0.322 20.156 1 39.44 219 SER B N 1
ATOM 3398 C CA . SER B 1 219 ? 15.953 0.945 20.172 1 39.44 219 SER B CA 1
ATOM 3399 C C . SER B 1 219 ? 15.422 1.255 21.578 1 39.44 219 SER B C 1
ATOM 3401 O O . SER B 1 219 ? 15.484 2.398 22.031 1 39.44 219 SER B O 1
ATOM 3403 N N . ARG B 1 220 ? 15.016 0.27 22.375 1 40.5 220 ARG B N 1
ATOM 3404 C CA . ARG B 1 220 ? 14.609 0.438 23.766 1 40.5 220 ARG B CA 1
ATOM 3405 C C . ARG B 1 220 ? 15.812 0.697 24.672 1 40.5 220 ARG B C 1
ATOM 3407 O O . ARG B 1 220 ? 15.75 1.52 25.578 1 40.5 220 ARG B O 1
ATOM 3414 N N . ALA B 1 221 ? 16.969 0.081 24.406 1 36.75 221 ALA B N 1
ATOM 3415 C CA . ALA B 1 221 ? 18.156 0.281 25.219 1 36.75 221 ALA B CA 1
ATOM 3416 C C . ALA B 1 221 ? 18.719 1.69 25.047 1 36.75 221 ALA B C 1
ATOM 3418 O O . ALA B 1 221 ? 19.219 2.295 26 1 36.75 221 ALA B O 1
ATOM 3419 N N . ARG B 1 222 ? 18.625 2.154 23.828 1 36.66 222 ARG B N 1
ATOM 3420 C CA . ARG B 1 222 ? 19.156 3.508 23.672 1 36.66 222 ARG B CA 1
ATOM 3421 C C . ARG B 1 222 ? 18.281 4.52 24.422 1 36.66 222 ARG B C 1
ATOM 3423 O O . ARG B 1 222 ? 18.75 5.594 24.797 1 36.66 222 ARG B O 1
ATOM 3430 N N . LEU B 1 223 ? 17.016 4.23 24.609 1 29.56 223 LEU B N 1
ATOM 3431 C CA . LEU B 1 223 ? 16.219 5.188 25.359 1 29.56 223 LEU B CA 1
ATOM 3432 C C . LEU B 1 223 ? 16.594 5.188 26.828 1 29.56 223 LEU B C 1
ATOM 3434 O O . LEU B 1 223 ? 16.562 6.23 27.484 1 29.56 223 LEU B O 1
ATOM 3438 N N . VAL B 1 224 ? 17.203 4.125 27.25 1 33.09 224 VAL B N 1
ATOM 3439 C CA . VAL B 1 224 ? 17.391 4.098 28.688 1 33.09 224 VAL B CA 1
ATOM 3440 C C . VAL B 1 224 ? 18.672 4.836 29.062 1 33.09 224 VAL B C 1
ATOM 3442 O O . VAL B 1 224 ? 18.969 5.039 30.25 1 33.09 224 VAL B O 1
ATOM 3445 N N . THR B 1 225 ? 19.5 5.051 28.109 1 29.42 225 THR B N 1
ATOM 3446 C CA . THR B 1 225 ? 20.703 5.641 28.688 1 29.42 225 THR B CA 1
ATOM 3447 C C . THR B 1 225 ? 20.531 7.148 28.844 1 29.42 225 THR B C 1
ATOM 3449 O O . THR B 1 225 ? 20.844 7.906 27.906 1 29.42 225 THR B O 1
ATOM 3452 N N . ARG B 1 226 ? 19.391 7.688 29.234 1 28.91 226 ARG B N 1
ATOM 3453 C CA . ARG B 1 226 ? 19.359 9.086 29.656 1 28.91 226 ARG B CA 1
ATOM 3454 C C . ARG B 1 226 ? 20.438 9.367 30.703 1 28.91 226 ARG B C 1
ATOM 3456 O O . ARG B 1 226 ? 20.594 8.602 31.656 1 28.91 226 ARG B O 1
ATOM 3463 N N . VAL B 1 227 ? 21.344 10.195 30.25 1 29.42 227 VAL B N 1
ATOM 3464 C CA . VAL B 1 227 ? 22.438 10.789 31.031 1 29.42 227 VAL B CA 1
ATOM 3465 C C . VAL B 1 227 ? 21.859 11.5 32.25 1 29.42 227 VAL B C 1
ATOM 3467 O O . VAL B 1 227 ? 20.984 12.352 32.125 1 29.42 227 VAL B O 1
ATOM 3470 N N . SER B 1 228 ? 21.844 10.922 33.344 1 25.92 228 SER B N 1
ATOM 3471 C CA . SER B 1 228 ? 21.766 11.539 34.656 1 25.92 228 SER B CA 1
ATOM 3472 C C . SER B 1 228 ? 22.828 12.633 34.812 1 25.92 228 SER B C 1
ATOM 3474 O O . SER B 1 228 ? 24.016 12.359 34.75 1 25.92 228 SER B O 1
ATOM 3476 N N . LEU B 1 229 ? 22.703 13.758 34.125 1 24.12 229 LEU B N 1
ATOM 3477 C CA . LEU B 1 229 ? 23.531 14.852 34.625 1 24.12 229 LEU B CA 1
ATOM 3478 C C . LEU B 1 229 ? 23.281 15.094 36.125 1 24.12 229 LEU B C 1
ATOM 3480 O O . LEU B 1 229 ? 22.141 15.234 36.562 1 24.12 229 LEU B O 1
ATOM 3484 N N . GLN B 1 230 ? 24.344 14.836 36.938 1 23.52 230 GLN B N 1
ATOM 3485 C CA . GLN B 1 230 ? 24.656 15.438 38.25 1 23.52 230 GLN B CA 1
ATOM 3486 C C . GLN B 1 230 ? 24.75 16.953 38.125 1 23.52 230 GLN B C 1
ATOM 3488 O O . GLN B 1 230 ? 25.297 17.484 37.156 1 23.52 230 GLN B O 1
#

Solvent-accessible surface area (backbone atoms only — not comparable to full-atom values): 24656 Å² total; per-residue (Å²): 135,83,78,71,75,75,72,66,86,67,81,73,76,60,51,89,72,45,43,45,25,44,78,44,61,46,50,34,35,33,62,75,32,15,45,64,92,59,16,46,12,24,25,35,40,44,35,29,71,92,37,47,37,33,37,34,55,44,59,88,69,64,51,50,68,44,66,58,67,67,33,62,41,36,38,42,81,54,54,68,85,52,44,74,43,76,43,46,31,36,30,26,52,33,70,32,32,48,50,41,52,37,54,47,48,29,48,20,25,43,76,62,67,50,75,49,69,79,33,55,68,40,64,74,47,47,73,69,51,48,26,52,48,36,40,13,34,49,36,14,34,35,75,67,67,44,30,68,70,90,51,62,45,51,56,59,53,36,49,53,55,61,27,73,68,40,48,51,60,59,65,38,78,64,46,39,75,73,52,52,71,48,68,69,58,48,30,54,47,30,58,45,24,67,58,30,40,51,67,57,23,60,73,65,73,49,76,47,65,67,50,24,53,48,51,54,47,46,59,51,50,58,62,63,62,61,78,80,76,128,134,82,77,72,74,75,72,67,85,69,81,72,77,61,50,90,73,45,44,45,26,44,75,46,61,48,53,34,34,32,62,74,31,15,47,63,94,61,15,50,12,24,26,36,40,44,34,29,71,92,36,48,36,34,38,35,53,44,59,86,70,64,49,48,69,43,66,56,66,68,34,64,40,36,42,45,81,56,53,65,84,53,43,74,44,79,44,46,31,49,26,27,53,32,71,30,32,48,50,42,52,37,54,48,49,28,49,20,26,42,74,63,67,50,77,49,67,80,32,54,67,38,65,74,48,46,72,69,50,48,25,50,49,34,40,12,34,48,38,15,35,36,73,68,66,43,29,66,69,90,50,62,47,52,55,60,52,35,51,54,55,60,27,72,70,40,49,50,60,59,67,38,78,63,47,37,73,75,53,51,70,50,69,69,58,48,29,54,47,29,58,43,23,66,59,29,41,52,68,57,24,62,71,66,72,49,74,46,65,67,51,25,54,48,51,56,47,46,59,55,52,60,62,62,65,63,77,77,79,128

Sequence (460 aa):
MAAIIMLSACTTISFDELPPGKFTGSLFVMWVGEGGSSGDGKFVFVPDPSDRLTFQRGGTGPGQTIVPGVMYTDGGSIPQVFQVFRGLHPWGYAPAYVVHDWLFTAHQCLSDGRTDKDYRALSDVDFDNSANILGEAIQALIKQRQVSRDDVAGSAITAAVASPIARNSWNKKGACADDEVTEADLREIEKAVPGSTTREARRRNLDIAAGAKNLRRASRARLVTRVSLQMAAIIMLSACTTISFDELPPGKFTGSLFVMWVGEGGSSGDGKFVFVPDPSDRLTFQRGGTGPGQTIVPGVMYTDGGSIPQVFQVFRGLHPWGYAPAYVVHDWLFTAHQCLSDGRTDKDYRALSDVDFDNSANILGEAIQALIKQRQVSRDDVAGSAITAAVASPIARNSWNKKGACADDEVTEADLREIEKAVPGSTTREARRRNLDIAAGAKNLRRASRARLVTRVSLQ

Organism: NCBI:txid484088

pLDDT: mean 79.08, std 21.86, range [23.52, 98.56]

Foldseek 3Di:
DPPPPPPPPLVQPPLVPAAAKAWWFDWDWAFDDQDPPVSLTKIWTFAQPVTFIWIAGPDDDACRIATAAIFIDSLDPPPPVRVPDFLPRSNLLSSLRRRLVRLLLLLQCVVQPQDAPNSVSRPRQDQLNSLSSSSNSSVNCCVVVVHPPVSCPSSVSSSVCSDPVVVCSSPDHPVNVVTDDDLVVLLVSCLVRPPRCVSVCVSVVHDNNVVNVVVVVVVVVVVVPPDPPD/DPPPPPPPPLVQPPLVPAAAKAWWFDWDWAFDDQDPPVSLTKIWTFAQPVTFIWIAGPDDDACRIATAAIFIDSQDPPPPVRVPDALPRRNLLSSLRRRLVRLLLLLQCVVQPQDAPNSVSRPRQDQLNSLSSSSNSSVNCCVVVVHPPVSPPSSVSSSRCSDPVVVCSSPDHPVNVVTDDDLVVLLVSCLVRPPRCVSVCVSVVHDNNVVNVVVVVVVVVVVPPPDPDD

Radius of gyration: 23.26 Å; Cα contacts (8 Å, |Δi|>4): 813; chains: 2; bounding box: 44×84×90 Å

Secondary structure (DSSP, 8-state):
--------------GGGSPP-EEES--EEEEEE--STT---EEEEE--TTS--EEE-SSSSS-SEE---SEEE-S----GGGTTSTT--TTTTHHHHHHHHHHHHHHHHHHTT---HHHHTTTT--HHHHHHHHHHHHHHHHHTTSS-GGG--HHHHHHHHTSHHHHHHHT-TTHHHHTPPPHHHHHHHHHHSTTTTHHHHHHHT--HHHHHHHHHHHHHHHHHT-----/--------------GGGSPP-EEES--EEEEEE--STT---EEEEE--TTS--EEE-SSSSS-SEE---SEEE-S----GGGTTSTT--TTTTHHHHHHHHHHHHHHHHHHTT---HHHHTTTT--HHHHHHHHHHHHHHHHHTTSS-GGG--HHHHHHHHTSHHHHHHHT-TTHHHHTPPPHHHHHHHHHHSTTTTHHHHHHHT--HHHHHHHHHHHHHHHHH------

InterPro domains:
  IPR010767 Campylobacter phage CGC-2007, Cje0229 [PF07087] (65-120)